Protein AF-A0A314L3Z6-F1 (afdb_monomer_lite)

Organism: Nicotiana attenuata (NCBI:txid49451)

Foldseek 3Di:
DDDPPPPPPPPDPVVVLVVLVVLLVVLVVLLVVLVVVPPVVVLVVLVVVLVVLVVVLVVLVVVLVVLVVVLVVLVVVLVVLVVVLVVLVVVLVVLVVVLVVLVVVLVVLVVVLVVLVVVLVVLVVVLVVLVVVLVVLVVLLVVLVVLLVVLVVLLVVLLVVLVVVLVVLVVVVVVVVVVVVVVVVVVVVVVVVVVVVPDPDDDDDDDDDDDDDDDDDDDDDDDDDDDDPDPDDDDPPDDPDPDDDDDDDDDDDDDDDDDDDDDDDDDPPPPPDPDDDDPPPDDDPDDPPPPPPPVVVVVVVVVVPDDLLVLADDAPDDPPDDDPDPPPQDPVLVVVLSVLSSVLSCCLPPNDLDLNVNRVSNNVSSVSCNVSVHPCNVVSVSSSSSSNSSVSSVVSVVVSVPSPSVVSVVVSVVSVVVSVVSVVVSVVSVVVSVVSVVVSVVSVVVSVVSVVVSVVSVVVSVVSVVVSVVSVVVSVVSVVVSVVSVVVSVVSVVVSVVVVVVVVVSVVSSVVSVVSSVVSVVVVVVVD

Sequence (528 aa):
MVDFNTLNWLGADYDSFYRDVKELISSKYALQIEEKKGNMSSFLELDRTYEEVVIRADDIEEAIINTQVKLKMADEEMEHVKREIEKAKELIQRLKQMVAEIKDRVEHLKCDEQKYRKEHEAAQAEVEKLGTQVEAAKAVKKEVEERKDAARKRIESITRRLQFITHIVETRTLLKFLKFTLSLFTHSRKRFEEKSENNMVSTRLSLARRSSLQLQPATTSSSPTLQECCYKKKRNSIKVSGLSMATEAPAVPSPPVPSKESNGNTLLQLSTSTFAPMVPLGSTNDRPLLIPCDEEEEQRETKLKLNPLSRLKQPRKAHTGVNEYSPQMDEISKKMVIDVKSMLVSKLIYGTSNVNDMVTFANGAFSTLNWLGADYSCFYKAVEDLISHKYDLQVAERKGAMLTFSELEKKYEEVVISADDLEETIICTQAKLKTAKEKKEHVKRQIEKGEEVIHRLKEVVAHIEHDDEHLKHDEQKYKAAHKTAQVEVEKLGAQMEAARVMQKEIDECKNAALEGILSATRRLQCMD

Structure (mmCIF, N/CA/C/O backbone):
data_AF-A0A314L3Z6-F1
#
_entry.id   AF-A0A314L3Z6-F1
#
loop_
_atom_site.group_PDB
_atom_site.id
_atom_site.type_symbol
_atom_site.label_atom_id
_atom_site.label_alt_id
_atom_site.label_comp_id
_atom_site.label_asym_id
_atom_site.label_entity_id
_atom_site.label_seq_id
_atom_site.pdbx_PDB_ins_code
_atom_site.Cartn_x
_atom_site.Cartn_y
_atom_site.Cartn_z
_atom_site.occupancy
_atom_site.B_iso_or_equiv
_atom_site.auth_seq_id
_atom_site.auth_comp_id
_atom_site.auth_asym_id
_atom_site.auth_atom_id
_atom_site.pdbx_PDB_model_num
ATOM 1 N N . MET A 1 1 ? 80.446 27.994 -101.516 1.00 38.88 1 MET A N 1
ATOM 2 C CA . MET A 1 1 ? 80.037 27.335 -102.770 1.00 38.88 1 MET A CA 1
ATOM 3 C C . MET A 1 1 ? 81.325 27.077 -103.534 1.00 38.88 1 MET A C 1
ATOM 5 O O . MET A 1 1 ? 81.844 27.993 -104.152 1.00 38.88 1 MET A O 1
ATOM 9 N N . VAL A 1 2 ? 81.939 25.915 -103.301 1.00 42.41 2 VAL A N 1
ATOM 10 C CA . VAL A 1 2 ? 83.168 25.490 -103.988 1.00 42.41 2 VAL A CA 1
ATOM 11 C C . VAL A 1 2 ? 82.732 24.769 -105.260 1.00 42.41 2 VAL A C 1
ATOM 13 O O . VAL A 1 2 ? 81.788 23.981 -105.218 1.00 42.41 2 VAL A O 1
ATOM 16 N N . ASP A 1 3 ? 83.353 25.120 -106.381 1.00 46.62 3 ASP A N 1
ATOM 17 C CA . ASP A 1 3 ? 82.982 24.653 -107.714 1.00 46.62 3 ASP A CA 1
ATOM 18 C C . ASP A 1 3 ? 83.353 23.167 -107.883 1.00 46.62 3 ASP A C 1
ATOM 20 O O . ASP A 1 3 ? 84.499 22.768 -107.670 1.00 46.62 3 ASP A O 1
ATOM 24 N N . PHE A 1 4 ? 82.362 22.332 -108.212 1.00 47.84 4 PHE A N 1
ATOM 25 C CA . PHE A 1 4 ? 82.427 20.861 -108.137 1.00 47.84 4 PHE A CA 1
ATOM 26 C C . PHE A 1 4 ? 83.331 20.217 -109.207 1.00 47.84 4 PHE A C 1
ATOM 28 O O . PHE A 1 4 ? 83.597 19.018 -109.152 1.00 47.84 4 PHE A O 1
ATOM 35 N N . ASN A 1 5 ? 83.832 21.002 -110.163 1.00 51.94 5 ASN A N 1
ATOM 36 C CA . ASN A 1 5 ? 84.600 20.504 -111.305 1.00 51.94 5 ASN A CA 1
ATOM 37 C C . ASN A 1 5 ? 86.117 20.369 -111.061 1.00 51.94 5 ASN A C 1
ATOM 39 O O . ASN A 1 5 ? 86.813 19.825 -111.915 1.00 51.94 5 ASN A O 1
ATOM 43 N N . THR A 1 6 ? 86.647 20.800 -109.911 1.00 51.00 6 THR A N 1
ATOM 44 C CA . THR A 1 6 ? 88.108 20.819 -109.661 1.00 51.00 6 THR A CA 1
ATOM 45 C C . THR A 1 6 ? 88.639 19.594 -108.895 1.00 51.00 6 THR A C 1
ATOM 47 O O . THR A 1 6 ? 89.844 19.454 -108.722 1.00 51.00 6 THR A O 1
ATOM 50 N N . LEU A 1 7 ? 87.775 18.673 -108.452 1.00 47.12 7 LEU A N 1
ATOM 51 C CA . LEU A 1 7 ? 88.158 17.541 -107.585 1.00 47.12 7 LEU A CA 1
ATOM 52 C C . LEU A 1 7 ? 88.441 16.216 -108.317 1.00 47.12 7 LEU A C 1
ATOM 54 O O . LEU A 1 7 ? 88.807 15.239 -107.677 1.00 47.12 7 LEU A O 1
ATOM 58 N N . ASN A 1 8 ? 88.354 16.175 -109.649 1.00 47.81 8 ASN A N 1
ATOM 59 C CA . ASN A 1 8 ? 88.568 14.943 -110.425 1.00 47.81 8 ASN A CA 1
ATOM 60 C C . ASN A 1 8 ? 90.054 14.583 -110.677 1.00 47.81 8 ASN A C 1
ATOM 62 O O . ASN A 1 8 ? 90.327 13.640 -111.414 1.00 47.81 8 ASN A O 1
ATOM 66 N N . TRP A 1 9 ? 91.020 15.336 -110.127 1.00 46.97 9 TRP A N 1
ATOM 67 C CA . TRP A 1 9 ? 92.451 15.217 -110.482 1.00 46.97 9 TRP A CA 1
ATOM 68 C C . TRP A 1 9 ? 93.396 14.774 -109.358 1.00 46.97 9 TRP A C 1
ATOM 70 O O . TRP A 1 9 ? 94.580 14.548 -109.596 1.00 46.97 9 TRP A O 1
ATOM 80 N N . LEU A 1 10 ? 92.886 14.590 -108.147 1.00 47.84 10 LEU A N 1
ATOM 81 C CA . LEU A 1 10 ? 93.586 13.895 -107.073 1.00 47.84 10 LEU A CA 1
ATOM 82 C C . LEU A 1 10 ? 92.821 12.595 -106.881 1.00 47.84 10 LEU A C 1
ATOM 84 O O . LEU A 1 10 ? 91.624 12.661 -106.638 1.00 47.84 10 LEU A O 1
ATOM 88 N N . GLY A 1 11 ? 93.475 11.444 -107.068 1.00 51.09 11 GLY A N 1
ATOM 89 C CA . GLY A 1 11 ? 92.889 10.096 -107.000 1.00 51.09 11 GLY A CA 1
ATOM 90 C C . GLY A 1 11 ? 92.384 9.704 -105.608 1.00 51.09 11 GLY A C 1
ATOM 91 O O . GLY A 1 11 ? 92.770 8.672 -105.070 1.00 51.09 11 GLY A O 1
ATOM 92 N N . ALA A 1 12 ? 91.557 10.557 -105.019 1.00 51.78 12 ALA A N 1
ATOM 93 C CA . ALA A 1 12 ? 90.765 10.311 -103.844 1.00 51.78 12 ALA A CA 1
ATOM 94 C C . ALA A 1 12 ? 89.508 9.554 -104.275 1.00 51.78 12 ALA A C 1
ATOM 96 O O . ALA A 1 12 ? 88.893 9.857 -105.299 1.00 51.78 12 ALA A O 1
ATOM 97 N N . ASP A 1 13 ? 89.158 8.544 -103.488 1.00 57.44 13 ASP A N 1
ATOM 98 C CA . ASP A 1 13 ? 88.015 7.662 -103.689 1.00 57.44 13 ASP A CA 1
ATOM 99 C C . ASP A 1 13 ? 86.702 8.465 -103.589 1.00 57.44 13 ASP A C 1
ATOM 101 O O . ASP A 1 13 ? 86.112 8.630 -102.520 1.00 57.44 13 ASP A O 1
ATOM 105 N N . TYR A 1 14 ? 86.290 9.055 -104.714 1.00 58.28 14 TYR A N 1
ATOM 106 C CA . TYR A 1 14 ? 85.146 9.965 -104.820 1.00 58.28 14 TYR A CA 1
ATOM 107 C C . TYR A 1 14 ? 83.833 9.283 -104.410 1.00 58.28 14 TYR A C 1
ATOM 109 O O . TYR A 1 14 ? 82.958 9.908 -103.807 1.00 58.28 14 TYR A O 1
ATOM 117 N N . ASP A 1 15 ? 83.727 7.976 -104.660 1.00 64.81 15 ASP A N 1
ATOM 118 C CA . ASP A 1 15 ? 82.596 7.153 -104.233 1.00 64.81 15 ASP A CA 1
ATOM 119 C C . ASP A 1 15 ? 82.548 6.987 -102.709 1.00 64.81 15 ASP A C 1
ATOM 121 O O . ASP A 1 15 ? 81.461 6.877 -102.133 1.00 64.81 15 ASP A O 1
ATOM 125 N N . SER A 1 16 ? 83.704 6.999 -102.039 1.00 65.38 16 SER A N 1
ATOM 126 C CA . SER A 1 16 ? 83.794 7.007 -100.575 1.00 65.38 16 SER A CA 1
ATOM 127 C C . SER A 1 16 ? 83.342 8.353 -99.999 1.00 65.38 16 SER A C 1
ATOM 129 O O . SER A 1 16 ? 82.448 8.401 -99.153 1.00 65.38 16 SER A O 1
ATOM 131 N N . PHE A 1 17 ? 83.846 9.466 -100.543 1.00 66.12 17 PHE A N 1
ATOM 132 C CA . PHE A 1 17 ? 83.456 10.813 -100.109 1.00 66.12 17 PHE A CA 1
ATOM 133 C C . PHE A 1 17 ? 81.953 11.083 -100.300 1.00 66.12 17 PHE A C 1
ATOM 135 O O . PHE A 1 17 ? 81.275 11.577 -99.396 1.00 66.12 17 PHE A O 1
ATOM 142 N N . TYR A 1 18 ? 81.392 10.719 -101.458 1.00 68.69 18 TYR A N 1
ATOM 143 C CA . TYR A 1 18 ? 79.964 10.900 -101.729 1.00 68.69 18 TYR A CA 1
ATOM 144 C C . TYR A 1 18 ? 79.084 10.041 -100.809 1.00 68.69 18 TYR A C 1
ATOM 146 O O . TYR A 1 18 ? 78.020 10.485 -100.365 1.00 68.69 18 TYR A O 1
ATOM 154 N N . ARG A 1 19 ? 79.531 8.822 -100.481 1.00 72.31 19 ARG A N 1
ATOM 155 C CA . ARG A 1 19 ? 78.854 7.938 -99.524 1.00 72.31 19 ARG A CA 1
ATOM 156 C C . ARG A 1 19 ? 78.812 8.559 -98.130 1.00 72.31 19 ARG A C 1
ATOM 158 O O . ARG A 1 19 ? 77.737 8.589 -97.534 1.00 72.31 19 ARG A O 1
ATOM 165 N N . ASP A 1 20 ? 79.921 9.133 -97.676 1.00 71.69 20 ASP A N 1
ATOM 166 C CA . ASP A 1 20 ? 80.035 9.760 -96.357 1.00 71.69 20 ASP A CA 1
ATOM 167 C C . ASP A 1 20 ? 79.186 11.034 -96.233 1.00 71.69 20 ASP A C 1
ATOM 169 O O . ASP A 1 20 ? 78.482 11.225 -95.239 1.00 71.69 20 ASP A O 1
ATOM 173 N N . VAL A 1 21 ? 79.154 11.879 -97.267 1.00 68.88 21 VAL A N 1
ATOM 174 C CA . VAL A 1 21 ? 78.287 13.072 -97.290 1.00 68.88 21 VAL A CA 1
ATOM 175 C C . VAL A 1 21 ? 76.804 12.686 -97.332 1.00 68.88 21 VAL A C 1
ATOM 177 O O . VAL A 1 21 ? 75.977 13.299 -96.648 1.00 68.88 21 VAL A O 1
ATOM 180 N N . LYS A 1 22 ? 76.441 11.655 -98.103 1.00 73.50 22 LYS A N 1
ATOM 181 C CA . LYS A 1 22 ? 75.062 11.153 -98.173 1.00 73.50 22 LYS A CA 1
ATOM 182 C C . LYS A 1 22 ? 74.611 10.545 -96.843 1.00 73.50 22 LYS A C 1
ATOM 184 O O . LYS A 1 22 ? 73.468 10.769 -96.438 1.00 73.50 22 LYS A O 1
ATOM 189 N N . GLU A 1 23 ? 75.493 9.818 -96.162 1.00 75.25 23 GLU A N 1
ATOM 190 C CA . GLU A 1 23 ? 75.252 9.286 -94.819 1.00 75.25 23 GLU A CA 1
ATOM 191 C C . GLU A 1 23 ? 75.056 10.427 -93.810 1.00 75.25 23 GLU A C 1
ATOM 193 O O . GLU A 1 23 ? 74.064 10.434 -93.085 1.00 75.25 23 GLU A O 1
ATOM 198 N N . LEU A 1 24 ? 75.907 11.458 -93.842 1.00 74.19 24 LEU A N 1
ATOM 199 C CA . LEU A 1 24 ? 75.796 12.634 -92.973 1.00 74.19 24 LEU A CA 1
ATOM 200 C C . LEU A 1 24 ? 74.460 13.377 -93.146 1.00 74.19 24 LEU A C 1
ATOM 202 O O . LEU A 1 24 ? 73.802 13.719 -92.161 1.00 74.19 24 LEU A O 1
ATOM 206 N N . ILE A 1 25 ? 74.036 13.623 -94.391 1.00 71.25 25 ILE A N 1
ATOM 207 C CA . ILE A 1 25 ? 72.764 14.302 -94.685 1.00 71.25 25 ILE A CA 1
ATOM 208 C C . ILE A 1 25 ? 71.579 13.436 -94.248 1.00 71.25 25 ILE A C 1
ATOM 210 O O . ILE A 1 25 ? 70.652 13.950 -93.621 1.00 71.25 25 ILE A O 1
ATOM 214 N N . SER A 1 26 ? 71.617 12.132 -94.532 1.00 75.38 26 SER A N 1
ATOM 215 C CA . SER A 1 26 ? 70.546 11.200 -94.154 1.00 75.38 26 SER A CA 1
ATOM 216 C C . SER A 1 26 ? 70.397 11.113 -92.634 1.00 75.38 26 SER A C 1
ATOM 218 O O . SER A 1 26 ? 69.284 11.226 -92.123 1.00 75.38 26 SER A O 1
ATOM 220 N N . SER A 1 27 ? 71.511 11.027 -91.904 1.00 74.00 27 SER A N 1
ATOM 221 C CA . SER A 1 27 ? 71.525 11.011 -90.438 1.00 74.00 27 SER A CA 1
ATOM 222 C C . SER A 1 27 ? 71.034 12.331 -89.837 1.00 74.00 27 SER A C 1
ATOM 224 O O . SER A 1 27 ? 70.282 12.321 -88.866 1.00 74.00 27 SER A O 1
ATOM 226 N N . LYS A 1 28 ? 71.367 13.482 -90.440 1.00 73.81 28 LYS A N 1
ATOM 227 C CA . LYS A 1 28 ? 70.887 14.799 -89.982 1.00 73.81 28 LYS A CA 1
ATOM 228 C C . LYS A 1 28 ? 69.383 15.000 -90.216 1.00 73.81 28 LYS A C 1
ATOM 230 O O . LYS A 1 28 ? 68.708 15.576 -89.366 1.00 73.81 28 LYS A O 1
ATOM 235 N N . TYR A 1 29 ? 68.853 14.508 -91.337 1.00 71.81 29 TYR A N 1
ATOM 236 C CA . TYR A 1 29 ? 67.410 14.513 -91.607 1.00 71.81 29 TYR A CA 1
ATOM 237 C C . TYR A 1 29 ? 66.645 13.545 -90.698 1.00 71.81 29 TYR A C 1
ATOM 239 O O . TYR A 1 29 ? 65.580 13.909 -90.202 1.00 71.81 29 TYR A O 1
ATOM 247 N N . ALA A 1 30 ? 67.188 12.353 -90.429 1.00 72.81 30 ALA A N 1
ATOM 248 C CA . ALA A 1 30 ? 66.606 11.411 -89.472 1.00 72.81 30 ALA A CA 1
ATOM 249 C C . ALA A 1 30 ? 66.505 12.030 -88.066 1.00 72.81 30 ALA A C 1
ATOM 251 O O . ALA A 1 30 ? 65.450 11.968 -87.441 1.00 72.81 30 ALA A O 1
ATOM 252 N N . LEU A 1 31 ? 67.556 12.726 -87.620 1.00 69.88 31 LEU A N 1
ATOM 253 C CA . LEU A 1 31 ? 67.589 13.411 -86.326 1.00 69.88 31 LEU A CA 1
ATOM 254 C C . LEU A 1 31 ? 66.525 14.523 -86.232 1.00 69.88 31 LEU A C 1
ATOM 256 O O . LEU A 1 31 ? 65.831 14.612 -85.227 1.00 69.88 31 LEU A O 1
ATOM 260 N N . GLN A 1 32 ? 66.313 15.305 -87.299 1.00 66.94 32 GLN A N 1
ATOM 261 C CA . GLN A 1 32 ? 65.245 16.318 -87.349 1.00 66.94 32 GLN A CA 1
ATOM 262 C C . GLN A 1 32 ? 63.823 15.738 -87.363 1.00 66.94 32 GLN A C 1
ATOM 264 O O . GLN A 1 32 ? 62.896 16.384 -86.872 1.00 66.94 32 GLN A O 1
ATOM 269 N N . ILE A 1 33 ? 63.616 14.565 -87.968 1.00 65.88 33 ILE A N 1
ATOM 270 C CA . ILE A 1 33 ? 62.307 13.894 -87.974 1.00 65.88 33 ILE A CA 1
ATOM 271 C C . ILE A 1 33 ? 61.998 13.344 -86.581 1.00 65.88 33 ILE A C 1
ATOM 273 O O . ILE A 1 33 ? 60.883 13.529 -86.096 1.00 65.88 33 ILE A O 1
ATOM 277 N N . GLU A 1 34 ? 62.981 12.733 -85.919 1.00 66.50 34 GLU A N 1
ATOM 278 C CA . GLU A 1 34 ? 62.813 12.215 -84.559 1.00 66.50 34 GLU A CA 1
ATOM 279 C C . GLU A 1 34 ? 62.679 13.339 -83.517 1.00 66.50 34 GLU A C 1
ATOM 281 O O . GLU A 1 34 ? 61.841 13.249 -82.626 1.00 66.50 34 GLU A O 1
ATOM 286 N N . GLU A 1 35 ? 63.368 14.471 -83.690 1.00 62.34 35 GLU A N 1
ATOM 287 C CA . GLU A 1 35 ? 63.191 15.670 -82.853 1.00 62.34 35 GLU A CA 1
ATOM 288 C C . GLU A 1 35 ? 61.789 16.300 -83.001 1.00 62.34 35 GLU A C 1
ATOM 290 O O . GLU A 1 35 ? 61.263 16.876 -82.054 1.00 62.34 35 GLU A O 1
ATOM 295 N N . LYS A 1 36 ? 61.140 16.142 -84.165 1.00 60.69 36 LYS A N 1
ATOM 296 C CA . LYS A 1 36 ? 59.744 16.564 -84.391 1.00 60.69 36 LYS A CA 1
ATOM 297 C C . LYS A 1 36 ? 58.700 15.535 -83.943 1.00 60.69 36 LYS A C 1
ATOM 299 O O . LYS A 1 36 ? 57.562 15.922 -83.684 1.00 60.69 36 LYS A O 1
ATOM 304 N N . LYS A 1 37 ? 59.048 14.245 -83.877 1.00 60.09 37 LYS A N 1
ATOM 305 C CA . LYS A 1 37 ? 58.192 13.187 -83.305 1.00 60.09 37 LYS A CA 1
ATOM 306 C C . LYS A 1 37 ? 58.225 13.195 -81.780 1.00 60.09 37 LYS A C 1
ATOM 308 O O . LYS A 1 37 ? 57.195 12.967 -81.152 1.00 60.09 37 LYS A O 1
ATOM 313 N N . GLY A 1 38 ? 59.380 13.511 -81.201 1.00 57.62 38 GLY A N 1
ATOM 314 C CA . GLY A 1 38 ? 59.573 13.752 -79.779 1.00 57.62 38 GLY A CA 1
ATOM 315 C C . GLY A 1 38 ? 58.991 15.093 -79.343 1.00 57.62 38 GLY A C 1
ATOM 316 O O . GLY A 1 38 ? 59.712 15.951 -78.843 1.00 57.62 38 GLY A O 1
ATOM 317 N N . ASN A 1 39 ? 57.681 15.297 -79.499 1.00 57.91 39 ASN A N 1
ATOM 318 C CA . ASN A 1 39 ? 56.994 16.356 -78.765 1.00 57.91 39 ASN A CA 1
ATOM 319 C C . ASN A 1 39 ? 56.992 15.978 -77.272 1.00 57.91 39 ASN A C 1
ATOM 321 O O . ASN A 1 39 ? 55.998 15.497 -76.746 1.00 57.91 39 ASN A O 1
ATOM 325 N N . MET A 1 40 ? 58.107 16.222 -76.575 1.00 56.88 40 MET A N 1
ATOM 326 C CA . MET A 1 40 ? 58.278 16.027 -75.124 1.00 56.88 40 MET A CA 1
ATOM 327 C C . MET A 1 40 ? 57.139 16.633 -74.283 1.00 56.88 40 MET A C 1
ATOM 329 O O . MET A 1 40 ? 56.891 16.181 -73.167 1.00 56.88 40 MET A O 1
ATOM 333 N N . SER A 1 41 ? 56.425 17.633 -74.817 1.00 60.22 41 SER A N 1
ATOM 334 C CA . SER A 1 41 ? 55.254 18.236 -74.173 1.00 60.22 41 SER A CA 1
ATOM 335 C C . SER A 1 41 ? 54.129 17.226 -73.914 1.00 60.22 41 SER A C 1
ATOM 337 O O . SER A 1 41 ? 53.514 17.289 -72.857 1.00 60.22 41 SER A O 1
ATOM 339 N N . SER A 1 42 ? 53.880 16.265 -74.817 1.00 69.44 42 SER A N 1
ATOM 340 C CA . SER A 1 42 ? 52.800 15.283 -74.627 1.00 69.44 42 SER A CA 1
ATOM 341 C C . SER A 1 42 ? 53.149 14.201 -73.603 1.00 69.44 42 SER A C 1
ATOM 343 O O . SER A 1 42 ? 52.252 13.674 -72.950 1.00 69.44 42 SER A O 1
ATOM 345 N N . PHE A 1 43 ? 54.436 13.889 -73.421 1.00 71.00 43 PHE A N 1
ATOM 346 C CA . PHE A 1 43 ? 54.884 12.931 -72.407 1.00 71.00 43 PHE A CA 1
ATOM 347 C C . PHE A 1 43 ? 54.789 13.512 -70.990 1.00 71.00 43 PHE A C 1
ATOM 349 O O . PHE A 1 43 ? 54.249 12.863 -70.102 1.00 71.00 43 PHE A O 1
ATOM 356 N N . LEU A 1 44 ? 55.249 14.752 -70.782 1.00 76.50 44 LEU A N 1
ATOM 357 C CA . LEU A 1 44 ? 55.189 15.411 -69.469 1.00 76.50 44 LEU A CA 1
ATOM 358 C C . LEU A 1 44 ? 53.750 15.700 -69.012 1.00 76.50 44 LEU A C 1
ATOM 360 O O . LEU A 1 44 ? 53.459 15.663 -67.818 1.00 76.50 44 LEU A O 1
ATOM 364 N N . GLU A 1 45 ? 52.839 15.981 -69.945 1.00 78.81 45 GLU A N 1
ATOM 365 C CA . GLU A 1 45 ? 51.408 16.110 -69.642 1.00 78.81 45 GLU A CA 1
ATOM 366 C C . GLU A 1 45 ? 50.775 14.759 -69.269 1.00 78.81 45 GLU A C 1
ATOM 368 O O . GLU A 1 45 ? 49.965 14.697 -68.342 1.00 78.81 45 GLU A O 1
ATOM 373 N N . LEU A 1 46 ? 51.173 13.669 -69.936 1.00 76.38 46 LEU A N 1
ATOM 374 C CA . LEU A 1 46 ? 50.728 12.316 -69.588 1.00 76.38 46 LEU A CA 1
ATOM 375 C C . LEU A 1 46 ? 51.241 11.883 -68.204 1.00 76.38 46 LEU A C 1
ATOM 377 O O . LEU A 1 46 ? 50.497 11.282 -67.437 1.00 76.38 46 LEU A O 1
ATOM 381 N N . ASP A 1 47 ? 52.484 12.229 -67.871 1.00 74.81 47 ASP A N 1
ATOM 382 C CA . ASP A 1 47 ? 53.095 11.944 -66.568 1.00 74.81 47 ASP A CA 1
ATOM 383 C C . ASP A 1 47 ? 52.378 12.678 -65.431 1.00 74.81 47 ASP A C 1
ATOM 385 O O . ASP A 1 47 ? 51.915 12.054 -64.478 1.00 74.81 47 ASP A O 1
ATOM 389 N N . ARG A 1 48 ? 52.136 13.983 -65.604 1.00 83.69 48 ARG A N 1
ATOM 390 C CA . ARG A 1 48 ? 51.359 14.778 -64.642 1.00 83.69 48 ARG A CA 1
ATOM 391 C C . ARG A 1 48 ? 49.939 14.241 -64.459 1.00 83.69 48 ARG A C 1
ATOM 393 O O . ARG A 1 48 ? 49.463 14.136 -63.334 1.00 83.69 48 ARG A O 1
ATOM 400 N N . THR A 1 49 ? 49.246 13.916 -65.551 1.00 80.00 49 THR A N 1
ATOM 401 C CA . THR A 1 49 ? 47.869 13.397 -65.465 1.00 80.00 49 THR A CA 1
ATOM 402 C C . THR A 1 49 ? 47.814 12.017 -64.817 1.00 80.00 49 THR A C 1
ATOM 404 O O . THR A 1 49 ? 46.888 11.758 -64.053 1.00 80.00 49 THR A O 1
ATOM 407 N N . TYR A 1 50 ? 48.807 11.155 -65.054 1.00 75.19 50 TYR A N 1
ATOM 408 C CA . TYR A 1 50 ? 48.941 9.880 -64.352 1.00 75.19 50 TYR A CA 1
ATOM 409 C C . TYR A 1 50 ? 49.124 10.081 -62.842 1.00 75.19 50 TYR A C 1
ATOM 411 O O . TYR A 1 50 ? 48.369 9.498 -62.066 1.00 75.19 50 TYR A O 1
ATOM 419 N N . GLU A 1 51 ? 50.055 10.944 -62.422 1.00 78.94 51 GLU A N 1
ATOM 420 C CA . GLU A 1 51 ? 50.274 11.253 -61.001 1.00 78.94 51 GLU A CA 1
ATOM 421 C C . GLU A 1 51 ? 49.008 11.813 -60.333 1.00 78.94 51 GLU A C 1
ATOM 423 O O . GLU A 1 51 ? 48.626 11.359 -59.255 1.00 78.94 51 GLU A O 1
ATOM 428 N N . GLU A 1 52 ? 48.300 12.738 -60.989 1.00 80.44 52 GLU A N 1
ATOM 429 C CA . GLU A 1 52 ? 47.036 13.281 -60.479 1.00 80.44 52 GLU A CA 1
ATOM 430 C C . GLU A 1 52 ? 45.950 12.207 -60.312 1.00 80.44 52 GLU A C 1
ATOM 432 O O . GLU A 1 52 ? 45.183 12.254 -59.349 1.00 80.44 52 GLU A O 1
ATOM 437 N N . VAL A 1 53 ? 45.843 11.250 -61.242 1.00 75.88 53 VAL A N 1
ATOM 438 C CA . VAL A 1 53 ? 44.860 10.157 -61.150 1.00 75.88 53 VAL A CA 1
ATOM 439 C C . VAL A 1 53 ? 45.227 9.188 -60.024 1.00 75.88 53 VAL A C 1
ATOM 441 O O . VAL A 1 53 ? 44.327 8.753 -59.308 1.00 75.88 53 VAL A O 1
ATOM 444 N N . VAL A 1 54 ? 46.514 8.882 -59.833 1.00 73.56 54 VAL A N 1
ATOM 445 C CA . VAL A 1 54 ? 46.986 8.031 -58.727 1.00 73.56 54 VAL A CA 1
ATOM 446 C C . VAL A 1 54 ? 46.676 8.676 -57.376 1.00 73.56 54 VAL A C 1
ATOM 448 O O . VAL A 1 54 ? 46.048 8.035 -56.542 1.00 73.56 54 VAL A O 1
ATOM 451 N N . ILE A 1 55 ? 46.994 9.964 -57.197 1.00 79.00 55 ILE A N 1
ATOM 452 C CA . ILE A 1 55 ? 46.669 10.701 -55.962 1.00 79.00 55 ILE A CA 1
ATOM 453 C C . ILE A 1 55 ? 45.157 10.675 -55.698 1.00 79.00 55 ILE A C 1
ATOM 455 O O . ILE A 1 55 ? 44.724 10.386 -54.586 1.00 79.00 55 ILE A O 1
ATOM 459 N N . ARG A 1 56 ? 44.329 10.900 -56.731 1.00 76.62 56 ARG A N 1
ATOM 460 C CA . ARG A 1 56 ? 42.866 10.803 -56.594 1.00 76.62 56 ARG A CA 1
ATOM 461 C C . ARG A 1 56 ? 42.396 9.399 -56.204 1.00 76.62 56 ARG A C 1
ATOM 463 O O . ARG A 1 56 ? 41.393 9.290 -55.506 1.00 76.62 56 ARG A O 1
ATOM 470 N N . ALA A 1 57 ? 43.045 8.339 -56.686 1.00 66.56 57 ALA A N 1
ATOM 471 C CA . ALA A 1 57 ? 42.689 6.967 -56.327 1.00 66.56 57 ALA A CA 1
ATOM 472 C C . ALA A 1 57 ? 42.988 6.685 -54.845 1.00 66.56 57 ALA A C 1
ATOM 474 O O . ALA A 1 57 ? 42.108 6.170 -54.153 1.00 66.56 57 ALA A O 1
ATOM 475 N N . ASP A 1 58 ? 44.157 7.114 -54.360 1.00 74.94 58 ASP A N 1
ATOM 476 C CA . ASP A 1 58 ? 44.564 6.993 -52.955 1.00 74.94 58 ASP A CA 1
ATOM 477 C C . ASP A 1 58 ? 43.619 7.783 -52.025 1.00 74.94 58 ASP A C 1
ATOM 479 O O . ASP A 1 58 ? 43.138 7.244 -51.026 1.00 74.94 58 ASP A O 1
ATOM 483 N N . ASP A 1 59 ? 43.255 9.020 -52.396 1.00 80.38 59 ASP A N 1
ATOM 484 C CA . ASP A 1 59 ? 42.287 9.843 -51.650 1.00 80.38 59 ASP A CA 1
ATOM 485 C C . ASP A 1 59 ? 40.915 9.145 -51.523 1.00 80.38 59 ASP A C 1
ATOM 487 O O . ASP A 1 59 ? 40.245 9.216 -50.485 1.00 80.38 59 ASP A O 1
ATOM 491 N N . ILE A 1 60 ? 40.464 8.458 -52.584 1.00 73.19 60 ILE A N 1
ATOM 492 C CA . ILE A 1 60 ? 39.203 7.702 -52.562 1.00 73.19 60 ILE A CA 1
ATOM 493 C C . ILE A 1 60 ? 39.336 6.452 -51.683 1.00 73.19 60 ILE A C 1
ATOM 495 O O . ILE A 1 60 ? 38.392 6.124 -50.961 1.00 73.19 60 ILE A O 1
ATOM 499 N N . GLU A 1 61 ? 40.470 5.749 -51.724 1.00 73.06 61 GLU A N 1
ATOM 500 C CA . GLU A 1 61 ? 40.718 4.590 -50.861 1.00 73.06 61 GLU A CA 1
ATOM 501 C C . GLU A 1 61 ? 40.697 4.988 -49.376 1.00 73.06 61 GLU A C 1
ATOM 503 O O . GLU A 1 61 ? 40.003 4.352 -48.575 1.00 73.06 61 GLU A O 1
ATOM 508 N N . GLU A 1 62 ? 41.342 6.100 -49.014 1.00 84.75 62 GLU A N 1
ATOM 509 C CA . GLU A 1 62 ? 41.286 6.648 -47.656 1.00 84.75 62 GLU A CA 1
ATOM 510 C C . GLU A 1 62 ? 39.843 6.996 -47.245 1.00 84.75 62 GLU A C 1
ATOM 512 O O . GLU A 1 62 ? 39.402 6.662 -46.136 1.00 84.75 62 GLU A O 1
ATOM 517 N N . ALA A 1 63 ? 39.056 7.595 -48.148 1.00 77.56 63 ALA A N 1
ATOM 518 C CA . ALA A 1 63 ? 37.647 7.896 -47.899 1.00 77.56 63 ALA A CA 1
ATOM 519 C C . ALA A 1 63 ? 36.797 6.630 -47.663 1.00 77.56 63 ALA A C 1
ATOM 521 O O . ALA A 1 63 ? 35.913 6.639 -46.794 1.00 77.56 63 ALA A O 1
ATOM 522 N N . ILE A 1 64 ? 37.069 5.531 -48.380 1.00 77.19 64 ILE A N 1
ATOM 523 C CA . ILE A 1 64 ? 36.417 4.228 -48.158 1.00 77.19 64 ILE A CA 1
ATOM 524 C C . ILE A 1 64 ? 36.751 3.708 -46.760 1.00 77.19 64 ILE A C 1
ATOM 526 O O . ILE A 1 64 ? 35.834 3.373 -46.007 1.00 77.19 64 ILE A O 1
ATOM 530 N N . ILE A 1 65 ? 38.036 3.685 -46.389 1.00 86.50 65 ILE A N 1
ATOM 531 C CA . ILE A 1 65 ? 38.489 3.200 -45.077 1.00 86.50 65 ILE A CA 1
ATOM 532 C C . ILE A 1 65 ? 37.833 4.013 -43.954 1.00 86.50 65 ILE A C 1
ATOM 534 O O . ILE A 1 65 ? 37.272 3.444 -43.017 1.00 86.50 65 ILE A O 1
ATOM 538 N N . ASN A 1 66 ? 37.830 5.343 -44.064 1.00 86.69 66 ASN A N 1
ATOM 539 C CA . ASN A 1 66 ? 37.203 6.220 -43.075 1.00 86.69 66 ASN A CA 1
ATOM 540 C C . ASN A 1 66 ? 35.688 5.963 -42.952 1.00 86.69 66 ASN A C 1
ATOM 542 O O . ASN A 1 66 ? 35.148 5.893 -41.847 1.00 86.69 66 ASN A O 1
ATOM 546 N N . THR A 1 67 ? 34.994 5.765 -44.077 1.00 83.88 67 THR A N 1
ATOM 547 C CA . THR A 1 67 ? 33.555 5.448 -44.083 1.00 83.88 67 THR A CA 1
ATOM 548 C C . THR A 1 67 ? 33.277 4.096 -43.419 1.00 83.88 67 THR A C 1
ATOM 550 O O . THR A 1 67 ? 32.366 3.995 -42.600 1.00 83.88 67 THR A O 1
ATOM 553 N N . GLN A 1 68 ? 34.101 3.078 -43.682 1.00 82.44 68 GLN A N 1
ATOM 554 C CA . GLN A 1 68 ? 33.996 1.764 -43.035 1.00 82.44 68 GLN A CA 1
ATOM 555 C C . GLN A 1 68 ? 34.223 1.829 -41.522 1.00 82.44 68 GLN A C 1
ATOM 557 O O . GLN A 1 68 ? 33.515 1.170 -40.761 1.00 82.44 68 GLN A O 1
ATOM 562 N N . VAL A 1 69 ? 35.178 2.645 -41.068 1.00 92.88 69 VAL A N 1
ATOM 563 C CA . VAL A 1 69 ? 35.405 2.873 -39.634 1.00 92.88 69 VAL A CA 1
ATOM 564 C C . VAL A 1 69 ? 34.179 3.523 -38.988 1.00 92.88 69 VAL A C 1
ATOM 566 O O . VAL A 1 69 ? 33.751 3.075 -37.926 1.00 92.88 69 VAL A O 1
ATOM 569 N N . LYS A 1 70 ? 33.571 4.529 -39.632 1.00 89.56 70 LYS A N 1
ATOM 570 C CA . LYS A 1 70 ? 32.338 5.168 -39.138 1.00 89.56 70 LYS A CA 1
ATOM 571 C C . LYS A 1 70 ? 31.157 4.203 -39.075 1.00 89.56 70 LYS A C 1
ATOM 573 O O . LYS A 1 70 ? 30.472 4.193 -38.059 1.00 89.56 70 LYS A O 1
ATOM 578 N N . LEU A 1 71 ? 30.965 3.369 -40.100 1.00 86.31 71 LEU A N 1
ATOM 579 C CA . LEU A 1 71 ? 29.939 2.318 -40.104 1.00 86.31 71 LEU A CA 1
ATOM 580 C C . LEU A 1 71 ? 30.113 1.365 -38.918 1.00 86.31 71 LEU A C 1
ATOM 582 O O . LEU A 1 71 ? 29.169 1.108 -38.179 1.00 86.31 71 LEU A O 1
ATOM 586 N N . LYS A 1 72 ? 31.346 0.912 -38.668 1.00 92.25 72 LYS A N 1
ATOM 587 C CA . LYS A 1 72 ? 31.636 0.032 -37.532 1.00 92.25 72 LYS A CA 1
ATOM 588 C C . LYS A 1 72 ? 31.337 0.696 -36.180 1.00 92.25 72 LYS A C 1
ATOM 590 O O . LYS A 1 72 ? 30.795 0.041 -35.294 1.00 92.25 72 LYS A O 1
ATOM 595 N N . MET A 1 73 ? 31.680 1.976 -36.013 1.00 90.69 73 MET A N 1
ATOM 596 C CA . MET A 1 73 ? 31.348 2.719 -34.789 1.00 90.69 73 MET A CA 1
ATOM 597 C C . MET A 1 73 ? 29.830 2.865 -34.611 1.00 90.69 73 MET A C 1
ATOM 599 O O . MET A 1 73 ? 29.333 2.639 -33.511 1.00 90.69 73 MET A O 1
ATOM 603 N N . ALA A 1 74 ? 29.094 3.172 -35.684 1.00 85.88 74 ALA A N 1
ATOM 604 C CA . ALA A 1 74 ? 27.635 3.275 -35.654 1.00 85.88 74 ALA A CA 1
ATOM 605 C C . ALA A 1 74 ? 26.965 1.941 -35.264 1.00 85.88 74 ALA A C 1
ATOM 607 O O . ALA A 1 74 ? 26.054 1.933 -34.435 1.00 85.88 74 ALA A O 1
ATOM 608 N N . ASP A 1 75 ? 27.461 0.808 -35.775 1.00 87.50 75 ASP A N 1
ATOM 609 C CA . ASP A 1 75 ? 26.996 -0.531 -35.384 1.00 87.50 75 ASP A CA 1
ATOM 610 C C . ASP A 1 75 ? 27.226 -0.807 -33.886 1.00 87.50 75 ASP A C 1
ATOM 612 O O . ASP A 1 75 ? 26.329 -1.284 -33.181 1.00 87.50 75 ASP A O 1
ATOM 616 N N . GLU A 1 76 ? 28.417 -0.487 -33.368 1.00 93.81 76 GLU A N 1
ATOM 617 C CA . GLU A 1 76 ? 28.753 -0.658 -31.948 1.00 93.81 76 GLU A CA 1
ATOM 618 C C . GLU A 1 76 ? 27.880 0.230 -31.039 1.00 93.81 76 GLU A C 1
ATOM 620 O O . GLU A 1 76 ? 27.392 -0.231 -29.996 1.00 93.81 76 GLU A O 1
ATOM 625 N N . GLU A 1 77 ? 27.634 1.480 -31.442 1.00 91.44 77 GLU A N 1
ATOM 626 C CA . GLU A 1 77 ? 26.739 2.414 -30.752 1.00 91.44 77 GLU A CA 1
ATOM 627 C C . GLU A 1 77 ? 25.283 1.929 -30.769 1.00 91.44 77 GLU A C 1
ATOM 629 O O . GLU A 1 77 ? 24.626 1.908 -29.722 1.00 91.44 77 GLU A O 1
ATOM 634 N N . MET A 1 78 ? 24.785 1.456 -31.915 1.00 89.69 78 MET A N 1
ATOM 635 C CA . MET A 1 78 ? 23.443 0.889 -32.046 1.00 89.69 78 MET A CA 1
ATOM 636 C C . MET A 1 78 ? 23.250 -0.317 -31.113 1.00 89.69 78 MET A C 1
ATOM 638 O O . MET A 1 78 ? 22.250 -0.393 -30.392 1.00 89.69 78 MET A O 1
ATOM 642 N N . GLU A 1 79 ? 24.205 -1.249 -31.069 1.00 93.19 79 GLU A N 1
ATOM 643 C CA . GLU A 1 79 ? 24.139 -2.421 -30.185 1.00 93.19 79 GLU A CA 1
ATOM 644 C C . GLU A 1 79 ? 24.256 -2.052 -28.698 1.00 93.19 79 GLU A C 1
ATOM 646 O O . GLU A 1 79 ? 23.673 -2.707 -27.823 1.00 93.19 79 GLU A O 1
ATOM 651 N N . HIS A 1 80 ? 24.977 -0.981 -28.366 1.00 93.81 80 HIS A N 1
ATOM 652 C CA . HIS A 1 80 ? 24.950 -0.416 -27.020 1.00 93.81 80 HIS A CA 1
ATOM 653 C C . HIS A 1 80 ? 23.556 0.131 -26.666 1.00 93.81 80 HIS A C 1
ATOM 655 O O . HIS A 1 80 ? 22.995 -0.253 -25.636 1.00 93.81 80 HIS A O 1
ATOM 661 N N . VAL A 1 81 ? 22.956 0.958 -27.529 1.00 88.44 81 VAL A N 1
ATOM 662 C CA . VAL A 1 81 ? 21.623 1.541 -27.295 1.00 88.44 81 VAL A CA 1
ATOM 663 C C . VAL A 1 81 ? 20.541 0.459 -27.196 1.00 88.44 81 VAL A C 1
ATOM 665 O O . VAL A 1 81 ? 19.701 0.518 -26.295 1.00 88.44 81 VAL A O 1
ATOM 668 N N . LYS A 1 82 ? 20.581 -0.582 -28.039 1.00 92.06 82 LYS A N 1
ATOM 669 C CA . LYS A 1 82 ? 19.658 -1.731 -27.953 1.00 92.06 82 LYS A CA 1
ATOM 670 C C . LYS A 1 82 ? 19.734 -2.436 -26.597 1.00 92.06 82 LYS A C 1
ATOM 672 O O . LYS A 1 82 ? 18.693 -2.733 -26.007 1.00 92.06 82 LYS A O 1
ATOM 677 N N . ARG A 1 83 ? 20.942 -2.667 -26.067 1.00 94.38 83 ARG A N 1
ATOM 678 C CA . ARG A 1 83 ? 21.128 -3.262 -24.729 1.00 94.38 83 ARG A CA 1
ATOM 679 C C . ARG A 1 83 ? 20.548 -2.383 -23.622 1.00 94.38 83 ARG A C 1
ATOM 681 O O . ARG A 1 83 ? 19.922 -2.910 -22.705 1.00 94.38 83 ARG A O 1
ATOM 688 N N . GLU A 1 84 ? 20.719 -1.065 -23.704 1.00 89.75 84 GLU A N 1
ATOM 689 C CA . GLU A 1 84 ? 20.139 -0.128 -22.732 1.00 89.75 84 GLU A CA 1
ATOM 690 C C . GLU A 1 84 ? 18.603 -0.094 -22.797 1.00 89.75 84 GLU A C 1
ATOM 692 O O . GLU A 1 84 ? 17.945 -0.104 -21.754 1.00 89.75 84 GLU A O 1
ATOM 697 N N . ILE A 1 85 ? 18.015 -0.150 -24.000 1.00 88.12 85 ILE A N 1
ATOM 698 C CA . ILE A 1 85 ? 16.562 -0.300 -24.175 1.00 88.12 85 ILE A CA 1
ATOM 699 C C . ILE A 1 85 ? 16.067 -1.579 -23.488 1.00 88.12 85 ILE A C 1
ATOM 701 O O . ILE A 1 85 ? 15.049 -1.542 -22.795 1.00 88.12 85 ILE A O 1
ATOM 705 N N . GLU A 1 86 ? 16.767 -2.703 -23.652 1.00 94.81 86 GLU A N 1
ATOM 706 C CA . GLU A 1 86 ? 16.337 -3.976 -23.067 1.00 94.81 86 GLU A CA 1
ATOM 707 C C . GLU A 1 86 ? 16.431 -3.971 -21.535 1.00 94.81 86 GLU A C 1
ATOM 709 O O . GLU A 1 86 ? 15.465 -4.326 -20.857 1.00 94.81 86 GLU A O 1
ATOM 714 N N . LYS A 1 87 ? 17.520 -3.431 -20.969 1.00 93.31 87 LYS A N 1
ATOM 715 C CA . LYS A 1 87 ? 17.634 -3.205 -19.515 1.00 93.31 87 LYS A CA 1
ATOM 716 C C . LYS A 1 87 ? 16.499 -2.326 -18.983 1.00 93.31 87 LYS A C 1
ATOM 718 O O . LYS A 1 87 ? 15.922 -2.621 -17.934 1.00 93.31 87 LYS A O 1
ATOM 723 N N . ALA A 1 88 ? 16.152 -1.252 -19.697 1.00 86.62 88 ALA A N 1
ATOM 724 C CA . ALA A 1 88 ? 15.055 -0.369 -19.310 1.00 86.62 88 ALA A CA 1
ATOM 725 C C . ALA A 1 88 ? 13.696 -1.093 -19.339 1.00 86.62 88 ALA A C 1
ATOM 727 O O . ALA A 1 88 ? 12.894 -0.923 -18.415 1.00 86.62 88 ALA A O 1
ATOM 728 N N . LYS A 1 89 ? 13.441 -1.945 -20.343 1.00 93.19 89 LYS A N 1
ATOM 729 C CA . LYS A 1 89 ? 12.223 -2.773 -20.402 1.00 93.19 89 LYS A CA 1
ATOM 730 C C . LYS A 1 89 ? 12.129 -3.736 -19.221 1.00 93.19 89 LYS A C 1
ATOM 732 O O . LYS A 1 89 ? 11.069 -3.807 -18.598 1.00 93.19 89 LYS A O 1
ATOM 737 N N . GLU A 1 90 ? 13.214 -4.432 -18.882 1.00 96.38 90 GLU A N 1
ATOM 738 C CA . GLU A 1 90 ? 13.245 -5.339 -17.728 1.00 96.38 90 GLU A CA 1
ATOM 739 C C . GLU A 1 90 ? 12.926 -4.600 -16.420 1.00 96.38 90 GLU A C 1
ATOM 741 O O . GLU A 1 90 ? 12.128 -5.074 -15.605 1.00 96.38 90 GLU A O 1
ATOM 746 N N . LEU A 1 91 ? 13.508 -3.411 -16.219 1.00 92.31 91 LEU A N 1
ATOM 747 C CA . LEU A 1 91 ? 13.221 -2.574 -15.051 1.00 92.31 91 LEU A CA 1
ATOM 748 C C . LEU A 1 91 ? 11.747 -2.157 -15.001 1.00 92.31 91 LEU A C 1
ATOM 750 O O . LEU A 1 91 ? 11.109 -2.297 -13.956 1.00 92.31 91 LEU A O 1
ATOM 754 N N . ILE A 1 92 ? 11.174 -1.709 -16.121 1.00 90.31 92 ILE A N 1
ATOM 755 C CA . ILE A 1 92 ? 9.747 -1.367 -16.209 1.00 90.31 92 ILE A CA 1
ATOM 756 C C . ILE A 1 92 ? 8.870 -2.583 -15.903 1.00 90.31 92 ILE A C 1
ATOM 758 O O . ILE A 1 92 ? 7.867 -2.445 -15.202 1.00 90.31 92 ILE A O 1
ATOM 762 N N . GLN A 1 93 ? 9.236 -3.778 -16.371 1.00 96.69 93 GLN A N 1
ATOM 763 C CA . GLN A 1 93 ? 8.497 -5.005 -16.073 1.00 96.69 93 GLN A CA 1
ATOM 764 C C . GLN A 1 93 ? 8.522 -5.332 -14.573 1.00 96.69 93 GLN A C 1
ATOM 766 O O . GLN A 1 93 ? 7.473 -5.628 -13.997 1.00 96.69 93 GLN A O 1
ATOM 771 N N . ARG A 1 94 ? 9.680 -5.206 -13.911 1.00 94.94 94 ARG A N 1
ATOM 772 C CA . ARG A 1 94 ? 9.791 -5.369 -12.448 1.00 94.94 94 ARG A CA 1
ATOM 773 C C . ARG A 1 94 ? 8.950 -4.338 -11.693 1.00 94.94 94 ARG A C 1
ATOM 775 O O . ARG A 1 94 ? 8.276 -4.688 -10.727 1.00 94.94 94 ARG A O 1
ATOM 782 N N . LEU A 1 95 ? 8.935 -3.081 -12.143 1.00 90.19 95 LEU A N 1
ATOM 783 C CA . LEU A 1 95 ? 8.083 -2.044 -11.551 1.00 90.19 95 LEU A CA 1
ATOM 784 C C . LEU A 1 95 ? 6.590 -2.346 -11.763 1.00 90.19 95 LEU A C 1
ATOM 786 O O . LEU A 1 95 ? 5.803 -2.180 -10.833 1.00 90.19 95 LEU A O 1
ATOM 790 N N . LYS A 1 96 ? 6.188 -2.841 -12.942 1.00 93.62 96 LYS A N 1
ATOM 791 C CA . LYS A 1 96 ? 4.805 -3.274 -13.224 1.00 93.62 96 LYS A CA 1
ATOM 792 C C . LYS A 1 96 ? 4.371 -4.409 -12.290 1.00 93.62 96 LYS A C 1
ATOM 794 O O . LYS A 1 96 ? 3.272 -4.343 -11.741 1.00 93.62 96 LYS A O 1
ATOM 799 N N . GLN A 1 97 ? 5.251 -5.378 -12.038 1.00 96.88 97 GLN A N 1
ATOM 800 C CA . GLN A 1 97 ? 5.022 -6.440 -11.053 1.00 96.88 97 GLN A CA 1
ATOM 801 C C . GLN A 1 97 ? 4.845 -5.873 -9.634 1.00 96.88 97 GLN A C 1
ATOM 803 O O . GLN A 1 97 ? 3.869 -6.188 -8.956 1.00 96.88 97 GLN A O 1
ATOM 808 N N . MET A 1 98 ? 5.714 -4.950 -9.212 1.00 92.56 98 MET A N 1
ATOM 809 C CA . MET A 1 98 ? 5.598 -4.286 -7.908 1.00 92.56 98 MET A CA 1
ATOM 810 C C . MET A 1 98 ? 4.278 -3.507 -7.761 1.00 92.56 98 MET A C 1
ATOM 812 O O . MET A 1 98 ? 3.673 -3.501 -6.689 1.00 92.56 98 MET A O 1
ATOM 816 N N . VAL A 1 99 ? 3.782 -2.867 -8.829 1.00 91.25 99 VAL A N 1
ATOM 817 C CA . VAL A 1 99 ? 2.461 -2.210 -8.821 1.00 91.25 99 VAL A CA 1
ATOM 818 C C . VAL A 1 99 ? 1.332 -3.219 -8.609 1.00 91.25 99 VAL A C 1
ATOM 820 O O . VAL A 1 99 ? 0.380 -2.891 -7.895 1.00 91.25 99 VAL A O 1
ATOM 823 N N . ALA A 1 100 ? 1.415 -4.414 -9.202 1.00 93.88 100 ALA A N 1
ATOM 824 C CA . ALA A 1 100 ? 0.430 -5.477 -8.999 1.00 93.88 100 ALA A CA 1
ATOM 825 C C . ALA A 1 100 ? 0.429 -5.963 -7.539 1.00 93.88 100 ALA A C 1
ATOM 827 O O . ALA A 1 100 ? -0.620 -5.967 -6.903 1.00 93.88 100 ALA A O 1
ATOM 828 N N . GLU A 1 101 ? 1.601 -6.222 -6.960 1.00 95.38 101 GLU A N 1
ATOM 829 C CA . GLU A 1 101 ? 1.733 -6.624 -5.550 1.00 95.38 101 GLU A CA 1
ATOM 830 C C . GLU A 1 101 ? 1.214 -5.552 -4.579 1.00 95.38 101 GLU A C 1
ATOM 832 O O . GLU A 1 101 ? 0.489 -5.848 -3.626 1.00 95.38 101 GLU A O 1
ATOM 837 N N . ILE A 1 102 ? 1.535 -4.273 -4.824 1.00 90.88 102 ILE A N 1
ATOM 838 C CA . ILE A 1 102 ? 1.008 -3.168 -4.011 1.00 90.88 102 ILE A CA 1
ATOM 839 C C . ILE A 1 102 ? -0.514 -3.065 -4.171 1.00 90.88 102 ILE A C 1
ATOM 841 O O . ILE A 1 102 ? -1.206 -2.763 -3.198 1.00 90.88 102 ILE A O 1
ATOM 845 N N . LYS A 1 103 ? -1.052 -3.301 -5.375 1.00 93.25 103 LYS A N 1
ATOM 846 C CA . LYS A 1 103 ? -2.499 -3.300 -5.618 1.00 93.25 103 LYS A CA 1
ATOM 847 C C . LYS A 1 103 ? -3.186 -4.388 -4.792 1.00 93.25 103 LYS A C 1
ATOM 849 O O . LYS A 1 103 ? -4.137 -4.058 -4.090 1.00 93.25 103 LYS A O 1
ATOM 854 N N . ASP A 1 104 ? -2.674 -5.613 -4.808 1.00 95.25 104 ASP A N 1
ATOM 855 C CA . ASP A 1 104 ? -3.237 -6.726 -4.035 1.00 95.25 104 ASP A CA 1
ATOM 856 C C . ASP A 1 104 ? -3.174 -6.450 -2.529 1.00 95.25 104 ASP A C 1
ATOM 858 O O . ASP A 1 104 ? -4.167 -6.603 -1.817 1.00 95.25 104 ASP A O 1
ATOM 862 N N . ARG A 1 105 ? -2.045 -5.920 -2.041 1.00 92.38 105 ARG A N 1
ATOM 863 C CA . ARG A 1 105 ? -1.903 -5.506 -0.637 1.00 92.38 105 ARG A CA 1
ATOM 864 C C . ARG A 1 105 ? -2.886 -4.400 -0.241 1.00 92.38 105 ARG A C 1
ATOM 866 O O . ARG A 1 105 ? -3.373 -4.398 0.887 1.00 92.38 105 ARG A O 1
ATOM 873 N N . VAL A 1 106 ? -3.172 -3.450 -1.134 1.00 89.69 106 VAL A N 1
ATOM 874 C CA . VAL A 1 106 ? -4.185 -2.410 -0.891 1.00 89.69 106 VAL A CA 1
ATOM 875 C C . VAL A 1 106 ? -5.580 -3.020 -0.782 1.00 89.69 106 VAL A C 1
ATOM 877 O O . VAL A 1 106 ? -6.328 -2.603 0.097 1.00 89.69 106 VAL A O 1
ATOM 880 N N . GLU A 1 107 ? -5.938 -3.987 -1.629 1.00 93.44 107 GLU A N 1
ATOM 881 C CA . GLU A 1 107 ? -7.240 -4.660 -1.525 1.00 93.44 107 GLU A CA 1
ATOM 882 C C . GLU A 1 107 ? -7.355 -5.479 -0.232 1.00 93.44 107 GLU A C 1
ATOM 884 O O . GLU A 1 107 ? -8.371 -5.383 0.452 1.00 93.44 107 GLU A O 1
ATOM 889 N N . HIS A 1 108 ? -6.294 -6.180 0.178 1.00 91.75 108 HIS A N 1
ATOM 890 C CA . HIS A 1 108 ? -6.286 -6.905 1.452 1.00 91.75 108 HIS A CA 1
ATOM 891 C C . HIS A 1 108 ? -6.497 -5.964 2.651 1.00 91.75 108 HIS A C 1
ATOM 893 O O . HIS A 1 108 ? -7.356 -6.213 3.493 1.00 91.75 108 HIS A O 1
ATOM 899 N N . LEU A 1 109 ? -5.791 -4.826 2.681 1.00 87.94 109 LEU A N 1
ATOM 900 C CA . LEU A 1 109 ? -5.946 -3.820 3.738 1.00 87.94 109 LEU A CA 1
ATOM 901 C C . LEU A 1 109 ? -7.350 -3.197 3.776 1.00 87.94 109 LEU A C 1
ATOM 903 O O . LEU A 1 109 ? -7.814 -2.839 4.854 1.00 87.94 109 LEU A O 1
ATOM 907 N N . LYS A 1 110 ? -8.036 -3.060 2.632 1.00 88.12 110 LYS A N 1
ATOM 908 C CA . LYS A 1 110 ? -9.439 -2.607 2.611 1.00 88.12 110 LYS A CA 1
ATOM 909 C C . LYS A 1 110 ? -10.373 -3.636 3.240 1.00 88.12 110 LYS A C 1
ATOM 911 O O . LYS A 1 110 ? -11.276 -3.249 3.977 1.00 88.12 110 LYS A O 1
ATOM 916 N N . CYS A 1 111 ? -10.174 -4.920 2.939 1.00 92.75 111 CYS A N 1
ATOM 917 C CA . CYS A 1 111 ? -10.942 -5.997 3.560 1.00 92.75 111 CYS A CA 1
ATOM 918 C C . CYS A 1 111 ? -10.740 -6.003 5.080 1.00 92.75 111 CYS A C 1
ATOM 920 O O . CYS A 1 111 ? -11.721 -6.070 5.821 1.00 92.75 111 CYS A O 1
ATOM 922 N N . ASP A 1 112 ? -9.492 -5.860 5.535 1.00 83.56 112 ASP A N 1
ATOM 923 C CA . ASP A 1 112 ? -9.156 -5.779 6.959 1.00 83.56 112 ASP A CA 1
ATOM 924 C C . ASP A 1 112 ? -9.801 -4.545 7.617 1.00 83.56 112 ASP A C 1
ATOM 926 O O . ASP A 1 112 ? -10.475 -4.678 8.636 1.00 83.56 112 ASP A O 1
ATOM 930 N N . GLU A 1 113 ? -9.697 -3.356 7.005 1.00 89.25 113 GLU A N 1
ATOM 931 C CA . GLU A 1 113 ? -10.360 -2.137 7.500 1.00 89.25 113 GLU A CA 1
ATOM 932 C C . GLU A 1 113 ? -11.878 -2.334 7.632 1.00 89.25 113 GLU A C 1
ATOM 934 O O . GLU A 1 113 ? -12.474 -1.964 8.643 1.00 89.25 113 GLU A O 1
ATOM 939 N N . GLN A 1 114 ? -12.520 -2.932 6.624 1.00 90.06 114 GLN A N 1
ATOM 940 C CA . GLN A 1 114 ? -13.960 -3.179 6.649 1.00 90.06 114 GLN A CA 1
ATOM 941 C C . GLN A 1 114 ? -14.352 -4.183 7.739 1.00 90.06 114 GLN A C 1
ATOM 943 O O . GLN A 1 114 ? -15.398 -4.018 8.368 1.00 90.06 114 GLN A O 1
ATOM 948 N N . LYS A 1 115 ? -13.537 -5.220 7.958 1.00 95.12 115 LYS A N 1
ATOM 949 C CA . LYS A 1 115 ? -13.744 -6.194 9.031 1.00 95.12 115 LYS A CA 1
ATOM 950 C C . LYS A 1 115 ? -13.688 -5.507 10.397 1.00 95.12 115 LYS A C 1
ATOM 952 O O . LYS A 1 115 ? -14.666 -5.582 11.136 1.00 95.12 115 LYS A O 1
ATOM 957 N N . TYR A 1 116 ? -12.606 -4.786 10.687 1.00 81.44 116 TYR A N 1
ATOM 958 C CA . TYR A 1 116 ? -12.438 -4.105 11.973 1.00 81.44 116 TYR A CA 1
ATOM 959 C C . TYR A 1 116 ? -13.496 -3.028 12.206 1.00 81.44 116 TYR A C 1
ATOM 961 O O . TYR A 1 116 ? -13.982 -2.884 13.320 1.00 81.44 116 TYR A O 1
ATOM 969 N N . ARG A 1 117 ? -13.933 -2.325 11.156 1.00 84.50 117 ARG A N 1
ATOM 970 C CA . ARG A 1 117 ? -15.040 -1.365 11.250 1.00 84.50 117 ARG A CA 1
ATOM 971 C C . ARG A 1 117 ? -16.340 -2.020 11.722 1.00 84.50 117 ARG A C 1
ATOM 973 O O . ARG A 1 117 ? -16.995 -1.479 12.602 1.00 84.50 117 ARG A O 1
ATOM 980 N N . LYS A 1 118 ? -16.699 -3.188 11.176 1.00 92.75 118 LYS A N 1
ATOM 981 C CA . LYS A 1 118 ? -17.896 -3.932 11.612 1.00 92.75 118 LYS A CA 1
ATOM 982 C C . LYS A 1 118 ? -17.769 -4.432 13.051 1.00 92.75 118 LYS A C 1
ATOM 984 O O . LYS A 1 118 ? -18.744 -4.396 13.793 1.00 92.75 118 LYS A O 1
ATOM 989 N N . GLU A 1 119 ? -16.585 -4.905 13.433 1.00 85.62 119 GLU A N 1
ATOM 990 C CA . GLU A 1 119 ? -16.302 -5.340 14.808 1.00 85.62 119 GLU A CA 1
ATOM 991 C C . GLU A 1 119 ? -16.403 -4.165 15.791 1.00 85.62 119 GLU A C 1
ATOM 993 O O . GLU A 1 119 ? -17.049 -4.296 16.826 1.00 85.62 119 GLU A O 1
ATOM 998 N N . HIS A 1 120 ? -15.862 -2.998 15.431 1.00 84.88 120 HIS A N 1
ATOM 999 C CA . HIS A 1 120 ? -15.977 -1.768 16.212 1.00 84.88 120 HIS A CA 1
ATOM 1000 C C . HIS A 1 120 ? -17.435 -1.301 16.343 1.00 84.88 120 HIS A C 1
ATOM 1002 O O . HIS A 1 120 ? -17.881 -1.001 17.443 1.00 84.88 120 HIS A O 1
ATOM 1008 N N . GLU A 1 121 ? -18.210 -1.284 15.252 1.00 87.12 121 GLU A N 1
ATOM 1009 C CA . GLU A 1 121 ? -19.643 -0.944 15.290 1.00 87.12 121 GLU A CA 1
ATOM 1010 C C . GLU A 1 121 ? -20.432 -1.883 16.221 1.00 87.12 121 GLU A C 1
ATOM 1012 O O . GLU A 1 121 ? -21.278 -1.429 16.994 1.00 87.12 121 GLU A O 1
ATOM 1017 N N . ALA A 1 122 ? -20.133 -3.187 16.193 1.00 90.31 122 ALA A N 1
ATOM 1018 C CA . ALA A 1 122 ? -20.751 -4.162 17.087 1.00 90.31 122 ALA A CA 1
ATOM 1019 C C . ALA A 1 122 ? -20.343 -3.950 18.556 1.00 90.31 122 ALA A C 1
ATOM 1021 O O . ALA A 1 122 ? -21.208 -3.968 19.435 1.00 90.31 122 ALA A O 1
ATOM 1022 N N . ALA A 1 123 ? -19.054 -3.711 18.821 1.00 79.31 123 ALA A N 1
ATOM 1023 C CA . ALA A 1 123 ? -18.546 -3.416 20.158 1.00 79.31 123 ALA A CA 1
ATOM 1024 C C . ALA A 1 123 ? -19.172 -2.131 20.716 1.00 79.31 123 ALA A C 1
ATOM 1026 O O . ALA A 1 123 ? -19.655 -2.122 21.844 1.00 79.31 123 ALA A O 1
ATOM 1027 N N . GLN A 1 124 ? -19.267 -1.076 19.906 1.00 80.69 124 GLN A N 1
ATOM 1028 C CA . GLN A 1 124 ? -19.876 0.193 20.294 1.00 80.69 124 GLN A CA 1
ATOM 1029 C C . GLN A 1 124 ? -21.372 0.046 20.612 1.00 80.69 124 GLN A C 1
ATOM 1031 O O . GLN A 1 124 ? -21.842 0.583 21.614 1.00 80.69 124 GLN A O 1
ATOM 1036 N N . ALA A 1 125 ? -22.112 -0.749 19.833 1.00 89.06 125 ALA A N 1
ATOM 1037 C CA . ALA A 1 125 ? -23.500 -1.081 20.157 1.00 89.06 125 ALA A CA 1
ATOM 1038 C C . ALA A 1 125 ? -23.622 -1.860 21.485 1.00 89.06 125 ALA A C 1
ATOM 1040 O O . ALA A 1 125 ? -24.575 -1.658 22.245 1.00 89.06 125 ALA A O 1
ATOM 1041 N N . GLU A 1 126 ? -22.661 -2.737 21.802 1.00 84.12 126 GLU A N 1
ATOM 1042 C CA . GLU A 1 126 ? -22.612 -3.416 23.101 1.00 84.12 126 GLU A CA 1
ATOM 1043 C C . GLU A 1 126 ? -22.251 -2.455 24.246 1.00 84.12 126 GLU A C 1
ATOM 1045 O O . GLU A 1 126 ? -22.890 -2.535 25.298 1.00 84.12 126 GLU A O 1
ATOM 1050 N N . VAL A 1 127 ? -21.327 -1.505 24.040 1.00 79.50 127 VAL A N 1
ATOM 1051 C CA . VAL A 1 127 ? -21.024 -0.424 25.000 1.00 79.50 127 VAL A CA 1
ATOM 1052 C C . VAL A 1 127 ? -22.281 0.384 25.310 1.00 79.50 127 VAL A C 1
ATOM 1054 O O . VAL A 1 127 ? -22.603 0.573 26.481 1.00 79.50 127 VAL A O 1
ATOM 1057 N N . GLU A 1 128 ? -23.031 0.824 24.296 1.00 85.31 128 GLU A N 1
ATOM 1058 C CA . GLU A 1 128 ? -24.273 1.583 24.498 1.00 85.31 128 GLU A CA 1
ATOM 1059 C C . GLU A 1 128 ? -25.300 0.772 25.297 1.00 85.31 128 GLU A C 1
ATOM 1061 O O . GLU A 1 128 ? -25.862 1.249 26.290 1.00 85.31 128 GLU A O 1
ATOM 1066 N N . LYS A 1 129 ? -25.503 -0.496 24.921 1.00 90.12 129 LYS A N 1
ATOM 1067 C CA . LYS A 1 129 ? -26.414 -1.404 25.623 1.00 90.12 129 LYS A CA 1
ATOM 1068 C C . LYS A 1 129 ? -25.999 -1.600 27.082 1.00 90.12 129 LYS A C 1
ATOM 1070 O O . LYS A 1 129 ? -26.832 -1.432 27.972 1.00 90.12 129 LYS A O 1
ATOM 1075 N N . LEU A 1 130 ? -24.743 -1.948 27.350 1.00 78.88 130 LEU A N 1
ATOM 1076 C CA . LEU A 1 130 ? -24.247 -2.157 28.712 1.00 78.88 130 LEU A CA 1
ATOM 1077 C C . LEU A 1 130 ? -24.260 -0.855 29.517 1.00 78.88 130 LEU A C 1
ATOM 1079 O O . LEU A 1 130 ? -24.647 -0.880 30.681 1.00 78.88 130 LEU A O 1
ATOM 1083 N N . GLY A 1 131 ? -23.953 0.285 28.897 1.00 77.69 131 GLY A N 1
ATOM 1084 C CA . GLY A 1 131 ? -24.038 1.604 29.518 1.00 77.69 131 GLY A CA 1
ATOM 1085 C C . GLY A 1 131 ? -25.440 1.896 30.054 1.00 77.69 131 GLY A C 1
ATOM 1086 O O . GLY A 1 131 ? -25.593 2.274 31.217 1.00 77.69 131 GLY A O 1
ATOM 1087 N N . THR A 1 132 ? -26.488 1.620 29.266 1.00 86.88 132 THR A N 1
ATOM 1088 C CA . THR A 1 132 ? -27.876 1.766 29.748 1.00 86.88 132 THR A CA 1
ATOM 1089 C C . THR A 1 132 ? -28.198 0.834 30.921 1.00 86.88 132 THR A C 1
ATOM 1091 O O . THR A 1 132 ? -28.873 1.245 31.868 1.00 86.88 132 THR A O 1
ATOM 1094 N N . GLN A 1 133 ? -27.689 -0.404 30.905 1.00 79.06 133 GLN A N 1
ATOM 1095 C CA . GLN A 1 133 ? -27.893 -1.368 31.991 1.00 79.06 133 GLN A CA 1
ATOM 1096 C C . GLN A 1 133 ? -27.154 -0.956 33.270 1.00 79.06 133 GLN A C 1
ATOM 1098 O O . GLN A 1 133 ? -27.722 -1.049 34.359 1.00 79.06 133 GLN A O 1
ATOM 1103 N N . VAL A 1 134 ? -25.919 -0.464 33.149 1.00 77.44 134 VAL A N 1
ATOM 1104 C CA . VAL A 1 134 ? -25.115 0.043 34.267 1.00 77.44 134 VAL A CA 1
ATOM 1105 C C . VAL A 1 134 ? -25.803 1.244 34.913 1.00 77.44 134 VAL A C 1
ATOM 1107 O O . VAL A 1 134 ? -25.942 1.272 36.134 1.00 77.44 134 VAL A O 1
ATOM 1110 N N . GLU A 1 135 ? -26.304 2.205 34.133 1.00 81.69 135 GLU A N 1
ATOM 1111 C CA . GLU A 1 135 ? -27.025 3.362 34.683 1.00 81.69 135 GLU A CA 1
ATOM 1112 C C . GLU A 1 135 ? -28.339 2.963 35.373 1.00 81.69 135 GLU A C 1
ATOM 1114 O O . GLU A 1 135 ? -28.626 3.427 36.482 1.00 81.69 135 GLU A O 1
ATOM 1119 N N . ALA A 1 136 ? -29.100 2.027 34.794 1.00 83.94 136 ALA A N 1
ATOM 1120 C CA . ALA A 1 136 ? -30.284 1.469 35.447 1.00 83.94 136 ALA A CA 1
ATOM 1121 C C . ALA A 1 136 ? -29.927 0.775 36.775 1.00 83.94 136 ALA A C 1
ATOM 1123 O O . ALA A 1 136 ? -30.586 0.987 37.796 1.00 83.94 136 ALA A O 1
ATOM 1124 N N . ALA A 1 137 ? -28.847 -0.006 36.799 1.00 75.62 137 ALA A N 1
ATOM 1125 C CA . ALA A 1 137 ? -28.400 -0.699 37.999 1.00 75.62 137 ALA A CA 1
ATOM 1126 C C . ALA A 1 137 ? -27.857 0.267 39.073 1.00 75.62 137 ALA A C 1
ATOM 1128 O O . ALA A 1 137 ? -28.132 0.068 40.260 1.00 75.62 137 ALA A O 1
ATOM 1129 N N . LYS A 1 138 ? -27.178 1.362 38.690 1.00 80.75 138 LYS A N 1
ATOM 1130 C CA . LYS A 1 138 ? -26.799 2.456 39.609 1.00 80.75 138 LYS A CA 1
ATOM 1131 C C . LYS A 1 138 ? -28.030 3.094 40.252 1.00 80.75 138 LYS A C 1
ATOM 1133 O O . LYS A 1 138 ? -28.030 3.319 41.465 1.00 80.75 138 LYS A O 1
ATOM 1138 N N . ALA A 1 139 ? -29.082 3.349 39.471 1.00 85.12 139 ALA A N 1
ATOM 1139 C CA . ALA A 1 139 ? -30.333 3.908 39.980 1.00 85.12 139 ALA A CA 1
ATOM 1140 C C . ALA A 1 139 ? -31.005 2.971 40.999 1.00 85.12 139 ALA A C 1
ATOM 1142 O O . ALA A 1 139 ? -31.361 3.410 42.094 1.00 85.12 139 ALA A O 1
ATOM 1143 N N . VAL A 1 140 ? -31.089 1.670 40.695 1.00 79.75 140 VAL A N 1
ATOM 1144 C CA . VAL A 1 140 ? -31.637 0.662 41.620 1.00 79.75 140 VAL A CA 1
ATOM 1145 C C . VAL A 1 140 ? -30.791 0.552 42.891 1.00 79.75 140 VAL A C 1
ATOM 1147 O O . VAL A 1 140 ? -31.336 0.537 43.995 1.00 79.75 140 VAL A O 1
ATOM 1150 N N . LYS A 1 141 ? -29.458 0.519 42.773 1.00 78.94 141 LYS A N 1
ATOM 1151 C CA . LYS A 1 141 ? -28.544 0.476 43.927 1.00 78.94 141 LYS A CA 1
ATOM 1152 C C . LYS A 1 141 ? -28.754 1.677 44.852 1.00 78.94 141 LYS A C 1
ATOM 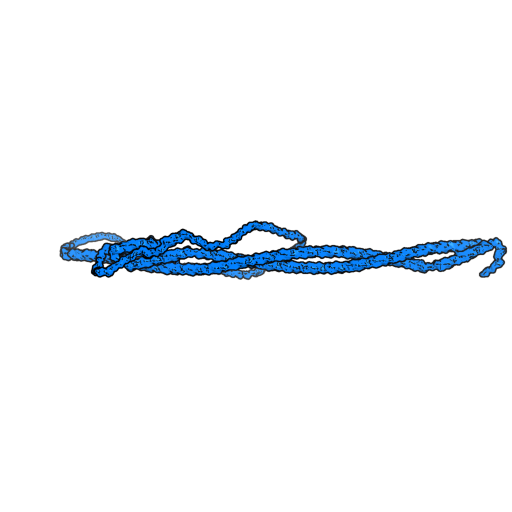1154 O O . LYS A 1 141 ? -28.816 1.505 46.070 1.00 78.94 141 LYS A O 1
ATOM 1159 N N . LYS A 1 142 ? -28.901 2.876 44.280 1.00 86.56 142 LYS A N 1
ATOM 1160 C CA . LYS A 1 142 ? -29.200 4.102 45.030 1.00 86.56 142 LYS A CA 1
ATOM 1161 C C . LYS A 1 142 ? -30.535 3.993 45.774 1.00 86.56 142 LYS A C 1
ATOM 1163 O O . LYS A 1 142 ? -30.575 4.253 46.973 1.00 86.56 142 LYS A O 1
ATOM 1168 N N . GLU A 1 143 ? -31.596 3.548 45.101 1.00 82.75 143 GLU A N 1
ATOM 1169 C CA . GLU A 1 143 ? -32.914 3.357 45.721 1.00 82.75 143 GLU A CA 1
ATOM 1170 C C . GLU A 1 143 ? -32.874 2.331 46.868 1.00 82.75 143 GLU A C 1
ATOM 1172 O O . GLU A 1 143 ? -33.476 2.533 47.926 1.00 82.75 143 GLU A O 1
ATOM 1177 N N . VAL A 1 144 ? -32.143 1.226 46.689 1.00 77.19 144 VAL A N 1
ATOM 1178 C CA . VAL A 1 144 ? -31.965 0.202 47.727 1.00 77.19 144 VAL A CA 1
ATOM 1179 C C . VAL A 1 144 ? -31.262 0.778 48.958 1.00 77.19 144 VAL A C 1
ATOM 1181 O O . VAL A 1 144 ? -31.712 0.511 50.074 1.00 77.19 144 VAL A O 1
ATOM 1184 N N . GLU A 1 145 ? -30.208 1.583 48.795 1.00 82.19 145 GLU A N 1
ATOM 1185 C CA . GLU A 1 145 ? -29.545 2.215 49.945 1.00 82.19 145 GLU A CA 1
ATOM 1186 C C . GLU A 1 145 ? -30.417 3.263 50.642 1.00 82.19 145 GLU A C 1
ATOM 1188 O O . GLU A 1 145 ? -30.488 3.273 51.872 1.00 82.19 145 GLU A O 1
ATOM 1193 N N . GLU A 1 146 ? -31.175 4.068 49.895 1.00 87.50 146 GLU A N 1
ATOM 1194 C CA . GLU A 1 146 ? -32.145 5.000 50.485 1.00 87.50 146 GLU A CA 1
ATOM 1195 C C . GLU A 1 146 ? -33.211 4.259 51.312 1.00 87.50 146 GLU A C 1
ATOM 1197 O O . GLU A 1 146 ? -33.546 4.668 52.432 1.00 87.50 146 GLU A O 1
ATOM 1202 N N . ARG A 1 147 ? -33.707 3.118 50.811 1.00 79.94 147 ARG A N 1
ATOM 1203 C CA . ARG A 1 147 ? -34.645 2.252 51.545 1.00 79.94 147 ARG A CA 1
ATOM 1204 C C . ARG A 1 147 ? -34.014 1.646 52.797 1.00 79.94 147 ARG A C 1
ATOM 1206 O O . ARG A 1 147 ? -34.673 1.614 53.839 1.00 79.94 147 ARG A O 1
ATOM 1213 N N . LYS A 1 148 ? -32.756 1.199 52.732 1.00 80.81 148 LYS A N 1
ATOM 1214 C CA . LYS A 1 148 ? -32.026 0.690 53.905 1.00 80.81 148 LYS A CA 1
ATOM 1215 C C . LYS A 1 148 ? -31.863 1.770 54.968 1.00 80.81 148 LYS A C 1
ATOM 1217 O O . LYS A 1 148 ? -32.141 1.508 56.136 1.00 80.81 148 LYS A O 1
ATOM 1222 N N . ASP A 1 149 ? -31.479 2.985 54.589 1.00 84.94 149 ASP A N 1
ATOM 1223 C CA . ASP A 1 149 ? -31.352 4.110 55.520 1.00 84.94 149 ASP A CA 1
ATOM 1224 C C . ASP A 1 149 ? -32.685 4.488 56.164 1.00 84.94 149 ASP A C 1
ATOM 1226 O O . ASP A 1 149 ? -32.754 4.711 57.378 1.00 84.94 149 ASP A O 1
ATOM 1230 N N . ALA A 1 150 ? -33.766 4.513 55.381 1.00 85.19 150 ALA A N 1
ATOM 1231 C CA . ALA A 1 150 ? -35.107 4.738 55.905 1.00 85.19 150 ALA A CA 1
ATOM 1232 C C . ALA A 1 150 ? -35.519 3.642 56.904 1.00 85.19 150 ALA A C 1
ATOM 1234 O O . ALA A 1 150 ? -36.024 3.953 57.987 1.00 85.19 150 ALA A O 1
ATOM 1235 N N . ALA A 1 151 ? -35.265 2.369 56.582 1.00 80.38 151 ALA A N 1
ATOM 1236 C CA . ALA A 1 151 ? -35.540 1.244 57.472 1.00 80.38 151 ALA A CA 1
ATOM 1237 C C . ALA A 1 151 ? -34.701 1.315 58.760 1.00 80.38 151 ALA A C 1
ATOM 1239 O O . ALA A 1 151 ? -35.256 1.179 59.851 1.00 80.38 151 ALA A O 1
ATOM 1240 N N . ARG A 1 152 ? -33.397 1.619 58.663 1.00 83.19 152 ARG A N 1
ATOM 1241 C CA . ARG A 1 152 ? -32.497 1.820 59.814 1.00 83.19 152 ARG A CA 1
ATOM 1242 C C . ARG A 1 152 ? -33.026 2.898 60.763 1.00 83.19 152 ARG A C 1
ATOM 1244 O O . ARG A 1 152 ? -33.160 2.636 61.957 1.00 83.19 152 ARG A O 1
ATOM 1251 N N . LYS A 1 153 ? -33.417 4.065 60.237 1.00 89.56 153 LYS A N 1
ATOM 1252 C CA . LYS A 1 153 ? -33.998 5.165 61.033 1.00 89.56 153 LYS A CA 1
ATOM 1253 C C . LYS A 1 153 ? -35.301 4.761 61.732 1.00 89.56 153 LYS A C 1
ATOM 1255 O O . LYS A 1 153 ? -35.508 5.097 62.899 1.00 89.56 153 LYS A O 1
ATOM 1260 N N . ARG A 1 154 ? -36.184 4.025 61.045 1.00 85.69 154 ARG A N 1
ATOM 1261 C CA . ARG A 1 154 ? -37.440 3.519 61.633 1.00 85.69 154 ARG A CA 1
ATOM 1262 C C . ARG A 1 154 ? -37.177 2.510 62.751 1.00 85.69 154 ARG A C 1
ATOM 1264 O O . ARG A 1 154 ? -37.751 2.642 63.830 1.00 85.69 154 ARG A O 1
ATOM 1271 N N . ILE A 1 155 ? -36.275 1.554 62.520 1.00 82.69 155 ILE A N 1
ATOM 1272 C CA . ILE A 1 155 ? -35.840 0.572 63.524 1.00 82.69 155 ILE A CA 1
ATOM 1273 C C . ILE A 1 155 ? -35.284 1.285 64.755 1.00 82.69 155 ILE A C 1
ATOM 1275 O O . ILE A 1 155 ? -35.666 0.950 65.875 1.00 82.69 155 ILE A O 1
ATOM 1279 N N . GLU A 1 156 ? -34.416 2.279 64.571 1.00 87.19 156 GLU A N 1
ATOM 1280 C CA . GLU A 1 156 ? -33.835 3.044 65.674 1.00 87.19 156 GLU A CA 1
ATOM 1281 C C . GLU A 1 156 ? -34.915 3.772 66.490 1.00 87.19 156 GLU A C 1
ATOM 1283 O O . GLU A 1 156 ? -34.936 3.681 67.718 1.00 87.19 156 GLU A O 1
ATOM 1288 N N . SER A 1 157 ? -35.865 4.431 65.819 1.00 89.56 157 SER A N 1
ATOM 1289 C CA . SER A 1 157 ? -36.995 5.104 66.471 1.00 89.56 157 SER A CA 1
ATOM 1290 C C . SER A 1 157 ? -37.841 4.143 67.317 1.00 89.56 157 SER A C 1
ATOM 1292 O O . SER A 1 157 ? -38.128 4.425 68.484 1.00 89.56 157 SER A O 1
ATOM 1294 N N . ILE A 1 158 ? -38.205 2.979 66.767 1.00 83.06 158 ILE A N 1
ATOM 1295 C CA . ILE A 1 158 ? -38.987 1.963 67.489 1.00 83.06 158 ILE A CA 1
ATOM 1296 C C . ILE A 1 158 ? -38.183 1.383 68.652 1.00 83.06 158 ILE A C 1
ATOM 1298 O O . ILE A 1 158 ? -38.719 1.228 69.747 1.00 83.06 158 ILE A O 1
ATOM 1302 N N . THR A 1 159 ? -36.891 1.129 68.450 1.00 81.50 159 THR A N 1
ATOM 1303 C CA . THR A 1 159 ? -35.981 0.638 69.493 1.00 81.50 159 THR A CA 1
ATOM 1304 C C . THR A 1 159 ? -35.949 1.600 70.681 1.00 81.50 159 THR A C 1
ATOM 1306 O O . THR A 1 159 ? -36.152 1.171 71.817 1.00 81.50 159 THR A O 1
ATOM 1309 N N . ARG A 1 160 ? -35.809 2.912 70.432 1.00 84.19 160 ARG A N 1
ATOM 1310 C CA . ARG A 1 160 ? -35.868 3.946 71.481 1.00 84.19 160 ARG A CA 1
ATOM 1311 C C . ARG A 1 160 ? -37.218 3.956 72.205 1.00 84.19 160 ARG A C 1
ATOM 1313 O O . ARG A 1 160 ? -37.256 4.051 73.430 1.00 84.19 160 ARG A O 1
ATOM 1320 N N . ARG A 1 161 ? -38.334 3.819 71.474 1.00 82.94 161 ARG A N 1
ATOM 1321 C CA . ARG A 1 161 ? -39.682 3.729 72.072 1.00 82.94 161 ARG A CA 1
ATOM 1322 C C . ARG A 1 161 ? -39.825 2.498 72.971 1.00 82.94 161 ARG A C 1
ATOM 1324 O O . ARG A 1 161 ? -40.373 2.615 74.063 1.00 82.94 161 ARG A O 1
ATOM 1331 N N . LEU A 1 162 ? -39.323 1.341 72.540 1.00 79.62 162 LEU A N 1
ATOM 1332 C CA . LEU A 1 162 ? -39.351 0.106 73.327 1.00 79.62 162 LEU A CA 1
ATOM 1333 C C . LEU A 1 162 ? -38.487 0.217 74.589 1.00 79.62 162 LEU A C 1
ATOM 1335 O O . LEU A 1 162 ? -38.958 -0.129 75.668 1.00 79.62 162 LEU A O 1
ATOM 1339 N N . GLN A 1 163 ? -37.277 0.772 74.484 1.00 78.88 163 GLN A N 1
ATOM 1340 C CA . GLN A 1 163 ? -36.411 1.037 75.640 1.00 78.88 163 GLN A CA 1
ATOM 1341 C C . GLN A 1 163 ? -37.070 1.986 76.647 1.00 78.88 163 GLN A C 1
ATOM 1343 O O . GLN A 1 163 ? -37.026 1.740 77.850 1.00 78.88 163 GLN A O 1
ATOM 1348 N N . PHE A 1 164 ? -37.732 3.043 76.171 1.00 80.81 164 PHE A N 1
ATOM 1349 C CA . PHE A 1 164 ? -38.461 3.973 77.032 1.00 80.81 164 PHE A CA 1
ATOM 1350 C C . PHE A 1 164 ? -39.620 3.295 77.775 1.00 80.81 164 PHE A C 1
ATOM 1352 O O . PHE A 1 164 ? -39.811 3.533 78.968 1.00 80.81 164 PHE A O 1
ATOM 1359 N N . ILE A 1 165 ? -40.365 2.409 77.101 1.00 75.69 165 ILE A N 1
ATOM 1360 C CA . ILE A 1 165 ? -41.415 1.601 77.738 1.00 75.69 165 ILE A CA 1
ATOM 1361 C C . ILE A 1 165 ? -40.811 0.718 78.836 1.00 75.69 165 ILE A C 1
ATOM 1363 O O . ILE A 1 165 ? -41.343 0.698 79.946 1.00 75.69 165 ILE A O 1
ATOM 1367 N N . THR A 1 166 ? -39.692 0.042 78.565 1.00 72.81 166 THR A N 1
ATOM 1368 C CA . THR A 1 166 ? -38.982 -0.769 79.566 1.00 72.81 166 THR A CA 1
ATOM 1369 C C . THR A 1 166 ? -38.541 0.075 80.765 1.00 72.81 166 THR A C 1
ATOM 1371 O O . THR A 1 166 ? -38.838 -0.279 81.903 1.00 72.81 166 THR A O 1
ATOM 1374 N N . HIS A 1 167 ? -37.948 1.248 80.534 1.00 75.25 167 HIS A N 1
ATOM 1375 C CA . HIS A 1 167 ? -37.492 2.135 81.605 1.00 75.25 167 HIS A CA 1
ATOM 1376 C C . HIS A 1 167 ? -38.649 2.704 82.451 1.00 75.25 167 HIS A C 1
ATOM 1378 O O . HIS A 1 167 ? -38.551 2.783 83.676 1.00 75.25 167 HIS A O 1
ATOM 1384 N N . ILE A 1 168 ? -39.789 3.069 81.846 1.00 74.56 168 ILE A N 1
ATOM 1385 C CA . ILE A 1 168 ? -41.002 3.461 82.597 1.00 74.56 168 ILE A CA 1
ATOM 1386 C C . ILE A 1 168 ? -41.462 2.326 83.513 1.00 74.56 168 ILE A C 1
ATOM 1388 O O . ILE A 1 168 ? -41.913 2.550 84.639 1.00 74.56 168 ILE A O 1
ATOM 1392 N N . VAL A 1 169 ? -41.388 1.100 83.015 1.00 68.31 169 VAL A N 1
ATOM 1393 C CA . VAL A 1 169 ? -41.808 -0.084 83.752 1.00 68.31 169 VAL A CA 1
ATOM 1394 C C . VAL A 1 169 ? -40.857 -0.369 84.924 1.00 68.31 169 VAL A C 1
ATOM 1396 O O . VAL A 1 169 ? -41.322 -0.589 86.047 1.00 68.31 169 VAL A O 1
ATOM 1399 N N . GLU A 1 170 ? -39.545 -0.269 84.715 1.00 70.81 170 GLU A N 1
ATOM 1400 C CA . GLU A 1 170 ? -38.526 -0.402 85.766 1.00 70.81 170 GLU A CA 1
ATOM 1401 C C . GLU A 1 170 ? -38.654 0.699 86.828 1.00 70.81 170 GLU A C 1
ATOM 1403 O O . GLU A 1 170 ? -38.737 0.411 88.022 1.00 70.81 170 GLU A O 1
ATOM 1408 N N . THR A 1 171 ? -38.777 1.962 86.414 1.00 73.19 171 THR A N 1
ATOM 1409 C CA . THR A 1 171 ? -38.925 3.106 87.332 1.00 73.19 171 THR A CA 1
ATOM 1410 C C . THR A 1 171 ? -40.223 3.064 88.131 1.00 73.19 171 THR A C 1
ATOM 1412 O O . THR A 1 171 ? -40.212 3.382 89.318 1.00 73.19 171 THR A O 1
ATOM 1415 N N . ARG A 1 172 ? -41.344 2.613 87.550 1.00 69.12 172 ARG A N 1
ATOM 1416 C CA . ARG A 1 172 ? -42.580 2.356 88.315 1.00 69.12 172 ARG A CA 1
ATOM 1417 C C . ARG A 1 172 ? -42.394 1.251 89.348 1.00 69.12 172 ARG A C 1
ATOM 1419 O O . ARG A 1 172 ? -42.956 1.352 90.437 1.00 69.12 172 ARG A O 1
ATOM 1426 N N . THR A 1 173 ? -41.613 0.225 89.028 1.00 66.25 173 THR A N 1
ATOM 1427 C CA . THR A 1 173 ? -41.295 -0.866 89.958 1.00 66.25 173 THR A CA 1
ATOM 1428 C C . THR A 1 173 ? -40.425 -0.359 91.109 1.00 66.25 173 THR A C 1
ATOM 1430 O O . THR A 1 173 ? -40.759 -0.589 92.271 1.00 66.25 173 THR A O 1
ATOM 1433 N N . LEU A 1 174 ? -39.391 0.435 90.810 1.00 70.56 174 LEU A N 1
ATOM 1434 C CA . LEU A 1 174 ? -38.559 1.103 91.816 1.00 70.56 174 LEU A CA 1
ATOM 1435 C C . LEU A 1 174 ? -39.363 2.085 92.675 1.00 70.56 174 LEU A C 1
ATOM 1437 O O . LEU A 1 174 ? -39.206 2.101 93.890 1.00 70.56 174 LEU A O 1
ATOM 1441 N N . LEU A 1 175 ? -40.272 2.864 92.084 1.00 73.94 175 LEU A N 1
ATOM 1442 C CA . LEU A 1 175 ? -41.124 3.802 92.818 1.00 73.94 175 LEU A CA 1
ATOM 1443 C C . LEU A 1 175 ? -42.102 3.078 93.751 1.00 73.94 175 LEU A C 1
ATOM 1445 O O . LEU A 1 175 ? -42.354 3.547 94.859 1.00 73.94 175 LEU A O 1
ATOM 1449 N N . LYS A 1 176 ? -42.653 1.933 93.330 1.00 71.44 176 LYS A N 1
ATOM 1450 C CA . LYS A 1 176 ? -43.461 1.073 94.205 1.00 71.44 176 LYS A CA 1
ATOM 1451 C C . LYS A 1 176 ? -42.626 0.500 95.346 1.00 71.44 176 LYS A C 1
ATOM 1453 O O . LYS A 1 176 ? -43.081 0.538 96.484 1.00 71.44 176 LYS A O 1
ATOM 1458 N N . PHE A 1 177 ? -41.411 0.033 95.059 1.00 69.75 177 PHE A N 1
ATOM 1459 C CA . PHE A 1 177 ? -40.480 -0.441 96.081 1.00 69.75 177 PHE A CA 1
ATOM 1460 C C . PHE A 1 177 ? -40.146 0.669 97.086 1.00 69.75 177 PHE A C 1
ATOM 1462 O O . PHE A 1 177 ? -40.233 0.449 98.289 1.00 69.75 177 PHE A O 1
ATOM 1469 N N . LEU A 1 178 ? -39.884 1.887 96.605 1.00 72.50 178 LEU A N 1
ATOM 1470 C CA . LEU A 1 178 ? -39.636 3.064 97.436 1.00 72.50 178 LEU A CA 1
ATOM 1471 C C . LEU A 1 178 ? -40.861 3.428 98.292 1.00 72.50 178 LEU A C 1
ATOM 1473 O O . LEU A 1 178 ? -40.732 3.691 99.481 1.00 72.50 178 LEU A O 1
ATOM 1477 N N . LYS A 1 179 ? -42.074 3.410 97.723 1.00 74.38 179 LYS A N 1
ATOM 1478 C CA . LYS A 1 179 ? -43.317 3.636 98.484 1.00 74.38 179 LYS A CA 1
ATOM 1479 C C . LYS A 1 179 ? -43.543 2.563 99.546 1.00 74.38 179 LYS A C 1
ATOM 1481 O O . LYS A 1 179 ? -43.983 2.889 100.644 1.00 74.38 179 LYS A O 1
ATOM 1486 N N . PHE A 1 180 ? -43.238 1.307 99.238 1.00 75.75 180 PHE A N 1
ATOM 1487 C CA . PHE A 1 180 ? -43.336 0.203 100.186 1.00 75.75 180 PHE A CA 1
ATOM 1488 C C . PHE A 1 180 ? -42.333 0.355 101.337 1.00 75.75 180 PHE A C 1
ATOM 1490 O O . PHE A 1 180 ? -42.723 0.246 102.498 1.00 75.75 180 PHE A O 1
ATOM 1497 N N . THR A 1 181 ? -41.073 0.698 101.052 1.00 72.56 181 THR A N 1
ATOM 1498 C CA . THR A 1 181 ? -40.067 0.947 102.096 1.00 72.56 181 THR A CA 1
ATOM 1499 C C . THR A 1 181 ? -40.398 2.184 102.931 1.00 72.56 181 THR A C 1
ATOM 1501 O O . THR A 1 181 ? -40.281 2.128 104.152 1.00 72.56 181 THR A O 1
ATOM 1504 N N . LEU A 1 182 ? -40.913 3.262 102.327 1.00 75.50 182 LEU A N 1
ATOM 1505 C CA . LEU A 1 182 ? -41.455 4.425 103.048 1.00 75.50 182 LEU A CA 1
ATOM 1506 C C . LEU A 1 182 ? -42.670 4.061 103.915 1.00 75.50 182 LEU A C 1
ATOM 1508 O O . LEU A 1 182 ? -42.785 4.544 105.041 1.00 75.50 182 LEU A O 1
ATOM 1512 N N . SER A 1 183 ? -43.564 3.193 103.438 1.00 74.62 183 SER A N 1
ATOM 1513 C CA . SER A 1 183 ? -44.702 2.694 104.220 1.00 74.62 183 SER A CA 1
ATOM 1514 C C . SER A 1 183 ? -44.244 1.855 105.417 1.00 74.62 183 SER A C 1
ATOM 1516 O O . SER A 1 183 ? -44.752 2.026 106.521 1.00 74.62 183 SER A O 1
ATOM 1518 N N . LEU A 1 184 ? -43.261 0.969 105.235 1.00 75.50 184 LEU A N 1
ATOM 1519 C CA . LEU A 1 184 ? -42.665 0.197 106.329 1.00 75.50 184 LEU A CA 1
ATOM 1520 C C . LEU A 1 184 ? -41.933 1.097 107.327 1.00 75.50 184 LEU A C 1
ATOM 1522 O O . LEU A 1 184 ? -42.053 0.899 108.535 1.00 75.50 184 LEU A O 1
ATOM 1526 N N . PHE A 1 185 ? -41.216 2.109 106.840 1.00 76.06 185 PHE A N 1
ATOM 1527 C CA . PHE A 1 185 ? -40.519 3.078 107.678 1.00 76.06 185 PHE A CA 1
ATOM 1528 C C . PHE A 1 185 ? -41.500 3.926 108.499 1.00 76.06 185 PHE A C 1
ATOM 1530 O O . PHE A 1 185 ? -41.328 4.068 109.706 1.00 76.06 185 PHE A O 1
ATOM 1537 N N . THR A 1 186 ? -42.578 4.428 107.890 1.00 73.00 186 THR A N 1
ATOM 1538 C CA . THR A 1 186 ? -43.627 5.194 108.593 1.00 73.00 186 THR A CA 1
ATOM 1539 C C . THR A 1 186 ? -44.411 4.340 109.588 1.00 73.00 186 THR A C 1
ATOM 1541 O O . THR A 1 186 ? -44.694 4.803 110.691 1.00 73.00 186 THR A O 1
ATOM 1544 N N . HIS A 1 187 ? -44.702 3.079 109.261 1.00 70.31 187 HIS A N 1
ATOM 1545 C CA . HIS A 1 187 ? -45.330 2.138 110.191 1.00 70.31 187 HIS A CA 1
ATOM 1546 C C . HIS A 1 187 ? -44.401 1.780 111.367 1.00 70.31 187 HIS A C 1
ATOM 1548 O O . HIS A 1 187 ? -44.847 1.695 112.510 1.00 70.31 187 HIS A O 1
ATOM 1554 N N . SER A 1 188 ? -43.095 1.645 111.111 1.00 69.56 188 SER A N 1
ATOM 1555 C CA . SER A 1 188 ? -42.083 1.427 112.156 1.00 69.56 188 SER A CA 1
ATOM 1556 C C . SER A 1 188 ? -41.897 2.661 113.043 1.00 69.56 188 SER A C 1
ATOM 1558 O O . SER A 1 188 ? -41.779 2.519 114.257 1.00 69.56 188 SER A O 1
ATOM 1560 N N . ARG A 1 189 ? -41.940 3.870 112.464 1.00 70.62 189 ARG A N 1
ATOM 1561 C CA . ARG A 1 189 ? -41.908 5.144 113.197 1.00 70.62 189 ARG A CA 1
ATOM 1562 C C . ARG A 1 189 ? -43.141 5.328 114.085 1.00 70.62 189 ARG A C 1
ATOM 1564 O O . ARG A 1 189 ? -42.971 5.652 115.253 1.00 70.62 189 ARG A O 1
ATOM 1571 N N . LYS A 1 190 ? -44.348 5.028 113.588 1.00 62.66 190 LYS A N 1
ATOM 1572 C CA . LYS A 1 190 ? -45.582 5.039 114.399 1.00 62.66 190 LYS A CA 1
ATOM 1573 C C . LYS A 1 190 ? -45.504 4.090 115.598 1.00 62.66 190 LYS A C 1
ATOM 1575 O O . LYS A 1 190 ? -45.860 4.492 116.694 1.00 62.66 190 LYS A O 1
ATOM 1580 N N . ARG A 1 191 ? -44.956 2.877 115.428 1.00 58.53 191 ARG A N 1
ATOM 1581 C CA . ARG A 1 191 ? -44.710 1.958 116.560 1.00 58.53 191 ARG A CA 1
ATOM 1582 C C . ARG A 1 191 ? -43.656 2.461 117.546 1.00 58.53 191 ARG A C 1
ATOM 1584 O O . ARG A 1 191 ? -43.670 2.038 118.697 1.00 58.53 191 ARG A O 1
ATOM 1591 N N . PHE A 1 192 ? -42.714 3.291 117.101 1.00 57.56 192 PHE A N 1
ATOM 1592 C CA . PHE A 1 192 ? -41.703 3.891 117.971 1.00 57.56 192 PHE A CA 1
ATOM 1593 C C . PHE A 1 192 ? -42.287 5.058 118.779 1.00 57.56 192 PHE A C 1
ATOM 1595 O O . PHE A 1 192 ? -42.005 5.157 119.968 1.00 57.56 192 PHE A O 1
ATOM 1602 N N . GLU A 1 193 ? -43.154 5.873 118.171 1.00 53.91 193 GLU A N 1
ATOM 1603 C CA . GLU A 1 193 ? -43.887 6.957 118.843 1.00 53.91 193 GLU A CA 1
ATOM 1604 C C . GLU A 1 193 ? -44.954 6.397 119.822 1.00 53.91 193 GLU A C 1
ATOM 1606 O O . GLU A 1 193 ? -44.994 6.826 120.973 1.00 53.91 193 GLU A O 1
ATOM 1611 N N . GLU A 1 194 ? -45.684 5.322 119.474 1.00 51.91 194 GLU A N 1
ATOM 1612 C CA . GLU A 1 194 ? -46.577 4.589 120.409 1.00 51.91 194 GLU A CA 1
ATOM 1613 C C . GLU A 1 194 ? -45.825 3.892 121.561 1.00 51.91 194 GLU A C 1
ATOM 1615 O O . GLU A 1 194 ? -46.389 3.657 122.631 1.00 51.91 194 GLU A O 1
ATOM 1620 N N . LYS A 1 195 ? -44.537 3.560 121.379 1.00 47.53 195 LYS A N 1
ATOM 1621 C CA . LYS A 1 195 ? -43.678 3.048 122.462 1.00 47.53 195 LYS A CA 1
ATOM 1622 C C . LYS A 1 195 ? -43.015 4.149 123.288 1.00 47.53 195 LYS A C 1
ATOM 1624 O O . LYS A 1 195 ? -42.636 3.860 124.422 1.00 47.53 195 LYS A O 1
ATOM 1629 N N . SER A 1 196 ? -42.871 5.373 122.773 1.00 44.84 196 SER A N 1
ATOM 1630 C CA . SER A 1 196 ? -42.298 6.487 123.539 1.00 44.84 196 SER A CA 1
ATOM 1631 C C . SER A 1 196 ? -43.318 7.216 124.415 1.00 44.84 196 SER A C 1
ATOM 1633 O O . SER A 1 196 ? -42.913 7.843 125.386 1.00 44.84 196 SER A O 1
ATOM 1635 N N . GLU A 1 197 ? -44.623 7.089 124.149 1.00 41.75 197 GLU A N 1
ATOM 1636 C CA . GLU A 1 197 ? -45.672 7.637 125.030 1.00 41.75 197 GLU A CA 1
ATOM 1637 C C . GLU A 1 197 ? -45.982 6.755 126.261 1.00 41.75 197 GLU A C 1
ATOM 1639 O O . GLU A 1 197 ? -46.561 7.243 127.225 1.00 41.75 197 GLU A O 1
ATOM 1644 N N . ASN A 1 198 ? -45.515 5.498 126.301 1.00 42.31 198 ASN A N 1
ATOM 1645 C CA . ASN A 1 198 ? -45.737 4.566 127.424 1.00 42.31 198 ASN A CA 1
ATOM 1646 C C . ASN A 1 198 ? -44.505 4.291 128.307 1.00 42.31 198 ASN A C 1
ATOM 1648 O O . ASN A 1 198 ? -44.551 3.412 129.163 1.00 42.31 198 ASN A O 1
ATOM 1652 N N . ASN A 1 199 ? -43.401 5.021 128.139 1.00 37.97 199 ASN A N 1
ATOM 1653 C CA . ASN A 1 199 ? -42.235 4.909 129.024 1.00 37.97 199 ASN A CA 1
ATOM 1654 C C . ASN A 1 199 ? -41.526 6.262 129.152 1.00 37.97 199 ASN A C 1
ATOM 1656 O O . ASN A 1 199 ? -40.425 6.477 128.649 1.00 37.97 199 ASN A O 1
ATOM 1660 N N . MET A 1 200 ? -42.183 7.183 129.853 1.00 32.94 200 MET A N 1
ATOM 1661 C CA . MET A 1 200 ? -41.594 8.431 130.324 1.00 32.94 200 MET A CA 1
ATOM 1662 C C . MET A 1 200 ? -41.638 8.451 131.854 1.00 32.94 200 MET A C 1
ATOM 1664 O O . MET A 1 200 ? -42.536 9.068 132.396 1.00 32.94 200 MET A O 1
ATOM 1668 N N . VAL A 1 201 ? -40.699 7.771 132.530 1.00 35.09 201 VAL A N 1
ATOM 1669 C CA . VAL A 1 201 ? -40.112 8.118 133.852 1.00 35.09 201 VAL A CA 1
ATOM 1670 C C . VAL A 1 201 ? -38.887 7.205 134.094 1.00 35.09 201 VAL A C 1
ATOM 1672 O O . VAL A 1 201 ? -38.984 6.000 133.899 1.00 35.09 201 VAL A O 1
ATOM 1675 N N . SER A 1 202 ? -37.783 7.786 134.599 1.00 31.77 202 SER A N 1
ATOM 1676 C CA . SER A 1 202 ? -36.527 7.159 135.093 1.00 31.77 202 SER A CA 1
ATOM 1677 C C . SER A 1 202 ? -35.510 6.708 134.020 1.00 31.77 202 SER A C 1
ATOM 1679 O O . SER A 1 202 ? -35.832 5.899 133.169 1.00 31.77 202 SER A O 1
ATOM 1681 N N . THR A 1 203 ? -34.237 7.132 133.968 1.00 35.12 203 THR A N 1
ATOM 1682 C CA . THR A 1 203 ? -33.381 7.854 134.925 1.00 35.12 203 THR A CA 1
ATOM 1683 C C . THR A 1 203 ? -32.193 8.522 134.205 1.00 35.12 203 THR A C 1
ATOM 1685 O O . THR A 1 203 ? -31.732 8.088 133.156 1.00 35.12 203 THR A O 1
ATOM 1688 N N . ARG A 1 204 ? -31.709 9.584 134.852 1.00 29.11 204 ARG A N 1
ATOM 1689 C CA . ARG A 1 204 ? -30.480 10.384 134.716 1.00 29.11 204 ARG A CA 1
ATOM 1690 C C . ARG A 1 204 ? -29.120 9.637 134.671 1.00 29.11 204 ARG A C 1
ATOM 1692 O O . ARG A 1 204 ? -28.975 8.609 135.316 1.00 29.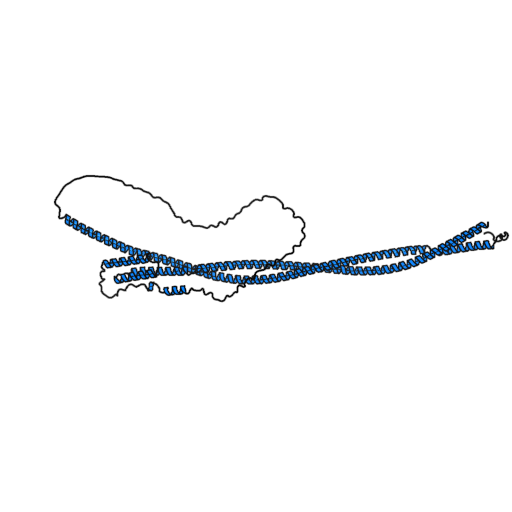11 204 ARG A O 1
ATOM 1699 N N . LEU A 1 205 ? -28.120 10.377 134.139 1.00 29.41 205 LEU A N 1
ATOM 1700 C CA . LEU A 1 205 ? -26.644 10.347 134.359 1.00 29.41 205 LEU A CA 1
ATOM 1701 C C . LEU A 1 205 ? -25.868 9.133 133.778 1.00 29.41 205 LEU A C 1
ATOM 1703 O O . LEU A 1 205 ? -26.347 8.019 133.853 1.00 29.41 205 LEU A O 1
ATOM 1707 N N . SER A 1 206 ? -24.642 9.202 133.230 1.00 31.56 206 SER A N 1
ATOM 1708 C CA . SER A 1 206 ? -23.602 10.243 133.085 1.00 31.56 206 SER A CA 1
ATOM 1709 C C . SER A 1 206 ? -22.345 9.662 132.386 1.00 31.56 206 SER A C 1
ATOM 1711 O O . SER A 1 206 ? -22.091 8.483 132.589 1.00 31.56 206 SER A O 1
ATOM 1713 N N . LEU A 1 207 ? -21.511 10.525 131.759 1.00 31.77 207 LEU A N 1
ATOM 1714 C CA . LEU A 1 207 ? -20.034 10.413 131.552 1.00 31.77 207 LEU A CA 1
ATOM 1715 C C . LEU A 1 207 ? -19.481 9.212 130.719 1.00 31.77 207 LEU A C 1
ATOM 1717 O O . LEU A 1 207 ? -19.998 8.117 130.787 1.00 31.77 207 LEU A O 1
ATOM 1721 N N . ALA A 1 208 ? -18.364 9.246 129.975 1.00 28.69 208 ALA A N 1
ATOM 1722 C CA . ALA A 1 208 ? -17.405 10.261 129.536 1.00 28.69 208 ALA A CA 1
ATOM 1723 C C . ALA A 1 208 ? -16.386 9.643 128.530 1.00 28.69 208 ALA A C 1
ATOM 1725 O O . ALA A 1 208 ? -15.996 8.494 128.685 1.00 28.69 208 ALA A O 1
ATOM 1726 N N . ARG A 1 209 ? -15.849 10.505 127.644 1.00 31.89 209 ARG A N 1
ATOM 1727 C CA . ARG A 1 209 ? -14.441 10.628 127.166 1.00 31.89 209 ARG A CA 1
ATOM 1728 C C . ARG A 1 209 ? -13.772 9.657 126.153 1.00 31.89 209 ARG A C 1
ATOM 1730 O O . ARG A 1 209 ? -13.471 8.519 126.477 1.00 31.89 209 ARG A 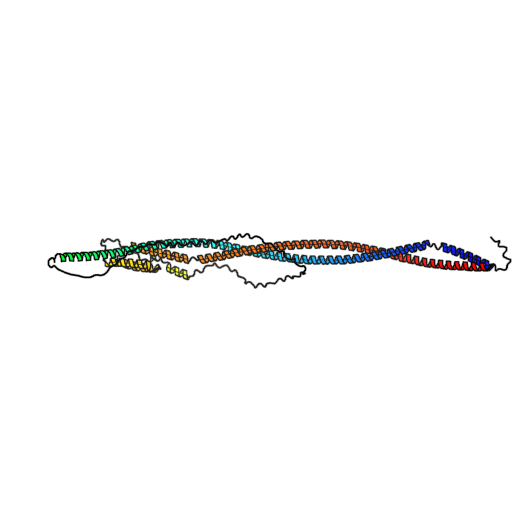O 1
ATOM 1737 N N . ARG A 1 210 ? -13.229 10.342 125.113 1.00 33.59 210 ARG A N 1
ATOM 1738 C CA . ARG A 1 210 ? -11.940 10.185 124.365 1.00 33.59 210 ARG A CA 1
ATOM 1739 C C . ARG A 1 210 ? -11.876 9.064 123.312 1.00 33.59 210 ARG A C 1
ATOM 1741 O O . ARG A 1 210 ? -12.374 7.987 123.565 1.00 33.59 210 ARG A O 1
ATOM 1748 N N . SER A 1 211 ? -11.251 9.190 122.132 1.00 31.09 211 SER A N 1
ATOM 1749 C CA . SER A 1 211 ? -10.365 10.172 121.455 1.00 31.09 211 SER A CA 1
ATOM 1750 C C . SER A 1 211 ? -10.258 9.707 119.971 1.00 31.09 211 SER A C 1
ATOM 1752 O O . SER A 1 211 ? -10.272 8.506 119.753 1.00 31.09 211 SER A O 1
ATOM 1754 N N . SER A 1 212 ? -10.340 10.546 118.926 1.00 34.22 212 SER A N 1
ATOM 1755 C CA . SER A 1 212 ? -9.302 11.403 118.290 1.00 34.22 212 SER A CA 1
ATOM 1756 C C . SER A 1 212 ? -8.574 10.766 117.081 1.00 34.22 212 SER A C 1
ATOM 1758 O O . SER A 1 212 ? -8.147 9.622 117.171 1.00 34.22 212 SER A O 1
ATOM 1760 N N . LEU A 1 213 ? -8.321 11.615 116.061 1.00 34.59 213 LEU A N 1
ATOM 1761 C CA . LEU A 1 213 ? -7.524 11.481 114.810 1.00 34.59 213 LEU A CA 1
ATOM 1762 C C . LEU A 1 213 ? -8.292 10.920 113.592 1.00 34.59 213 LEU A C 1
ATOM 1764 O O . LEU A 1 213 ? -8.939 9.892 113.707 1.00 34.59 213 LEU A O 1
ATOM 1768 N N . GLN A 1 214 ? -8.266 11.495 112.382 1.00 34.09 214 GLN A N 1
ATOM 1769 C CA . GLN A 1 214 ? -7.606 12.673 111.776 1.00 34.09 214 GLN A CA 1
ATOM 1770 C C . GLN A 1 214 ? -8.304 12.890 110.400 1.00 34.09 214 GLN A C 1
ATOM 1772 O O . GLN A 1 214 ? -8.614 11.908 109.735 1.00 34.09 214 GLN A O 1
ATOM 1777 N N . LEU A 1 215 ? -8.803 14.088 110.046 1.00 35.38 215 LEU A N 1
ATOM 1778 C CA . LEU A 1 215 ? -8.229 15.039 109.055 1.00 35.38 215 LEU A CA 1
ATOM 1779 C C . LEU A 1 215 ? -7.477 14.366 107.872 1.00 35.38 215 LEU A C 1
ATOM 1781 O O . LEU A 1 215 ? -6.553 13.609 108.117 1.00 35.38 215 LEU A O 1
ATOM 1785 N N . GLN A 1 216 ? -7.755 14.621 106.583 1.00 38.75 216 GLN A N 1
ATOM 1786 C CA . GLN A 1 216 ? -7.929 15.923 105.918 1.00 38.75 216 GLN A CA 1
ATOM 1787 C C . GLN A 1 216 ? -8.690 15.870 104.558 1.00 38.75 216 GLN A C 1
ATOM 1789 O O . GLN A 1 216 ? -8.888 14.790 104.005 1.00 38.75 216 GLN A O 1
ATOM 1794 N N . PRO A 1 217 ? -9.073 17.052 104.016 1.00 65.19 217 PRO A N 1
ATOM 1795 C CA . PRO A 1 217 ? -9.752 17.292 102.734 1.00 65.19 217 PRO A CA 1
ATOM 1796 C C . PRO A 1 217 ? -8.823 17.868 101.634 1.00 65.19 217 PRO A C 1
ATOM 1798 O O . PRO A 1 217 ? -7.741 18.349 101.946 1.00 65.19 217 PRO A O 1
ATOM 1801 N N . ALA A 1 218 ? -9.289 17.915 100.377 1.00 32.00 218 ALA A N 1
ATOM 1802 C CA . ALA A 1 218 ? -8.927 18.908 99.336 1.00 32.00 218 ALA A CA 1
ATOM 1803 C C . ALA A 1 218 ? -9.778 18.617 98.074 1.00 32.00 218 ALA A C 1
ATOM 1805 O O . ALA A 1 218 ? -9.790 17.487 97.603 1.00 32.00 218 ALA A O 1
ATOM 1806 N N . THR A 1 219 ? -10.694 19.468 97.593 1.00 40.38 219 THR A N 1
ATOM 1807 C CA . THR A 1 219 ? -10.514 20.666 96.737 1.00 40.38 219 THR A CA 1
ATOM 1808 C C . THR A 1 219 ? -9.360 20.614 95.739 1.00 40.38 219 THR A C 1
ATOM 1810 O O . THR A 1 219 ? -8.208 20.730 96.138 1.00 40.38 219 THR A O 1
ATOM 1813 N N . THR A 1 220 ? -9.689 20.560 94.444 1.00 29.19 220 THR A N 1
ATOM 1814 C CA . THR A 1 220 ? -9.198 21.416 93.331 1.00 29.19 220 THR A CA 1
ATOM 1815 C C . THR A 1 220 ? -9.767 20.835 92.022 1.00 29.19 220 THR A C 1
ATOM 1817 O O . THR A 1 220 ? -9.777 19.630 91.823 1.00 29.19 220 THR A O 1
ATOM 1820 N N . SER A 1 221 ? -10.525 21.602 91.234 1.00 34.72 221 SER A N 1
ATOM 1821 C CA . SER A 1 221 ? -10.020 22.538 90.218 1.00 34.72 221 SER A CA 1
ATOM 1822 C C . SER A 1 221 ? -9.191 21.841 89.139 1.00 34.72 221 SER A C 1
ATOM 1824 O O . SER A 1 221 ? -8.034 21.515 89.379 1.00 34.72 221 SER A O 1
ATOM 1826 N N . SER A 1 222 ? -9.747 21.709 87.932 1.00 31.61 222 SER A N 1
ATOM 1827 C CA . SER A 1 222 ? -9.219 22.353 86.713 1.00 31.61 222 SER A CA 1
ATOM 1828 C C . SER A 1 222 ? -9.841 21.753 85.445 1.00 31.61 222 SER A C 1
ATOM 1830 O O . SER A 1 222 ? -9.831 20.545 85.227 1.00 31.61 222 SER A O 1
ATOM 1832 N N . SER A 1 223 ? -10.369 22.633 84.591 1.00 40.88 223 SER A N 1
ATOM 1833 C CA . SER A 1 223 ? -10.394 22.433 83.137 1.00 40.88 223 SER A CA 1
ATOM 1834 C C . SER A 1 223 ? -8.950 22.377 82.617 1.00 40.88 223 SER A C 1
ATOM 1836 O O . SER A 1 223 ? -8.083 23.037 83.196 1.00 40.88 223 SER A O 1
ATOM 1838 N N . PRO A 1 224 ? -8.684 21.682 81.499 1.00 47.25 224 PRO A N 1
ATOM 1839 C CA . PRO A 1 224 ? -8.575 22.449 80.256 1.00 47.25 224 PRO A CA 1
ATOM 1840 C C . PRO A 1 224 ? -9.096 21.741 78.989 1.00 47.25 224 PRO A C 1
ATOM 1842 O O . PRO A 1 224 ? -8.991 20.536 78.804 1.00 47.25 224 PRO A O 1
ATOM 1845 N N . THR A 1 225 ? -9.688 22.575 78.137 1.00 38.28 225 THR A N 1
ATOM 1846 C CA . THR A 1 225 ? -9.439 22.811 76.704 1.00 38.28 225 THR A CA 1
ATOM 1847 C C . THR A 1 225 ? -8.558 21.836 75.899 1.00 38.28 225 THR A C 1
ATOM 1849 O O . THR A 1 225 ? -7.466 21.476 76.324 1.00 38.28 225 THR A O 1
ATOM 1852 N N . LEU A 1 226 ? -8.983 21.643 74.634 1.00 37.03 226 LEU A N 1
ATOM 1853 C CA . LEU A 1 226 ? -8.384 20.904 73.502 1.00 37.03 226 LEU A CA 1
ATOM 1854 C C . LEU A 1 226 ? -8.701 19.398 73.551 1.00 37.03 226 LEU A C 1
ATOM 1856 O O . LEU A 1 226 ? -8.320 18.701 74.472 1.00 37.03 226 LEU A O 1
ATOM 1860 N N . GLN A 1 227 ? -9.423 18.824 72.588 1.00 34.97 227 GLN A N 1
ATOM 1861 C CA . GLN A 1 227 ? -8.897 18.648 71.241 1.00 34.97 227 GLN A CA 1
ATOM 1862 C C . GLN A 1 227 ? -10.027 18.383 70.236 1.00 34.97 227 GLN A C 1
ATOM 1864 O O . GLN A 1 227 ? -10.778 17.413 70.308 1.00 34.97 227 GLN A O 1
ATOM 1869 N N . GLU A 1 228 ? -10.113 19.297 69.285 1.00 32.81 228 GLU A N 1
ATOM 1870 C CA . GLU A 1 228 ? -10.956 19.283 68.105 1.00 32.81 228 GLU A CA 1
ATOM 1871 C C . GLU A 1 228 ? -10.456 18.187 67.143 1.00 32.81 228 GLU A C 1
ATOM 1873 O O . GLU A 1 228 ? -9.402 18.316 66.516 1.00 32.81 228 GLU A O 1
ATOM 1878 N N . CYS A 1 229 ? -11.185 17.074 67.026 1.00 31.75 229 CYS A N 1
ATOM 1879 C CA . CYS A 1 229 ? -10.939 16.078 65.980 1.00 31.75 229 CYS A CA 1
ATOM 1880 C C . CYS A 1 229 ? -11.517 16.575 64.648 1.00 31.75 229 CYS A C 1
ATOM 1882 O O . CYS A 1 229 ? -12.579 16.153 64.193 1.00 31.75 229 CYS A O 1
ATOM 1884 N N . CYS A 1 230 ? -10.779 17.482 64.011 1.00 32.25 230 CYS A N 1
ATOM 1885 C CA . CYS A 1 230 ? -10.929 17.814 62.603 1.00 32.25 230 CYS A CA 1
ATOM 1886 C C . CYS A 1 230 ? -10.585 16.587 61.744 1.00 32.25 230 CYS A C 1
ATOM 1888 O O . CYS A 1 230 ? -9.413 16.253 61.552 1.00 32.25 230 CYS A O 1
ATOM 1890 N N . TYR A 1 231 ? -11.596 15.948 61.154 1.00 35.03 231 TYR A N 1
ATOM 1891 C CA . TYR A 1 231 ? -11.387 15.078 60.000 1.00 35.03 231 TYR A CA 1
ATOM 1892 C C . TYR A 1 231 ? -10.878 15.929 58.832 1.00 35.03 231 TYR A C 1
ATOM 1894 O O . TYR A 1 231 ? -11.621 16.670 58.186 1.00 35.03 231 TYR A O 1
ATOM 1902 N N . LYS A 1 232 ? -9.572 15.829 58.563 1.00 37.59 232 LYS A N 1
ATOM 1903 C CA . LYS A 1 232 ? -8.942 16.376 57.363 1.00 37.59 232 LYS A CA 1
ATOM 1904 C C . LYS A 1 232 ? -9.558 15.722 56.126 1.00 37.59 232 LYS A C 1
ATOM 1906 O O . LYS A 1 232 ? -9.334 14.554 55.823 1.00 37.59 232 LYS A O 1
ATOM 1911 N N . LYS A 1 233 ? -10.301 16.538 55.386 1.00 40.91 233 LYS A N 1
ATOM 1912 C CA . LYS A 1 233 ? -10.716 16.331 54.000 1.00 40.91 233 LYS A CA 1
ATOM 1913 C C . LYS A 1 233 ? -9.469 16.111 53.131 1.00 40.91 233 LYS A C 1
ATOM 1915 O O . LYS A 1 233 ? -8.694 17.037 52.900 1.00 40.91 233 LYS A O 1
ATOM 1920 N N . LYS A 1 234 ? -9.272 14.883 52.653 1.00 36.72 234 LYS A N 1
ATOM 1921 C CA . LYS A 1 234 ? -8.250 14.515 51.665 1.00 36.72 234 LYS A CA 1
ATOM 1922 C C . LYS A 1 234 ? -8.707 15.042 50.296 1.00 36.72 234 LYS A C 1
ATOM 1924 O O . LYS A 1 234 ? -9.473 14.390 49.596 1.00 36.72 234 LYS A O 1
ATOM 1929 N N . ARG A 1 235 ? -8.314 16.272 49.941 1.00 38.25 235 ARG A N 1
ATOM 1930 C CA . ARG A 1 235 ? -8.343 16.746 48.548 1.00 38.25 235 ARG A CA 1
ATOM 1931 C C . ARG A 1 235 ? -7.120 16.161 47.850 1.00 38.25 235 ARG A C 1
ATOM 1933 O O . ARG A 1 235 ? -5.999 16.569 48.136 1.00 38.25 235 ARG A O 1
ATOM 1940 N N . ASN A 1 236 ? -7.350 15.235 46.928 1.00 37.47 236 ASN A N 1
ATOM 1941 C CA . ASN A 1 236 ? -6.384 14.915 45.889 1.00 37.47 236 ASN A CA 1
ATOM 1942 C C . ASN A 1 236 ? -6.382 16.086 44.899 1.00 37.47 236 ASN A C 1
ATOM 1944 O O . ASN A 1 236 ? -7.220 16.156 44.007 1.00 37.47 236 ASN A O 1
ATOM 1948 N N . SER A 1 237 ? -5.480 17.045 45.092 1.00 38.72 237 SER A N 1
ATOM 1949 C CA . SER A 1 237 ? -5.045 17.922 44.011 1.00 38.72 237 SER A CA 1
ATOM 1950 C C . SER A 1 237 ? -3.924 17.196 43.276 1.00 38.72 237 SER A C 1
ATOM 1952 O O . SER A 1 237 ? -2.795 17.128 43.769 1.00 38.72 237 SER A O 1
ATOM 1954 N N . ILE A 1 238 ? -4.247 16.619 42.122 1.00 42.75 238 ILE A N 1
ATOM 1955 C CA . ILE A 1 238 ? -3.247 16.236 41.130 1.00 42.75 238 ILE A CA 1
ATOM 1956 C C . ILE A 1 238 ? -2.523 17.525 40.733 1.00 42.75 238 ILE A C 1
ATOM 1958 O O . ILE A 1 238 ? -3.123 18.459 40.203 1.00 42.75 238 ILE A O 1
ATOM 1962 N N . LYS A 1 239 ? -1.234 17.591 41.072 1.00 36.78 239 LYS A N 1
ATOM 1963 C CA . LYS A 1 239 ? -0.302 18.579 40.540 1.00 36.78 239 LYS A CA 1
ATOM 1964 C C . LYS A 1 239 ? -0.141 18.294 39.048 1.00 36.78 239 LYS A C 1
ATOM 1966 O O . LYS A 1 239 ? 0.497 17.314 38.682 1.00 36.78 239 LYS A O 1
ATOM 1971 N N . VAL A 1 240 ? -0.688 19.162 38.204 1.00 41.50 240 VAL A N 1
ATOM 1972 C CA . VAL A 1 240 ? -0.156 19.376 36.857 1.00 41.50 240 VAL A CA 1
ATOM 1973 C C . VAL A 1 240 ? 1.068 20.266 37.045 1.00 41.50 240 VAL A C 1
ATOM 1975 O O . VAL A 1 240 ? 0.954 21.475 37.236 1.00 41.50 240 VAL A O 1
ATOM 1978 N N . SER A 1 241 ? 2.244 19.645 37.100 1.00 36.41 241 SER A N 1
ATOM 1979 C CA . SER A 1 241 ? 3.517 20.358 37.048 1.00 36.41 241 SER A CA 1
ATOM 1980 C C . SER A 1 241 ? 3.720 20.870 35.624 1.00 36.41 241 SER A C 1
ATOM 1982 O O . SER A 1 241 ? 4.193 20.141 34.758 1.00 36.41 241 SER A O 1
ATOM 1984 N N . GLY A 1 242 ? 3.358 22.131 35.387 1.00 39.03 242 GLY A N 1
ATOM 1985 C CA . GLY A 1 242 ? 3.936 22.919 34.307 1.00 39.03 242 GLY A CA 1
ATOM 1986 C C . GLY A 1 242 ? 5.383 23.243 34.666 1.00 39.03 242 GLY A C 1
ATOM 1987 O O . GLY A 1 242 ? 5.638 24.098 35.509 1.00 39.03 242 GLY A O 1
ATOM 1988 N N . LEU A 1 243 ? 6.325 22.526 34.057 1.00 36.25 243 LEU A N 1
ATOM 1989 C CA . LEU A 1 243 ? 7.735 22.901 34.024 1.00 36.25 243 LEU A CA 1
ATOM 1990 C C . LEU A 1 243 ? 7.961 23.754 32.775 1.00 36.25 243 LEU A C 1
ATOM 1992 O O . LEU A 1 243 ? 8.214 23.238 31.691 1.00 36.25 243 LEU A O 1
ATOM 1996 N N . SER A 1 244 ? 7.857 25.071 32.939 1.00 40.53 244 SER A N 1
ATOM 1997 C CA . SER A 1 244 ? 8.535 26.032 32.074 1.00 40.53 244 SER A CA 1
ATOM 1998 C C . SER A 1 244 ? 9.906 26.313 32.685 1.00 40.53 244 SER A C 1
ATOM 2000 O O . SER A 1 244 ? 10.004 26.999 33.701 1.00 40.53 244 SER A O 1
ATOM 2002 N N . MET A 1 245 ? 10.954 25.781 32.069 1.00 37.28 245 MET A N 1
ATOM 2003 C CA . MET A 1 245 ? 12.320 26.256 32.257 1.00 37.28 245 MET A CA 1
ATOM 2004 C C . MET A 1 245 ? 12.822 26.703 30.892 1.00 37.28 245 MET A C 1
ATOM 2006 O O . MET A 1 245 ? 13.039 25.890 29.996 1.00 37.28 245 MET A O 1
ATOM 2010 N N . ALA A 1 246 ? 12.947 28.019 30.748 1.00 46.22 246 ALA A N 1
ATOM 2011 C CA . ALA A 1 246 ? 13.863 28.613 29.799 1.00 46.22 246 ALA A CA 1
ATOM 2012 C C . ALA A 1 246 ? 15.281 28.263 30.264 1.00 46.22 246 ALA A C 1
ATOM 2014 O O . ALA A 1 246 ? 15.636 28.539 31.410 1.00 46.22 246 ALA A O 1
ATOM 2015 N N . THR A 1 247 ? 16.066 27.660 29.378 1.00 35.66 247 THR A N 1
ATOM 2016 C CA . THR A 1 247 ? 17.501 27.479 29.578 1.00 35.66 247 THR A CA 1
ATOM 2017 C C . THR A 1 247 ? 18.203 28.061 28.367 1.00 35.66 247 THR A C 1
ATOM 2019 O O . THR A 1 247 ? 17.962 27.652 27.231 1.00 35.66 247 THR A O 1
ATOM 2022 N N . GLU A 1 248 ? 19.024 29.065 28.653 1.00 37.53 248 GLU A N 1
ATOM 2023 C CA . GLU A 1 248 ? 19.982 29.676 27.748 1.00 37.53 248 GLU A CA 1
ATOM 2024 C C . GLU A 1 248 ? 20.864 28.636 27.055 1.00 37.53 248 GLU A C 1
ATOM 2026 O O . GLU A 1 248 ? 21.244 27.609 27.620 1.00 37.53 248 GLU A O 1
ATOM 2031 N N . ALA A 1 249 ? 21.217 28.958 25.815 1.00 44.84 249 ALA A N 1
ATOM 2032 C CA . ALA A 1 249 ? 22.206 28.250 25.030 1.00 44.84 249 ALA A CA 1
ATOM 2033 C C . ALA A 1 249 ? 23.624 28.455 25.588 1.00 44.84 249 ALA A C 1
ATOM 2035 O O . ALA A 1 249 ? 24.016 29.590 25.866 1.00 44.84 249 ALA A O 1
ATOM 2036 N N . PRO A 1 250 ? 24.453 27.403 25.584 1.00 45.91 250 PRO A N 1
ATOM 2037 C CA . PRO A 1 250 ? 25.877 27.528 25.358 1.00 45.91 250 PRO A CA 1
ATOM 2038 C C . PRO A 1 250 ? 26.245 26.985 23.972 1.00 45.91 250 PRO A C 1
ATOM 2040 O O . PRO A 1 250 ? 25.728 25.976 23.494 1.00 45.91 250 PRO A O 1
ATOM 2043 N N . ALA A 1 251 ? 27.148 27.706 23.322 1.00 46.22 251 ALA A N 1
ATOM 2044 C CA . ALA A 1 251 ? 27.695 27.406 22.012 1.00 46.22 251 ALA A CA 1
ATOM 2045 C C . ALA A 1 251 ? 28.683 26.215 22.016 1.00 46.22 251 ALA A C 1
ATOM 2047 O O . ALA A 1 251 ? 29.264 25.894 23.053 1.00 46.22 251 ALA A O 1
ATOM 2048 N N . VAL A 1 252 ? 28.976 25.740 20.786 1.00 45.53 252 VAL A N 1
ATOM 2049 C CA . VAL A 1 252 ? 30.168 24.977 20.312 1.00 45.53 252 VAL A CA 1
ATOM 2050 C C . VAL A 1 252 ? 30.033 23.429 20.328 1.00 45.53 252 VAL A C 1
ATOM 2052 O O . VAL A 1 252 ? 29.433 22.921 21.270 1.00 45.53 252 VAL A O 1
ATOM 2055 N N . PRO A 1 253 ? 30.627 22.621 19.397 1.00 44.66 253 PRO A N 1
ATOM 2056 C CA . PRO A 1 253 ? 31.210 22.841 18.051 1.00 44.66 253 PRO A CA 1
ATOM 2057 C C . PRO A 1 253 ? 30.580 21.969 16.920 1.00 44.66 253 PRO A C 1
ATOM 2059 O O . PRO A 1 253 ? 29.774 21.073 17.152 1.00 44.66 253 PRO A O 1
ATOM 2062 N N . SER A 1 254 ? 31.010 22.229 15.679 1.00 52.53 254 SER A N 1
ATOM 2063 C CA . SER A 1 254 ? 30.663 21.562 14.409 1.00 52.53 254 SER A CA 1
ATOM 2064 C C . SER A 1 254 ? 30.805 20.024 14.374 1.00 52.53 254 SER A C 1
ATOM 2066 O O . SER A 1 254 ? 31.742 19.490 14.969 1.00 52.53 254 SER A O 1
ATOM 2068 N N . PRO A 1 255 ? 29.980 19.304 13.583 1.00 50.72 255 PRO A N 1
ATOM 2069 C CA . PRO A 1 255 ? 30.191 17.885 13.295 1.00 50.72 255 PRO A CA 1
ATOM 2070 C C . PRO A 1 255 ? 31.220 17.669 12.164 1.00 50.72 255 PRO A C 1
ATOM 2072 O O . PRO A 1 255 ? 31.321 18.503 11.257 1.00 50.72 255 PRO A O 1
ATOM 2075 N N . PRO A 1 256 ? 31.978 16.555 12.178 1.00 52.34 256 PRO A N 1
ATOM 2076 C CA . PRO A 1 256 ? 32.936 16.248 11.131 1.00 52.34 256 PRO A CA 1
ATOM 2077 C C . PRO A 1 256 ? 32.244 15.722 9.866 1.00 52.34 256 PRO A C 1
ATOM 2079 O O . PRO A 1 256 ? 31.187 15.092 9.898 1.00 52.34 256 PRO A O 1
ATOM 2082 N N . VAL A 1 257 ? 32.909 16.002 8.750 1.00 50.78 257 VAL A N 1
ATOM 2083 C CA . VAL A 1 257 ? 32.647 15.548 7.380 1.00 50.78 257 VAL A CA 1
ATOM 2084 C C . VAL A 1 257 ? 32.481 14.018 7.308 1.00 50.78 257 VAL A C 1
ATOM 2086 O O . VAL A 1 257 ? 33.305 13.313 7.891 1.00 50.78 257 VAL A O 1
ATOM 2089 N N . PRO A 1 258 ? 31.514 13.472 6.542 1.00 41.97 258 PRO A N 1
ATOM 2090 C CA . PRO A 1 258 ? 31.532 12.067 6.171 1.00 41.97 258 PRO A CA 1
ATOM 2091 C C . PRO A 1 258 ? 32.413 11.844 4.938 1.00 41.97 258 PRO A C 1
ATOM 2093 O O . PRO A 1 258 ? 32.262 12.489 3.897 1.00 41.97 258 PRO A O 1
ATOM 2096 N N . SER A 1 259 ? 33.339 10.904 5.082 1.00 39.09 259 SER A N 1
ATOM 2097 C CA . SER A 1 259 ? 34.188 10.363 4.033 1.00 39.09 259 SER A CA 1
ATOM 2098 C C . SER A 1 259 ? 33.391 9.624 2.955 1.00 39.09 259 SER A C 1
ATOM 2100 O O . SER A 1 259 ? 32.381 8.967 3.203 1.00 39.09 259 SER A O 1
ATOM 2102 N N . LYS A 1 260 ? 33.918 9.765 1.740 1.00 42.47 260 LYS A N 1
ATOM 21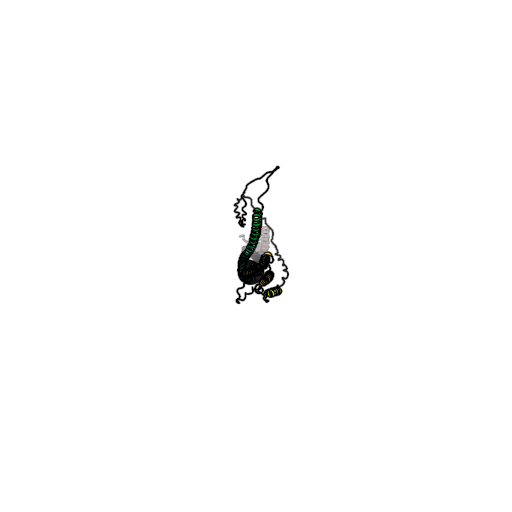03 C CA . LYS A 1 260 ? 33.588 9.066 0.500 1.00 42.47 260 LYS A CA 1
ATOM 2104 C C . LYS A 1 260 ? 33.688 7.539 0.634 1.00 42.47 260 LYS A C 1
ATOM 2106 O O . LYS A 1 260 ? 34.525 7.037 1.374 1.00 42.47 260 LYS A O 1
ATOM 2111 N N . GLU A 1 261 ? 32.920 6.883 -0.237 1.00 36.56 261 GLU A N 1
ATOM 2112 C CA . GLU A 1 261 ? 33.084 5.515 -0.756 1.00 36.56 261 GLU A CA 1
ATOM 2113 C C . GLU A 1 261 ? 32.661 4.338 0.137 1.00 36.56 261 GLU A C 1
ATOM 2115 O O . GLU A 1 261 ? 33.396 3.840 0.982 1.00 36.56 261 GLU A O 1
ATOM 2120 N N . SER A 1 262 ? 31.491 3.780 -0.189 1.00 39.16 262 SER A N 1
ATOM 2121 C CA . SER A 1 262 ? 31.301 2.329 -0.194 1.00 39.16 262 SER A CA 1
ATOM 2122 C C . SER A 1 262 ? 30.241 1.962 -1.234 1.00 39.16 262 SER A C 1
ATOM 2124 O O . SER A 1 262 ? 29.118 2.468 -1.203 1.00 39.16 262 SER A O 1
ATOM 2126 N N . ASN A 1 263 ? 30.647 1.140 -2.202 1.00 34.25 263 ASN A N 1
ATOM 2127 C CA . ASN A 1 263 ? 29.824 0.659 -3.302 1.00 34.25 263 ASN A CA 1
ATOM 2128 C C . ASN A 1 263 ? 28.686 -0.226 -2.784 1.00 34.25 263 ASN A C 1
ATOM 2130 O O . ASN A 1 263 ? 28.871 -1.077 -1.916 1.00 34.25 263 ASN A O 1
ATOM 2134 N N . GLY A 1 264 ? 27.496 0.026 -3.325 1.00 40.78 264 GLY A N 1
ATOM 2135 C CA . GLY A 1 264 ? 26.258 -0.613 -2.918 1.00 40.78 264 GLY A CA 1
ATOM 2136 C C . GLY A 1 264 ? 26.057 -1.989 -3.535 1.00 40.78 264 GLY A C 1
ATOM 2137 O O . GLY A 1 264 ? 26.008 -2.132 -4.753 1.00 40.78 264 GLY A O 1
ATOM 2138 N N . ASN A 1 265 ? 25.802 -2.973 -2.675 1.00 43.47 265 ASN A N 1
ATOM 2139 C CA . ASN A 1 265 ? 25.080 -4.193 -3.017 1.00 43.47 265 ASN A CA 1
ATOM 2140 C C . ASN A 1 265 ? 24.427 -4.756 -1.738 1.00 43.47 265 ASN A C 1
ATOM 2142 O O . ASN A 1 265 ? 24.832 -5.786 -1.206 1.00 43.47 265 ASN A O 1
ATOM 2146 N N . THR A 1 266 ? 23.402 -4.072 -1.217 1.00 33.19 266 THR A N 1
ATOM 2147 C CA . THR A 1 266 ? 22.572 -4.620 -0.131 1.00 33.19 266 THR A CA 1
ATOM 2148 C C . THR A 1 266 ? 21.381 -5.356 -0.730 1.00 33.19 266 THR A C 1
ATOM 2150 O O . THR A 1 266 ? 20.353 -4.773 -1.071 1.00 33.19 266 THR A O 1
ATOM 2153 N N . LEU A 1 267 ? 21.561 -6.667 -0.867 1.00 35.53 267 LEU A N 1
ATOM 2154 C CA . LEU A 1 267 ? 20.521 -7.662 -1.083 1.00 35.53 267 LEU A CA 1
ATOM 2155 C C . LEU A 1 267 ? 19.537 -7.602 0.101 1.00 35.53 267 LEU A C 1
ATOM 2157 O O . LEU A 1 267 ? 19.883 -7.977 1.221 1.00 35.53 267 LEU A O 1
ATOM 2161 N N . LEU A 1 268 ? 18.317 -7.114 -0.130 1.00 35.69 268 LEU A N 1
ATOM 2162 C CA . LEU A 1 268 ? 17.221 -7.208 0.835 1.00 35.69 268 LEU A CA 1
ATOM 2163 C C . LEU A 1 268 ? 16.824 -8.684 0.989 1.00 35.69 268 LEU A C 1
ATOM 2165 O O . LEU A 1 268 ? 15.979 -9.192 0.255 1.00 35.69 268 LEU A O 1
ATOM 2169 N N . GLN A 1 269 ? 17.444 -9.378 1.947 1.00 36.69 269 GLN A N 1
ATOM 2170 C CA . GLN A 1 269 ? 16.909 -10.623 2.489 1.00 36.69 269 GLN A CA 1
ATOM 2171 C C . GLN A 1 269 ? 15.620 -10.301 3.250 1.00 36.69 269 GLN A C 1
ATOM 2173 O O . GLN A 1 269 ? 15.631 -9.857 4.396 1.00 36.69 269 GLN A O 1
ATOM 2178 N N . LEU A 1 270 ? 14.490 -10.512 2.578 1.00 31.72 270 LEU A N 1
ATOM 2179 C CA . LEU A 1 270 ? 13.187 -10.650 3.211 1.00 31.72 270 LEU A CA 1
ATOM 2180 C C . LEU A 1 270 ? 13.156 -12.000 3.931 1.00 31.72 270 LEU A C 1
ATOM 2182 O O . LEU A 1 270 ? 12.894 -13.038 3.329 1.00 31.72 270 LEU A O 1
ATOM 2186 N N . SER A 1 271 ? 13.445 -11.969 5.231 1.00 31.84 271 SER A N 1
ATOM 2187 C CA . SER A 1 271 ? 13.185 -13.079 6.140 1.00 31.84 271 SER A CA 1
ATOM 2188 C C . SER A 1 271 ? 11.692 -13.405 6.125 1.00 31.84 271 SER A C 1
ATOM 2190 O O . SER A 1 271 ? 10.865 -12.653 6.644 1.00 31.84 271 SER A O 1
ATOM 2192 N N . THR A 1 272 ? 11.346 -14.543 5.532 1.00 32.31 272 THR A N 1
ATOM 2193 C CA . THR A 1 272 ? 10.061 -15.214 5.712 1.00 32.31 272 THR A CA 1
ATOM 2194 C C . THR A 1 272 ? 9.937 -15.635 7.172 1.00 32.31 272 THR A C 1
ATOM 2196 O O . THR A 1 272 ? 10.450 -16.675 7.582 1.00 32.31 272 THR A O 1
ATOM 2199 N N . SER A 1 273 ? 9.291 -14.787 7.973 1.00 31.22 273 SER A N 1
ATOM 2200 C CA . SER A 1 273 ? 8.838 -15.135 9.315 1.00 31.22 273 SER A CA 1
ATOM 2201 C C . SER A 1 273 ? 7.698 -16.139 9.188 1.00 31.22 273 SER A C 1
ATOM 2203 O O . SER A 1 273 ? 6.595 -15.798 8.755 1.00 31.22 273 SER A O 1
ATOM 2205 N N . THR A 1 274 ? 7.995 -17.389 9.523 1.00 31.00 274 THR A N 1
ATOM 2206 C CA . THR A 1 274 ? 7.035 -18.477 9.690 1.00 31.00 274 THR A CA 1
ATOM 2207 C C . THR A 1 274 ? 6.044 -18.096 10.789 1.00 31.00 274 THR A C 1
ATOM 2209 O O . THR A 1 274 ? 6.320 -18.256 11.976 1.00 31.00 274 THR A O 1
ATOM 2212 N N . PHE A 1 275 ? 4.886 -17.568 10.392 1.00 34.38 275 PHE A N 1
ATOM 2213 C CA . PHE A 1 275 ? 3.733 -17.455 11.276 1.00 34.38 275 PHE A CA 1
ATOM 2214 C C . PHE A 1 275 ? 3.229 -18.864 11.593 1.00 34.38 275 PHE A C 1
ATOM 2216 O O . PHE A 1 275 ? 2.851 -19.624 10.701 1.00 34.38 275 PHE A O 1
ATOM 2223 N N . ALA A 1 276 ? 3.256 -19.212 12.879 1.00 38.41 276 ALA A N 1
ATOM 2224 C CA . ALA A 1 276 ? 2.589 -20.391 13.408 1.00 38.41 276 ALA A CA 1
ATOM 2225 C C . ALA A 1 276 ? 1.087 -20.352 13.051 1.00 38.41 276 ALA A C 1
ATOM 2227 O O . ALA A 1 276 ? 0.502 -19.265 13.005 1.00 38.41 276 ALA A O 1
ATOM 2228 N N . PRO A 1 277 ? 0.448 -21.509 12.803 1.00 40.81 277 PRO A N 1
ATOM 2229 C CA . PRO A 1 277 ? -0.954 -21.557 12.426 1.00 40.81 277 PRO A CA 1
ATOM 2230 C C . PRO A 1 277 ? -1.801 -21.119 13.619 1.00 40.81 277 PRO A C 1
ATOM 2232 O O . PRO A 1 277 ? -1.908 -21.814 14.629 1.00 40.81 277 PRO A O 1
ATOM 2235 N N . MET A 1 278 ? -2.379 -19.928 13.500 1.00 38.78 278 MET A N 1
ATOM 2236 C CA . MET A 1 278 ? -3.355 -19.414 14.444 1.00 38.78 278 MET A CA 1
ATOM 2237 C C . MET A 1 278 ? -4.617 -20.269 14.308 1.00 38.78 278 MET A C 1
ATOM 2239 O O . MET A 1 278 ? -5.236 -20.336 13.245 1.00 38.78 278 MET A O 1
ATOM 2243 N N . VAL A 1 279 ? -4.926 -20.993 15.382 1.00 40.06 279 VAL A N 1
ATOM 2244 C CA . VAL A 1 279 ? -6.093 -21.868 15.505 1.00 40.06 279 VAL A CA 1
ATOM 2245 C C . VAL A 1 279 ? -7.355 -21.062 15.168 1.00 40.06 279 VAL A C 1
ATOM 2247 O O . VAL A 1 279 ? -7.514 -19.961 15.702 1.00 40.06 279 VAL A O 1
ATOM 2250 N N . PRO A 1 280 ? -8.263 -21.569 14.312 1.00 39.03 280 PRO A N 1
ATOM 2251 C CA . PRO A 1 280 ? -9.518 -20.890 14.030 1.00 39.03 280 PRO A CA 1
ATOM 2252 C C . PRO A 1 280 ? -10.346 -20.859 15.314 1.00 39.03 280 PRO A C 1
ATOM 2254 O O . PRO A 1 280 ? -10.836 -21.895 15.767 1.00 39.03 280 PRO A O 1
ATOM 2257 N N . LEU A 1 281 ? -10.498 -19.679 15.916 1.00 39.84 281 LEU A N 1
ATOM 2258 C CA . LEU A 1 281 ? -11.528 -19.466 16.924 1.00 39.84 281 LEU A CA 1
ATOM 2259 C C . LEU A 1 281 ? -12.873 -19.553 16.201 1.00 39.84 281 LEU A C 1
ATOM 2261 O O . LEU A 1 281 ? -13.333 -18.604 15.566 1.00 39.84 281 LEU A O 1
ATOM 2265 N N . GLY A 1 282 ? -13.448 -20.755 16.232 1.00 29.77 282 GLY A N 1
ATOM 2266 C CA . GLY A 1 282 ? -14.784 -21.044 15.749 1.00 29.77 282 GLY A CA 1
ATOM 2267 C C . GLY A 1 282 ? -15.787 -20.153 16.466 1.00 29.77 282 GLY A C 1
ATOM 2268 O O . GLY A 1 282 ? -16.068 -20.334 17.647 1.00 29.77 282 GLY A O 1
ATOM 2269 N N . SER A 1 283 ? -16.309 -19.186 15.720 1.00 40.97 283 SER A N 1
ATOM 2270 C CA . SER A 1 283 ? -17.506 -18.438 16.065 1.00 40.97 283 SER A CA 1
ATOM 2271 C C . SER A 1 283 ? -18.701 -19.384 15.982 1.00 40.97 283 SER A C 1
ATOM 2273 O O . SER A 1 283 ? -19.167 -19.730 14.897 1.00 40.97 283 SER A O 1
ATOM 2275 N N . THR A 1 284 ? -19.177 -19.826 17.140 1.00 29.92 284 THR A N 1
ATOM 2276 C CA . THR A 1 284 ? -20.512 -20.400 17.311 1.00 29.92 284 THR A CA 1
ATOM 2277 C C . THR A 1 284 ? -21.238 -19.572 18.358 1.00 29.92 284 THR A C 1
ATOM 2279 O O . THR A 1 284 ? -21.320 -19.950 19.526 1.00 29.92 284 THR A O 1
ATOM 2282 N N . ASN A 1 285 ? -21.740 -18.415 17.932 1.00 49.25 285 ASN A N 1
ATOM 2283 C CA . ASN A 1 285 ? -22.876 -17.781 18.585 1.00 49.25 285 ASN A CA 1
ATOM 2284 C C . ASN A 1 285 ? -24.139 -18.399 17.992 1.00 49.25 285 ASN A C 1
ATOM 2286 O O . ASN A 1 285 ? -24.354 -18.277 16.795 1.00 49.25 285 ASN A O 1
ATOM 2290 N N . ASP A 1 286 ? -24.910 -19.094 18.828 1.00 36.16 286 ASP A N 1
ATOM 2291 C CA . ASP A 1 286 ? -26.383 -19.094 18.797 1.00 36.16 286 ASP A CA 1
ATOM 2292 C C . ASP A 1 286 ? -26.938 -19.911 19.974 1.00 36.16 286 ASP A C 1
ATOM 2294 O O . ASP A 1 286 ? -27.807 -20.774 19.846 1.00 36.16 286 ASP A O 1
ATOM 2298 N N . ARG A 1 287 ? -26.427 -19.642 21.181 1.00 35.47 287 ARG A N 1
ATOM 2299 C CA . ARG A 1 287 ? -27.097 -20.072 22.407 1.00 35.47 287 ARG A CA 1
ATOM 2300 C C . ARG A 1 287 ? -27.440 -18.823 23.210 1.00 35.47 287 ARG A C 1
ATOM 2302 O O . ARG A 1 287 ? -26.521 -18.083 23.560 1.00 35.47 287 ARG A O 1
ATOM 2309 N N . PRO A 1 288 ? -28.725 -18.560 23.504 1.00 40.28 288 PRO A N 1
ATOM 2310 C CA . PRO A 1 288 ? -29.090 -17.525 24.456 1.00 40.28 288 PRO A CA 1
ATOM 2311 C C . PRO A 1 288 ? -28.327 -17.811 25.747 1.00 40.28 288 PRO A C 1
ATOM 2313 O O . PRO A 1 288 ? -28.475 -18.895 26.316 1.00 40.28 288 PRO A O 1
ATOM 2316 N N . LEU A 1 289 ? -27.480 -16.873 26.175 1.00 42.03 289 LEU A N 1
ATOM 2317 C CA . LEU A 1 289 ? -26.841 -16.897 27.487 1.00 42.03 289 LEU A CA 1
ATOM 2318 C C . LEU A 1 289 ? -27.930 -16.662 28.541 1.00 42.03 289 LEU A C 1
ATOM 2320 O O . LEU A 1 289 ? -28.070 -15.581 29.106 1.00 42.03 289 LEU A O 1
ATOM 2324 N N . LEU A 1 290 ? -28.741 -17.695 28.763 1.00 37.00 290 LEU A N 1
ATOM 2325 C CA . LEU A 1 290 ? -29.380 -17.950 30.037 1.00 37.00 290 LEU A CA 1
ATOM 2326 C C . LEU A 1 290 ? -28.228 -18.130 31.017 1.00 37.00 290 LEU A C 1
ATOM 2328 O O . LEU A 1 290 ? -27.579 -19.175 31.046 1.00 37.00 290 LEU A O 1
ATOM 2332 N N . ILE A 1 291 ? -27.937 -17.056 31.749 1.00 38.38 291 ILE A N 1
ATOM 2333 C CA . ILE A 1 291 ? -27.208 -17.114 33.012 1.00 38.38 291 ILE A CA 1
ATOM 2334 C C . ILE A 1 291 ? -27.778 -18.333 33.750 1.00 38.38 291 ILE A C 1
ATOM 2336 O O . ILE A 1 291 ? -29.003 -18.384 33.903 1.00 38.38 291 ILE A O 1
ATOM 2340 N N . PRO A 1 292 ? -26.969 -19.338 34.130 1.00 35.69 292 PRO A N 1
ATOM 2341 C CA . PRO A 1 292 ? -27.428 -20.375 35.034 1.00 35.69 292 PRO A CA 1
ATOM 2342 C C . PRO A 1 292 ? -27.885 -19.660 36.303 1.00 35.69 292 PRO A C 1
ATOM 2344 O O . PRO A 1 292 ? -27.073 -19.221 37.111 1.00 35.69 292 PRO A O 1
ATOM 2347 N N . CYS A 1 293 ? -29.189 -19.434 36.433 1.00 39.78 293 CYS A N 1
ATOM 2348 C CA . CYS A 1 293 ? -29.769 -19.185 37.732 1.00 39.78 293 CYS A CA 1
ATOM 2349 C C . CYS A 1 293 ? -29.523 -20.484 38.482 1.00 39.78 293 CYS A C 1
ATOM 2351 O O . CYS A 1 293 ? -30.133 -21.498 38.148 1.00 39.78 293 CYS A O 1
ATOM 2353 N N . ASP A 1 294 ? -28.552 -20.473 39.395 1.00 42.34 294 ASP A N 1
ATOM 2354 C CA . ASP A 1 294 ? -28.278 -21.603 40.268 1.00 42.34 294 ASP A CA 1
ATOM 2355 C C . ASP A 1 294 ? -29.612 -22.051 40.874 1.00 42.34 294 ASP A C 1
ATOM 2357 O O . ASP A 1 294 ? -30.224 -21.345 41.678 1.00 42.34 294 ASP A O 1
ATOM 2361 N N . GLU A 1 295 ? -30.087 -23.228 40.465 1.00 50.78 295 GLU A N 1
ATOM 2362 C CA . GLU A 1 295 ? -31.359 -23.811 40.911 1.00 50.78 295 GLU A CA 1
ATOM 2363 C C . GLU A 1 295 ? -31.396 -23.955 42.450 1.00 50.78 295 GLU A C 1
ATOM 2365 O O . GLU A 1 295 ? -32.461 -24.003 43.071 1.00 50.78 295 GLU A O 1
ATOM 2370 N N . GLU A 1 296 ? -30.224 -23.951 43.098 1.00 51.97 296 GLU A N 1
ATOM 2371 C CA . GLU A 1 296 ? -30.082 -23.883 44.551 1.00 51.97 296 GLU A CA 1
ATOM 2372 C C . GLU A 1 296 ? -30.574 -22.567 45.173 1.00 51.97 296 GLU A C 1
ATOM 2374 O O . GLU A 1 296 ? -31.084 -22.582 46.299 1.00 51.97 296 GLU A O 1
ATOM 2379 N N . GLU A 1 297 ? -30.427 -21.428 44.498 1.00 51.41 297 GLU A N 1
ATOM 2380 C CA . GLU A 1 297 ? -30.849 -20.131 45.032 1.00 51.41 297 GLU A CA 1
ATOM 2381 C C . GLU A 1 297 ? -32.375 -19.978 44.945 1.00 51.41 297 GLU A C 1
ATOM 2383 O O . GLU A 1 297 ? -33.020 -19.588 45.924 1.00 51.41 297 GLU A O 1
ATOM 2388 N N . GLU A 1 298 ? -32.979 -20.453 43.854 1.00 49.06 298 GLU A N 1
ATOM 2389 C CA . GLU A 1 298 ? -34.436 -20.507 43.680 1.00 49.06 298 GLU A CA 1
ATOM 2390 C C . GLU A 1 298 ? -35.104 -21.462 44.702 1.00 49.06 298 GLU A C 1
ATOM 2392 O O . GLU A 1 298 ? -36.179 -21.181 45.255 1.00 49.06 298 GLU A O 1
ATOM 2397 N N . GLN A 1 299 ? -34.428 -22.559 45.078 1.00 49.41 299 GLN A N 1
ATOM 2398 C CA . GLN A 1 299 ? -34.875 -23.445 46.164 1.00 49.41 299 GLN A CA 1
ATOM 2399 C C . GLN A 1 299 ? -34.741 -22.831 47.572 1.00 49.41 299 GLN A C 1
ATOM 2401 O O . GLN A 1 299 ? -35.550 -23.136 48.459 1.00 49.41 299 GLN A O 1
ATOM 2406 N N . ARG A 1 300 ? -33.768 -21.941 47.813 1.00 54.34 300 ARG A N 1
ATOM 2407 C CA . ARG A 1 300 ? -33.669 -21.189 49.083 1.00 54.34 300 ARG A CA 1
ATOM 2408 C C . ARG A 1 300 ? -34.723 -20.082 49.167 1.00 54.34 300 ARG A C 1
ATOM 2410 O O . ARG A 1 300 ? -35.270 -19.847 50.247 1.00 54.34 300 ARG A O 1
ATOM 2417 N N . GLU A 1 301 ? -35.070 -19.449 48.049 1.00 49.59 301 GLU A N 1
ATOM 2418 C CA . GLU A 1 301 ? -36.120 -18.427 48.000 1.00 49.59 301 GLU A CA 1
ATOM 2419 C C . GLU A 1 301 ? -37.528 -18.997 48.218 1.00 49.59 301 GLU A C 1
ATOM 2421 O O . GLU A 1 301 ? -38.346 -18.390 48.916 1.00 49.59 301 GLU A O 1
ATOM 2426 N N . THR A 1 302 ? -37.824 -20.190 47.697 1.00 50.91 302 THR A N 1
ATOM 2427 C CA . THR A 1 302 ? -39.159 -20.805 47.827 1.00 50.91 302 THR A CA 1
ATOM 2428 C C . THR A 1 302 ? -39.511 -21.220 49.260 1.00 50.91 302 THR A C 1
ATOM 2430 O O . THR A 1 302 ? -40.678 -21.114 49.644 1.00 50.91 302 THR A O 1
ATOM 2433 N N . LYS A 1 303 ? -38.532 -21.572 50.109 1.00 52.00 303 LYS A N 1
ATOM 2434 C CA . LYS A 1 303 ? -38.756 -21.812 51.555 1.00 52.00 303 LYS A CA 1
ATOM 2435 C C . LYS A 1 303 ? -38.936 -20.525 52.379 1.00 52.00 303 LYS A C 1
ATOM 2437 O O . LYS A 1 303 ? -39.460 -20.586 53.490 1.00 52.00 303 LYS A O 1
ATOM 2442 N N . LEU A 1 304 ? -38.553 -19.363 51.842 1.00 52.66 304 LEU A N 1
ATOM 2443 C CA . LEU A 1 304 ? -38.667 -18.040 52.479 1.00 52.66 304 LEU A CA 1
ATOM 2444 C C . LEU A 1 304 ? -39.903 -17.232 52.032 1.00 52.66 304 LEU A C 1
ATOM 2446 O O . LEU A 1 304 ? -40.106 -16.122 52.525 1.00 52.66 304 LEU A O 1
ATOM 2450 N N . LYS A 1 305 ? -40.749 -17.767 51.137 1.00 55.03 305 LYS A N 1
ATOM 2451 C CA . LYS A 1 305 ? -41.918 -17.055 50.572 1.00 55.03 305 LYS A CA 1
ATOM 2452 C C . LYS A 1 305 ? -43.053 -16.756 51.559 1.00 55.03 305 LYS A C 1
ATOM 2454 O O . LYS A 1 305 ? -43.970 -16.014 51.213 1.00 55.03 305 LYS A O 1
ATOM 2459 N N . LEU A 1 306 ? -43.018 -17.284 52.781 1.00 62.62 306 LEU A N 1
ATOM 2460 C CA . LEU A 1 306 ? -43.976 -16.884 53.811 1.00 62.62 306 LEU A CA 1
ATOM 2461 C C . LEU A 1 306 ? -43.476 -15.620 54.509 1.00 62.62 306 LEU A C 1
ATOM 2463 O O . LEU A 1 306 ? -42.457 -15.651 55.197 1.00 62.62 306 LEU A O 1
ATOM 2467 N N . ASN A 1 307 ? -44.221 -14.522 54.343 1.00 78.25 307 ASN A N 1
ATOM 2468 C CA . ASN A 1 307 ? -44.009 -13.283 55.085 1.00 78.25 307 ASN A CA 1
ATOM 2469 C C . ASN A 1 307 ? -43.900 -13.622 56.587 1.00 78.25 307 ASN A C 1
ATOM 2471 O O . ASN A 1 307 ? -44.879 -14.106 57.156 1.00 78.25 307 ASN A O 1
ATOM 2475 N N . PRO A 1 308 ? -42.756 -13.390 57.256 1.00 79.19 308 PRO A N 1
ATOM 2476 C CA . PRO A 1 308 ? -42.564 -13.787 58.652 1.00 79.19 308 PRO A CA 1
ATOM 2477 C C . PRO A 1 308 ? -43.623 -13.200 59.592 1.00 79.19 308 PRO A C 1
ATOM 2479 O O . PRO A 1 308 ? -43.957 -13.805 60.609 1.00 79.19 308 PRO A O 1
ATOM 2482 N N . LEU A 1 309 ? -44.209 -12.062 59.212 1.00 83.81 309 LEU A N 1
ATOM 2483 C CA . LEU A 1 309 ? -45.294 -11.407 59.936 1.00 83.81 309 LEU A CA 1
ATOM 2484 C C . LEU A 1 309 ? -46.593 -12.218 59.939 1.00 83.81 309 LEU A C 1
ATOM 2486 O O . LEU A 1 309 ? -47.335 -12.157 60.914 1.00 83.81 309 LEU A O 1
ATOM 2490 N N . SER A 1 310 ? -46.866 -13.030 58.910 1.00 85.38 310 SER A N 1
ATOM 2491 C CA . SER A 1 310 ? -48.075 -13.869 58.872 1.00 85.38 310 SER A CA 1
ATOM 2492 C C . SER A 1 310 ? -48.052 -14.986 59.919 1.00 85.38 310 SER A C 1
ATOM 2494 O O . SER A 1 310 ? -49.090 -15.559 60.239 1.00 85.38 310 SER A O 1
ATOM 2496 N N . ARG A 1 311 ? -46.870 -15.294 60.469 1.00 88.25 311 ARG A N 1
ATOM 2497 C CA . ARG A 1 311 ? -46.676 -16.270 61.548 1.00 88.25 311 ARG A CA 1
ATOM 2498 C C . ARG A 1 311 ? -46.803 -15.642 62.937 1.00 88.25 311 ARG A C 1
ATOM 2500 O O . ARG A 1 311 ? -46.743 -16.378 63.923 1.00 88.25 311 ARG A O 1
ATOM 2507 N N . LEU A 1 312 ? -46.931 -14.317 63.044 1.00 90.00 312 LEU A N 1
ATOM 2508 C CA . LEU A 1 312 ? -47.027 -13.620 64.323 1.00 90.00 312 LEU A CA 1
ATOM 2509 C C . LEU A 1 312 ? -48.424 -13.831 64.935 1.00 90.00 312 LEU A C 1
ATOM 2511 O O . LEU A 1 312 ? -49.450 -13.585 64.303 1.00 90.00 312 LEU A O 1
ATOM 2515 N N . LYS A 1 313 ? -48.478 -14.324 66.174 1.00 86.94 313 LYS A N 1
ATOM 2516 C CA . LYS A 1 313 ? -49.729 -14.611 66.883 1.00 86.94 313 LYS A CA 1
ATOM 2517 C C . LYS A 1 313 ? -50.391 -13.309 67.314 1.00 86.94 313 LYS A C 1
ATOM 2519 O O . LYS A 1 313 ? -49.875 -12.614 68.189 1.00 86.94 313 LYS A O 1
ATOM 2524 N N . GLN A 1 314 ? -51.556 -13.021 66.746 1.00 85.00 314 GLN A N 1
ATOM 2525 C CA . GLN A 1 314 ? -52.325 -11.832 67.095 1.00 85.00 314 GLN A CA 1
ATOM 2526 C C . GLN A 1 314 ? -52.826 -11.873 68.550 1.00 85.00 314 GLN A C 1
ATOM 2528 O O . GLN A 1 314 ? -53.089 -12.958 69.085 1.00 85.00 314 GLN A O 1
ATOM 2533 N N . PRO A 1 315 ? -53.004 -10.704 69.194 1.00 83.25 315 PRO A N 1
ATOM 2534 C CA . PRO A 1 315 ? -53.686 -10.619 70.479 1.00 83.25 315 PRO A CA 1
ATOM 2535 C C . PRO A 1 315 ? -55.092 -11.212 70.373 1.00 83.25 315 PRO A C 1
ATOM 2537 O O . PRO A 1 315 ? -55.796 -10.957 69.392 1.00 83.25 315 PRO A O 1
ATOM 2540 N N . ARG A 1 316 ? -55.538 -11.984 71.375 1.00 78.69 316 ARG A N 1
ATOM 2541 C CA . ARG A 1 316 ? -56.950 -12.383 71.425 1.00 78.69 316 ARG A CA 1
ATOM 2542 C C . ARG A 1 316 ? -57.790 -11.117 71.544 1.00 78.69 316 ARG A C 1
ATOM 2544 O O . ARG A 1 316 ? -57.645 -10.367 72.505 1.00 78.69 316 ARG A O 1
ATOM 2551 N N . LYS A 1 317 ? -58.682 -10.887 70.578 1.00 61.00 317 LYS A N 1
ATOM 2552 C CA . LYS A 1 317 ? -59.731 -9.876 70.723 1.00 61.00 317 LYS A CA 1
ATOM 2553 C C . LYS A 1 317 ? -60.572 -10.289 71.924 1.00 61.00 317 LYS A C 1
ATOM 2555 O O . LYS A 1 317 ? -61.196 -11.348 71.891 1.00 61.00 317 LYS A O 1
ATOM 2560 N N . ALA A 1 318 ? -60.543 -9.490 72.986 1.00 55.22 318 ALA A N 1
ATOM 2561 C CA . ALA A 1 318 ? -61.484 -9.653 74.079 1.00 55.22 318 ALA A CA 1
ATOM 2562 C C . ALA A 1 318 ? -62.885 -9.603 73.463 1.00 55.22 318 ALA A C 1
ATOM 2564 O O . ALA A 1 318 ? -63.238 -8.621 72.806 1.00 55.22 318 ALA A O 1
ATOM 2565 N N . HIS A 1 319 ? -63.646 -10.689 73.588 1.00 48.31 319 HIS A N 1
ATOM 2566 C CA . HIS A 1 319 ? -65.032 -10.689 73.158 1.00 48.31 319 HIS A CA 1
ATOM 2567 C C . HIS A 1 319 ? -65.741 -9.574 73.923 1.00 48.31 319 HIS A C 1
ATOM 2569 O O . HIS A 1 319 ? -65.803 -9.594 75.150 1.00 48.31 319 HIS A O 1
ATOM 2575 N N . THR A 1 320 ? -66.235 -8.584 73.184 1.00 44.88 320 THR A N 1
ATOM 2576 C CA . THR A 1 320 ? -67.143 -7.546 73.667 1.00 44.88 320 THR A CA 1
ATOM 2577 C C . THR A 1 320 ? -68.481 -8.213 73.985 1.00 44.88 320 THR A C 1
ATOM 2579 O O . THR A 1 320 ? -69.444 -8.120 73.237 1.00 44.88 320 THR A O 1
ATOM 2582 N N . GLY A 1 321 ? -68.498 -8.995 75.055 1.00 40.47 321 GLY A N 1
ATOM 2583 C CA . GLY A 1 321 ? -69.659 -9.683 75.587 1.00 40.47 321 GLY A CA 1
ATOM 2584 C C . GLY A 1 321 ? -69.755 -9.324 77.054 1.00 40.47 321 GLY A C 1
ATOM 2585 O O . GLY A 1 321 ? -69.185 -10.014 77.887 1.00 40.47 321 GLY A O 1
ATOM 2586 N N . VAL A 1 322 ? -70.388 -8.178 77.310 1.00 44.56 322 VAL A N 1
ATOM 2587 C CA . VAL A 1 322 ? -71.087 -7.785 78.542 1.00 44.56 322 VAL A CA 1
ATOM 2588 C C . VAL A 1 322 ? -70.771 -8.670 79.758 1.00 44.56 322 VAL A C 1
ATOM 2590 O O . VAL A 1 322 ? -71.497 -9.616 80.043 1.00 44.56 322 VAL A O 1
ATOM 2593 N N . ASN A 1 323 ? -69.706 -8.350 80.496 1.00 36.94 323 ASN A N 1
ATOM 2594 C CA . ASN A 1 323 ? -69.744 -8.429 81.954 1.00 36.94 323 ASN A CA 1
ATOM 2595 C C . ASN A 1 323 ? -68.635 -7.565 82.563 1.00 36.94 323 ASN A C 1
ATOM 2597 O O . ASN A 1 323 ? -67.451 -7.723 82.273 1.00 36.94 323 ASN A O 1
ATOM 2601 N N . GLU A 1 324 ? -69.049 -6.623 83.395 1.00 44.69 324 GLU A N 1
ATOM 2602 C CA . GLU A 1 324 ? -68.281 -5.491 83.910 1.00 44.69 324 GLU A CA 1
ATOM 2603 C C . GLU A 1 324 ? -67.425 -5.876 85.131 1.00 44.69 324 GLU A C 1
ATOM 2605 O O . GLU A 1 324 ? -67.365 -5.171 86.132 1.00 44.69 324 GLU A O 1
ATOM 2610 N N . TYR A 1 325 ? -66.733 -7.015 85.049 1.00 46.09 325 TYR A N 1
ATOM 2611 C CA . TYR A 1 325 ? -65.738 -7.431 86.035 1.00 46.09 325 TYR A CA 1
ATOM 2612 C C . TYR A 1 325 ? -64.409 -7.672 85.329 1.00 46.09 325 TYR A C 1
ATOM 2614 O O . TYR A 1 325 ? -64.062 -8.792 84.963 1.00 46.09 325 TYR A O 1
ATOM 2622 N N . SER A 1 326 ? -63.641 -6.593 85.152 1.00 47.03 326 SER A N 1
ATOM 2623 C CA . SER A 1 326 ? -62.197 -6.699 84.941 1.00 47.03 326 SER A CA 1
ATOM 2624 C C . SER A 1 326 ? -61.626 -7.492 86.123 1.00 47.03 326 SER A C 1
ATOM 2626 O O . SER A 1 326 ? -61.663 -6.968 87.241 1.00 47.03 326 SER A O 1
ATOM 2628 N N . PRO A 1 327 ? -61.080 -8.710 85.938 1.00 54.22 327 PRO A N 1
ATOM 2629 C CA . PRO A 1 327 ? -60.410 -9.388 87.029 1.00 54.22 327 PRO A CA 1
ATOM 2630 C C . PRO A 1 327 ? -59.241 -8.499 87.438 1.00 54.22 327 PRO A C 1
ATOM 2632 O O . PRO A 1 327 ? -58.383 -8.149 86.623 1.00 54.22 327 PRO A O 1
ATOM 2635 N N . GLN A 1 328 ? -59.248 -8.048 88.688 1.00 62.12 328 GLN A N 1
ATOM 2636 C CA . GLN A 1 328 ? -58.161 -7.269 89.248 1.00 62.12 328 GLN A CA 1
ATOM 2637 C C . GLN A 1 328 ? -56.932 -8.175 89.267 1.00 62.12 328 GLN A C 1
ATOM 2639 O O . GLN A 1 328 ? -56.755 -8.977 90.176 1.00 62.12 328 GLN A O 1
ATOM 2644 N N . MET A 1 329 ? -56.120 -8.076 88.213 1.00 72.81 329 MET A N 1
ATOM 2645 C CA . MET A 1 329 ? -54.911 -8.872 88.047 1.00 72.81 329 MET A CA 1
ATOM 2646 C C . MET A 1 329 ? -54.069 -8.751 89.321 1.00 72.81 329 MET A C 1
ATOM 2648 O O . MET A 1 329 ? -53.797 -7.628 89.784 1.00 72.81 329 MET A O 1
ATOM 2652 N N . ASP A 1 330 ? -53.699 -9.886 89.901 1.00 78.00 330 ASP A N 1
ATOM 2653 C CA . ASP A 1 330 ? -52.912 -9.929 91.123 1.00 78.00 330 ASP A CA 1
ATOM 2654 C C . ASP A 1 330 ? -51.515 -9.332 90.875 1.00 78.00 330 ASP A C 1
ATOM 2656 O O . ASP A 1 330 ? -51.033 -9.221 89.741 1.00 78.00 330 ASP A O 1
ATOM 2660 N N . GLU A 1 331 ? -50.868 -8.846 91.936 1.00 80.38 331 GLU A N 1
ATOM 2661 C CA . GLU A 1 331 ? -49.578 -8.158 91.797 1.00 80.38 331 GLU A CA 1
ATOM 2662 C C . GLU A 1 331 ? -48.492 -9.054 91.182 1.00 80.38 331 GLU A C 1
ATOM 2664 O O . GLU A 1 331 ? -47.616 -8.548 90.476 1.00 80.38 331 GLU A O 1
ATOM 2669 N N . ILE A 1 332 ? -48.585 -10.373 91.382 1.00 82.69 332 ILE A N 1
ATOM 2670 C CA . ILE A 1 332 ? -47.646 -11.353 90.830 1.00 82.69 332 ILE A CA 1
ATOM 2671 C C . ILE A 1 332 ? -47.792 -11.424 89.306 1.00 82.69 332 ILE A C 1
ATOM 2673 O O . ILE A 1 332 ? -46.795 -11.263 88.597 1.00 82.69 332 ILE A O 1
ATOM 2677 N N . SER A 1 333 ? -49.014 -11.556 88.781 1.00 84.75 333 SER A N 1
ATOM 2678 C CA . SER A 1 333 ? -49.247 -11.555 87.331 1.00 84.75 333 SER A CA 1
ATOM 2679 C C . SER A 1 333 ? -48.845 -10.229 86.685 1.00 84.75 333 SER A C 1
ATOM 2681 O O . SER A 1 333 ? -48.223 -10.229 85.624 1.00 84.75 333 SER A O 1
ATOM 2683 N N . LYS A 1 334 ? -49.097 -9.086 87.342 1.00 84.00 334 LYS A N 1
ATOM 2684 C CA . LYS A 1 334 ? -48.640 -7.770 86.848 1.00 84.00 334 LYS A CA 1
ATOM 2685 C C . LYS A 1 334 ? -47.120 -7.703 86.709 1.00 84.00 334 LYS A C 1
ATOM 2687 O O . LYS A 1 334 ? -46.626 -7.138 85.732 1.00 84.00 334 LYS A O 1
ATOM 2692 N N . LYS A 1 335 ? -46.383 -8.277 87.664 1.00 86.31 335 LYS A N 1
ATOM 2693 C CA . LYS A 1 335 ? -44.921 -8.365 87.608 1.00 86.31 335 LYS A CA 1
ATOM 2694 C C . LYS A 1 335 ? -44.459 -9.303 86.489 1.00 86.31 335 LYS A C 1
ATOM 2696 O O . LYS A 1 335 ? -43.609 -8.914 85.699 1.00 86.31 335 LYS A O 1
ATOM 2701 N N . MET A 1 336 ? -45.080 -10.472 86.337 1.00 86.69 336 MET A N 1
ATOM 2702 C CA . MET A 1 336 ? -44.764 -11.390 85.235 1.00 86.69 336 MET A CA 1
ATOM 2703 C C . MET A 1 336 ? -45.009 -10.763 83.856 1.00 86.69 336 MET A C 1
ATOM 2705 O O . MET A 1 336 ? -44.192 -10.929 82.955 1.00 86.69 336 MET A O 1
ATOM 2709 N N . VAL A 1 337 ? -46.090 -9.995 83.679 1.00 87.31 337 VAL A N 1
ATOM 2710 C CA . VAL A 1 337 ? -46.355 -9.255 82.430 1.00 87.31 337 VAL A CA 1
ATOM 2711 C C . VAL A 1 337 ? -45.223 -8.286 82.105 1.00 87.31 337 VAL A C 1
ATOM 2713 O O . VAL A 1 337 ? -44.817 -8.165 80.948 1.00 87.31 337 VAL A O 1
ATOM 2716 N N . ILE A 1 338 ? -44.728 -7.584 83.120 1.00 86.06 338 ILE A N 1
ATOM 2717 C CA . ILE A 1 338 ? -43.605 -6.656 83.010 1.00 86.06 338 ILE A CA 1
ATOM 2718 C C . ILE A 1 338 ? -42.327 -7.404 82.611 1.00 86.06 338 ILE A C 1
ATOM 2720 O O . ILE A 1 338 ? -41.693 -7.026 81.623 1.00 86.06 338 ILE A O 1
ATOM 2724 N N . ASP A 1 339 ? -41.998 -8.484 83.319 1.00 87.00 339 ASP A N 1
ATOM 2725 C CA . ASP A 1 339 ? -40.782 -9.269 83.097 1.00 87.00 339 ASP A CA 1
ATOM 2726 C C . ASP A 1 339 ? -40.778 -9.897 81.695 1.00 87.00 339 ASP A C 1
ATOM 2728 O O . ASP A 1 339 ? -39.783 -9.817 80.976 1.00 87.00 339 ASP A O 1
ATOM 2732 N N . VAL A 1 340 ? -41.919 -10.432 81.242 1.00 90.69 340 VAL A N 1
ATOM 2733 C CA . VAL A 1 340 ? -42.072 -10.997 79.891 1.00 90.69 340 VAL A CA 1
ATOM 2734 C C . VAL A 1 340 ? -41.915 -9.923 78.810 1.00 90.69 340 VAL A C 1
ATOM 2736 O O . VAL A 1 340 ? -41.235 -10.168 77.810 1.00 90.69 340 VAL A O 1
ATOM 2739 N N . LYS A 1 341 ? -42.493 -8.723 78.994 1.00 90.12 341 LYS A N 1
ATOM 2740 C CA . LYS A 1 341 ? -42.318 -7.600 78.051 1.00 90.12 341 LYS A CA 1
ATOM 2741 C C . LYS A 1 341 ? -40.853 -7.156 77.988 1.00 90.12 341 LYS A C 1
ATOM 2743 O O . LYS A 1 341 ? -40.319 -7.021 76.889 1.00 90.12 341 LYS A O 1
ATOM 2748 N N . SER A 1 342 ? -40.196 -6.985 79.136 1.00 85.25 342 SER A N 1
ATOM 2749 C CA . SER A 1 342 ? -38.786 -6.571 79.209 1.00 85.25 342 SER A CA 1
ATOM 2750 C C . SER A 1 342 ? -37.843 -7.616 78.600 1.00 85.25 342 SER A C 1
ATOM 2752 O O . SER A 1 342 ? -36.968 -7.287 77.793 1.00 85.25 342 SER A O 1
ATOM 2754 N N . MET A 1 343 ? -38.072 -8.897 78.897 1.00 90.62 343 MET A N 1
ATOM 2755 C CA . MET A 1 343 ? -37.320 -10.011 78.321 1.00 90.62 343 MET A CA 1
ATOM 2756 C C . MET A 1 343 ? -37.469 -10.063 76.799 1.00 90.62 343 MET A C 1
ATOM 2758 O O . MET A 1 343 ? -36.467 -10.214 76.095 1.00 90.62 343 MET A O 1
ATOM 2762 N N . LEU A 1 344 ? -38.694 -9.908 76.277 1.00 90.88 344 LEU A N 1
ATOM 2763 C CA . LEU A 1 344 ? -38.919 -9.886 74.834 1.00 90.88 344 LEU A CA 1
ATOM 2764 C C . LEU A 1 344 ? -38.186 -8.711 74.181 1.00 90.88 344 LEU A C 1
ATOM 2766 O O . LEU A 1 344 ? -37.471 -8.917 73.205 1.00 90.88 344 LEU A O 1
ATOM 2770 N N . VAL A 1 345 ? -38.313 -7.501 74.731 1.00 88.81 345 VAL A N 1
ATOM 2771 C CA . VAL A 1 345 ? -37.607 -6.312 74.224 1.00 88.81 345 VAL A CA 1
ATOM 2772 C C . VAL A 1 345 ? -36.098 -6.547 74.201 1.00 88.81 345 VAL A C 1
ATOM 2774 O O . VAL A 1 345 ? -35.451 -6.298 73.186 1.00 88.81 345 VAL A O 1
ATOM 2777 N N . SER A 1 346 ? -35.544 -7.108 75.275 1.00 85.62 346 SER A N 1
ATOM 2778 C CA . SER A 1 346 ? -34.114 -7.406 75.376 1.00 85.62 346 SER A CA 1
ATOM 2779 C C . SER A 1 346 ? -33.665 -8.411 74.312 1.00 85.62 346 SER A C 1
ATOM 2781 O O . SER A 1 346 ? -32.644 -8.212 73.655 1.00 85.62 346 SER A O 1
ATOM 2783 N N . LYS A 1 347 ? -34.451 -9.469 74.078 1.00 89.69 347 LYS A N 1
ATOM 2784 C CA . LYS A 1 347 ? -34.157 -10.474 73.048 1.00 89.69 347 LYS A CA 1
ATOM 2785 C C . LYS A 1 347 ? -34.300 -9.935 71.625 1.00 89.69 347 LYS A C 1
ATOM 2787 O O . LYS A 1 347 ? -33.480 -10.283 70.781 1.00 89.69 347 LYS A O 1
ATOM 2792 N N . LEU A 1 348 ? -35.283 -9.078 71.361 1.00 87.75 348 LEU A N 1
ATOM 2793 C CA . LEU A 1 348 ? -35.499 -8.494 70.035 1.00 87.75 348 LEU A CA 1
ATOM 2794 C C . LEU A 1 348 ? -34.464 -7.420 69.678 1.00 87.75 348 LEU A C 1
ATOM 2796 O O . LEU A 1 348 ? -34.123 -7.282 68.507 1.00 87.75 348 LEU A O 1
ATOM 2800 N N . ILE A 1 349 ? -33.971 -6.663 70.662 1.00 84.69 349 ILE A N 1
ATOM 2801 C CA . ILE A 1 349 ? -32.980 -5.604 70.427 1.00 84.69 349 ILE A CA 1
ATOM 2802 C C . ILE A 1 349 ? -31.557 -6.173 70.406 1.00 84.69 349 ILE A C 1
ATOM 2804 O O . ILE A 1 349 ? -30.777 -5.819 69.525 1.00 84.69 349 ILE A O 1
ATOM 2808 N N . TYR A 1 350 ? -31.216 -7.050 71.357 1.00 81.81 350 TYR A N 1
ATOM 2809 C CA . TYR A 1 350 ? -29.832 -7.487 71.588 1.00 81.81 350 TYR A CA 1
ATOM 2810 C C . TYR A 1 350 ? -29.576 -8.965 71.275 1.00 81.81 350 TYR A C 1
ATOM 2812 O O . TYR A 1 350 ? -28.425 -9.382 71.208 1.00 81.81 350 TYR A O 1
ATOM 2820 N N . GLY A 1 351 ? -30.624 -9.782 71.140 1.00 72.38 351 GLY A N 1
ATOM 2821 C CA . GLY A 1 351 ? -30.488 -11.239 71.137 1.00 72.38 351 GLY A CA 1
ATOM 2822 C C . GLY A 1 351 ? -30.313 -11.880 69.764 1.00 72.38 351 GLY A C 1
ATOM 2823 O O . GLY A 1 351 ? -29.585 -12.860 69.655 1.00 72.38 351 GLY A O 1
ATOM 2824 N N . THR A 1 352 ? -31.000 -11.392 68.728 1.00 75.88 352 THR A N 1
ATOM 2825 C CA . THR A 1 352 ? -31.011 -12.056 67.412 1.00 75.88 352 THR A CA 1
ATOM 2826 C C . THR A 1 352 ? -31.140 -11.031 66.290 1.00 75.88 352 THR A C 1
ATOM 2828 O O . THR A 1 352 ? -32.008 -10.162 66.355 1.00 75.88 352 THR A O 1
ATOM 2831 N N . SER A 1 353 ? -30.343 -11.173 65.232 1.00 75.81 353 SER A N 1
ATOM 2832 C CA . SER A 1 353 ? -30.490 -10.409 63.985 1.00 75.81 353 SER A CA 1
ATOM 2833 C C . SER A 1 353 ? -31.410 -11.088 62.960 1.00 75.81 353 SER A C 1
ATOM 2835 O O . SER A 1 353 ? -31.798 -10.461 61.977 1.00 75.81 353 SER A O 1
ATOM 2837 N N . ASN A 1 354 ? -31.771 -12.355 63.182 1.00 87.12 354 ASN A N 1
ATOM 2838 C CA . ASN A 1 354 ? -32.591 -13.152 62.278 1.00 87.12 354 ASN A CA 1
ATOM 2839 C C . ASN A 1 354 ? -34.086 -12.926 62.538 1.00 87.12 354 ASN A C 1
ATOM 2841 O O . ASN A 1 354 ? -34.606 -13.227 63.611 1.00 87.12 354 ASN A O 1
ATOM 2845 N N . VAL A 1 355 ? -34.803 -12.461 61.516 1.00 89.56 355 VAL A N 1
ATOM 2846 C CA . VAL A 1 355 ? -36.242 -12.166 61.583 1.00 89.56 355 VAL A CA 1
ATOM 2847 C C . VAL A 1 355 ? -37.071 -13.386 62.004 1.00 89.56 355 VAL A C 1
ATOM 2849 O O . VAL A 1 355 ? -38.032 -13.241 62.759 1.00 89.56 355 VAL A O 1
ATOM 2852 N N . ASN A 1 356 ? -36.704 -14.599 61.576 1.00 88.19 356 ASN A N 1
ATOM 2853 C CA . ASN A 1 356 ? -37.435 -15.815 61.954 1.00 88.19 356 ASN A CA 1
ATOM 2854 C C . ASN A 1 356 ? -37.314 -16.130 63.451 1.00 88.19 356 ASN A C 1
ATOM 2856 O O . ASN A 1 356 ? -38.288 -16.562 64.078 1.00 88.19 356 ASN A O 1
ATOM 2860 N N . ASP A 1 357 ? -36.144 -15.877 64.032 1.00 89.75 357 ASP A N 1
ATOM 2861 C CA . ASP A 1 357 ? -35.913 -16.071 65.460 1.00 89.75 357 ASP A CA 1
ATOM 2862 C C . ASP A 1 357 ? -36.676 -15.004 66.252 1.00 89.75 357 ASP A C 1
ATOM 2864 O O . ASP A 1 357 ? -37.379 -15.335 67.208 1.00 89.75 357 ASP A O 1
ATOM 2868 N N . MET A 1 358 ? -36.663 -13.747 65.788 1.00 92.38 358 MET A N 1
ATOM 2869 C CA . MET A 1 358 ? -37.459 -12.655 66.368 1.00 92.38 358 MET A CA 1
ATOM 2870 C C . MET A 1 358 ? -38.958 -12.987 66.427 1.00 92.38 358 MET A C 1
ATOM 2872 O O . MET A 1 358 ? -39.583 -12.815 67.475 1.00 92.38 358 MET A O 1
ATOM 2876 N N . VAL A 1 359 ? -39.534 -13.510 65.337 1.00 91.88 359 VAL A N 1
ATOM 2877 C CA . VAL A 1 359 ? -40.943 -13.947 65.287 1.00 91.88 359 VAL A CA 1
ATOM 2878 C C . VAL A 1 359 ? -41.205 -15.085 66.274 1.00 91.88 359 VAL A C 1
ATOM 2880 O O . VAL A 1 359 ? -42.217 -15.081 66.977 1.00 91.88 359 VAL A O 1
ATOM 2883 N N . THR A 1 360 ? -40.290 -16.050 66.364 1.00 91.94 360 THR A N 1
ATOM 2884 C CA . THR A 1 360 ? -40.417 -17.198 67.273 1.00 91.94 360 THR A CA 1
ATOM 2885 C C . THR A 1 360 ? -40.399 -16.752 68.738 1.00 91.94 360 THR A C 1
ATOM 2887 O O . THR A 1 360 ? -41.2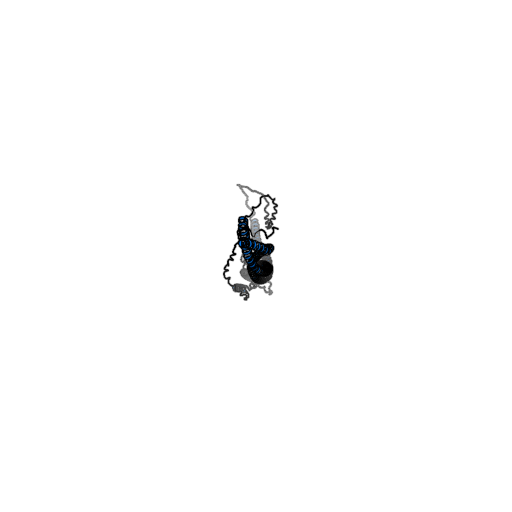79 -17.143 69.511 1.00 91.94 360 THR A O 1
ATOM 2890 N N . PHE A 1 361 ? -39.473 -15.862 69.109 1.00 91.62 361 PHE A N 1
ATOM 2891 C CA . PHE A 1 361 ? -39.410 -15.277 70.451 1.00 91.62 361 PHE A CA 1
ATOM 2892 C C . PHE A 1 361 ? -40.653 -14.442 70.782 1.00 91.62 361 PHE A C 1
ATOM 2894 O O . PHE A 1 361 ? -41.229 -14.603 71.861 1.00 91.62 361 PHE A O 1
ATOM 2901 N N . ALA A 1 362 ? -41.107 -13.597 69.851 1.00 93.75 362 ALA A N 1
ATOM 2902 C CA . ALA A 1 362 ? -42.312 -12.788 70.022 1.00 93.75 362 ALA A CA 1
ATOM 2903 C C . ALA A 1 362 ? -43.555 -13.655 70.247 1.00 93.75 362 ALA A C 1
ATOM 2905 O O . ALA A 1 362 ? -44.317 -13.415 71.181 1.00 93.75 362 ALA A O 1
ATOM 2906 N N . ASN A 1 363 ? -43.717 -14.727 69.472 1.00 94.50 363 ASN A N 1
ATOM 2907 C CA . ASN A 1 363 ? -44.824 -15.666 69.630 1.00 94.50 363 ASN A CA 1
ATOM 2908 C C . ASN A 1 363 ? -44.829 -16.384 70.983 1.00 94.50 363 ASN A C 1
ATOM 2910 O O . ASN A 1 363 ? -45.907 -16.600 71.550 1.00 94.50 363 ASN A O 1
ATOM 2914 N N . GLY A 1 364 ? -43.654 -16.751 71.502 1.00 93.31 364 GLY A N 1
ATOM 2915 C CA . GLY A 1 364 ? -43.515 -17.310 72.847 1.00 93.31 364 GLY A CA 1
ATOM 2916 C C . GLY A 1 364 ? -43.999 -16.323 73.910 1.00 93.31 364 GLY A C 1
ATOM 2917 O O . GLY A 1 364 ? -44.897 -16.639 74.688 1.00 93.31 364 GLY A O 1
ATOM 2918 N N . ALA A 1 365 ? -43.490 -15.090 73.868 1.00 92.38 365 ALA A N 1
ATOM 2919 C CA . ALA A 1 365 ? -43.863 -14.036 74.807 1.00 92.38 365 ALA A CA 1
ATOM 2920 C C . ALA A 1 365 ? -45.349 -13.641 74.716 1.00 92.38 365 ALA A C 1
ATOM 2922 O O . ALA A 1 365 ? -46.010 -13.504 75.745 1.00 92.38 365 ALA A O 1
ATOM 2923 N N . PHE A 1 366 ? -45.911 -13.511 73.510 1.00 93.81 366 PHE A N 1
ATOM 2924 C CA . PHE A 1 366 ? -47.336 -13.216 73.323 1.00 93.81 366 PHE A CA 1
ATOM 2925 C C . PHE A 1 366 ? -48.235 -14.341 73.829 1.00 93.81 366 PHE A C 1
ATOM 2927 O O . PHE A 1 366 ? -49.281 -14.059 74.403 1.00 93.81 366 PHE A O 1
ATOM 2934 N N . SER A 1 367 ? -47.828 -15.607 73.681 1.00 92.12 367 SER A N 1
ATOM 2935 C CA . SER A 1 367 ? -48.584 -16.739 74.233 1.00 92.12 367 SER A CA 1
ATOM 2936 C C . SER A 1 367 ? -48.666 -16.649 75.762 1.00 92.12 367 SER A C 1
ATOM 2938 O O . SER A 1 367 ? -49.749 -16.813 76.323 1.00 92.12 367 SER A O 1
ATOM 2940 N N . THR A 1 368 ? -47.557 -16.302 76.423 1.00 91.69 368 THR A N 1
ATOM 2941 C CA . THR A 1 368 ? -47.513 -16.077 77.876 1.00 91.69 368 THR A CA 1
ATOM 2942 C C . THR A 1 368 ? -48.345 -14.863 78.298 1.00 91.69 368 THR A C 1
ATOM 2944 O O . THR A 1 368 ? -49.128 -14.957 79.236 1.00 91.69 368 THR A O 1
ATOM 2947 N N . LEU A 1 369 ? -48.243 -13.731 77.592 1.00 88.94 369 LEU A N 1
ATOM 2948 C CA . LEU A 1 369 ? -49.030 -12.523 77.891 1.00 88.94 369 LEU A CA 1
ATOM 2949 C C . LEU A 1 369 ? -50.539 -12.746 77.725 1.00 88.94 369 LEU A C 1
ATOM 2951 O O . LEU A 1 369 ? -51.330 -12.230 78.513 1.00 88.94 369 LEU A O 1
ATOM 2955 N N . ASN A 1 370 ? -50.927 -13.540 76.729 1.00 88.75 370 ASN A N 1
ATOM 2956 C CA . ASN A 1 370 ? -52.310 -13.932 76.496 1.00 88.75 370 ASN A CA 1
ATOM 2957 C C . ASN A 1 370 ? -52.826 -14.889 77.583 1.00 88.75 370 ASN A C 1
ATOM 2959 O O . ASN A 1 370 ? -53.964 -14.749 78.017 1.00 88.75 370 ASN A O 1
ATOM 2963 N N . TRP A 1 371 ? -51.993 -15.828 78.053 1.00 89.00 371 TRP A N 1
ATOM 2964 C CA . TRP A 1 371 ? -52.323 -16.703 79.188 1.00 89.00 371 TRP A CA 1
ATOM 2965 C C . TRP A 1 371 ? -52.529 -15.912 80.485 1.00 89.00 371 TRP A C 1
ATOM 2967 O O . TRP A 1 371 ? -53.451 -16.202 81.239 1.00 89.00 371 TRP A O 1
ATOM 2977 N N . LEU A 1 372 ? -51.728 -14.865 80.698 1.00 87.12 372 LEU A N 1
ATOM 2978 C CA . LEU A 1 372 ? -51.873 -13.953 81.832 1.00 87.12 372 LEU A CA 1
ATOM 2979 C C . LEU A 1 372 ? -53.100 -13.028 81.707 1.00 87.12 372 LEU A C 1
ATOM 2981 O O . LEU A 1 372 ? -53.491 -12.421 82.693 1.00 87.12 372 LEU A O 1
ATOM 2985 N N . GLY A 1 373 ? -53.718 -12.891 80.528 1.00 85.56 373 GLY A N 1
ATOM 2986 C CA . GLY A 1 373 ? -54.843 -11.971 80.315 1.00 85.56 373 GLY A CA 1
ATOM 2987 C C . GLY A 1 373 ? -54.439 -10.491 80.287 1.00 85.56 373 GLY A C 1
ATOM 2988 O O . GLY A 1 373 ? -55.236 -9.618 80.623 1.00 85.56 373 GLY A O 1
ATOM 2989 N N . ALA A 1 374 ? -53.191 -10.186 79.921 1.00 84.31 374 ALA A N 1
ATOM 2990 C CA . ALA A 1 374 ? -52.714 -8.810 79.824 1.00 84.31 374 ALA A CA 1
ATOM 2991 C C . ALA A 1 374 ? -53.244 -8.112 78.563 1.00 84.31 374 ALA A C 1
ATOM 2993 O O . ALA A 1 374 ? -53.267 -8.715 77.493 1.00 84.31 374 ALA A O 1
ATOM 2994 N N . ASP A 1 375 ? -53.539 -6.810 78.637 1.00 86.88 375 ASP A N 1
ATOM 2995 C CA . ASP A 1 375 ? -53.612 -5.990 77.424 1.00 86.88 375 ASP A CA 1
ATOM 2996 C C . ASP A 1 375 ? -52.189 -5.625 76.972 1.00 86.88 375 ASP A C 1
ATOM 2998 O O . ASP A 1 375 ? -51.393 -4.974 77.668 1.00 86.88 375 ASP A O 1
ATOM 3002 N N . TYR A 1 376 ? -51.836 -6.117 75.793 1.00 87.75 376 TYR A N 1
ATOM 3003 C CA . TYR A 1 376 ? -50.558 -5.862 75.149 1.00 87.75 376 TYR A CA 1
ATOM 3004 C C . TYR A 1 376 ? -50.735 -5.385 73.709 1.00 87.75 376 TYR A C 1
ATOM 3006 O O . TYR A 1 376 ? -49.786 -5.452 72.940 1.00 87.75 376 TYR A O 1
ATOM 3014 N N . SER A 1 377 ? -51.900 -4.850 73.341 1.00 87.81 377 SER A N 1
ATOM 3015 C CA . SER A 1 377 ? -52.207 -4.446 71.961 1.00 87.81 377 SER A CA 1
ATOM 3016 C C . SER A 1 377 ? -51.220 -3.403 71.414 1.00 87.81 377 SER A C 1
ATOM 3018 O O . SER A 1 377 ? -50.686 -3.541 70.313 1.00 87.81 377 SER A O 1
ATOM 3020 N N . CYS A 1 378 ? -50.893 -2.391 72.222 1.00 84.56 378 CYS A N 1
ATOM 3021 C CA . CYS A 1 378 ? -49.906 -1.363 71.878 1.00 84.56 378 CYS A CA 1
ATOM 3022 C C . CYS A 1 378 ? -48.467 -1.907 71.807 1.00 84.56 378 CYS A C 1
ATOM 3024 O O . CYS A 1 378 ? -47.678 -1.478 70.967 1.00 84.56 378 CYS A O 1
ATOM 3026 N N . PHE A 1 379 ? -48.133 -2.877 72.661 1.00 86.81 379 PHE A N 1
ATOM 3027 C CA . PHE A 1 379 ? -46.828 -3.538 72.674 1.00 86.81 379 PHE A CA 1
ATOM 3028 C C . PHE A 1 379 ? -46.660 -4.491 71.483 1.00 86.81 379 PHE A C 1
ATOM 3030 O O . PHE A 1 379 ? -45.611 -4.494 70.846 1.00 86.81 379 PHE A O 1
ATOM 3037 N N . TYR A 1 380 ? -47.715 -5.235 71.141 1.00 91.81 380 TYR A N 1
ATOM 3038 C CA . TYR A 1 380 ? -47.789 -6.087 69.960 1.00 91.81 380 TYR A CA 1
ATOM 3039 C C . TYR A 1 380 ? -47.501 -5.279 68.698 1.00 91.81 380 TYR A C 1
ATOM 3041 O O . TYR A 1 380 ? -46.615 -5.658 67.944 1.00 91.81 380 TYR A O 1
ATOM 3049 N N . LYS A 1 381 ? -48.171 -4.131 68.516 1.00 89.69 381 LYS A N 1
ATOM 3050 C CA . LYS A 1 381 ? -47.942 -3.252 67.361 1.00 89.69 381 LYS A CA 1
ATOM 3051 C C . LYS A 1 381 ? -46.487 -2.798 67.242 1.00 89.69 381 LYS A C 1
ATOM 3053 O O . LYS A 1 381 ? -45.909 -2.895 66.172 1.00 89.69 381 LYS A O 1
ATOM 3058 N N . ALA A 1 382 ? -45.865 -2.383 68.346 1.00 87.06 382 ALA A N 1
ATOM 3059 C CA . ALA A 1 382 ? -44.464 -1.962 68.325 1.00 87.06 382 ALA A CA 1
ATOM 3060 C C . ALA A 1 382 ? -43.492 -3.107 67.968 1.00 87.06 382 ALA A C 1
ATOM 3062 O O . ALA A 1 382 ? -42.501 -2.882 67.276 1.00 87.06 382 ALA A O 1
ATOM 3063 N N . VAL A 1 383 ? -43.766 -4.328 68.435 1.00 90.25 383 VAL A N 1
ATOM 3064 C CA . VAL A 1 383 ? -42.975 -5.523 68.099 1.00 90.25 383 VAL A CA 1
ATOM 3065 C C . VAL A 1 383 ? -43.210 -5.961 66.649 1.00 90.25 383 VAL A C 1
ATOM 3067 O O . VAL A 1 383 ? -42.252 -6.298 65.959 1.00 90.25 383 VAL A O 1
ATOM 3070 N N . GLU A 1 384 ? -44.456 -5.924 66.179 1.00 92.62 384 GLU A N 1
ATOM 3071 C CA . GLU A 1 384 ? -44.841 -6.188 64.788 1.00 92.62 384 GLU A CA 1
ATOM 3072 C C . GLU A 1 384 ? -44.121 -5.225 63.833 1.00 92.62 384 GLU A C 1
ATOM 3074 O O . GLU A 1 384 ? -43.445 -5.679 62.910 1.00 92.62 384 GLU A O 1
ATOM 3079 N N . ASP A 1 385 ? -44.167 -3.919 64.112 1.00 89.81 385 ASP A N 1
ATOM 3080 C CA . ASP A 1 385 ? -43.482 -2.889 63.322 1.00 89.81 385 ASP A CA 1
ATOM 3081 C C . ASP A 1 385 ? -41.954 -3.101 63.313 1.00 89.81 385 ASP A C 1
ATOM 3083 O O . ASP A 1 385 ? -41.305 -2.980 62.271 1.00 89.81 385 ASP A O 1
ATOM 3087 N N . LEU A 1 386 ? -41.360 -3.461 64.462 1.00 89.62 386 LEU A N 1
ATOM 3088 C CA . LEU A 1 386 ? -39.924 -3.743 64.565 1.00 89.62 386 LEU A CA 1
ATOM 3089 C C . LEU A 1 386 ? -39.514 -4.930 63.684 1.00 89.62 386 LEU A C 1
ATOM 3091 O O . LEU A 1 386 ? -38.539 -4.838 62.936 1.00 89.62 386 LEU A O 1
ATOM 3095 N N . ILE A 1 387 ? -40.249 -6.041 63.781 1.00 91.56 387 ILE A N 1
ATOM 3096 C CA . ILE A 1 387 ? -39.999 -7.257 62.998 1.00 91.56 387 ILE A CA 1
ATOM 3097 C C . ILE A 1 387 ? -40.206 -6.971 61.507 1.00 91.56 387 ILE A C 1
ATOM 3099 O O . ILE A 1 387 ? -39.380 -7.388 60.694 1.00 91.56 387 ILE A O 1
ATOM 3103 N N . SER A 1 388 ? -41.247 -6.211 61.150 1.00 90.88 388 SER A N 1
ATOM 3104 C CA . SER A 1 388 ? -41.527 -5.810 59.768 1.00 90.88 388 SER A CA 1
ATOM 3105 C C . SER A 1 388 ? -40.363 -5.030 59.173 1.00 90.88 388 SER A C 1
ATOM 3107 O O . SER A 1 388 ? -39.855 -5.388 58.117 1.00 90.88 388 SER A O 1
ATOM 3109 N N . HIS A 1 389 ? -39.873 -4.001 59.865 1.00 86.75 389 HIS A N 1
ATOM 3110 C CA . HIS A 1 389 ? -38.777 -3.194 59.333 1.00 86.75 389 HIS A CA 1
ATOM 3111 C C . HIS A 1 389 ? -37.441 -3.934 59.297 1.00 86.75 389 HIS A C 1
ATOM 3113 O O . HIS A 1 389 ? -36.629 -3.677 58.410 1.00 86.75 389 HIS A O 1
ATOM 3119 N N . LYS A 1 390 ? -37.202 -4.868 60.224 1.00 88.50 390 LYS A N 1
ATOM 3120 C CA . LYS A 1 390 ? -36.038 -5.762 60.154 1.00 88.50 390 LYS A CA 1
ATOM 3121 C C . LYS A 1 390 ? -36.112 -6.693 58.946 1.00 88.50 390 LYS A C 1
ATOM 3123 O O . LYS A 1 390 ? -35.095 -6.894 58.289 1.00 88.50 390 LYS A O 1
ATOM 3128 N N . TYR A 1 391 ? -37.300 -7.200 58.623 1.00 87.88 391 TYR A N 1
ATOM 3129 C CA . TYR A 1 391 ? -37.529 -7.974 57.407 1.00 87.88 391 TYR A CA 1
ATOM 3130 C C . TYR A 1 391 ? -37.302 -7.146 56.143 1.00 87.88 391 TYR A C 1
ATOM 3132 O O . TYR A 1 391 ? -36.530 -7.568 55.284 1.00 87.88 391 TYR A O 1
ATOM 3140 N N . ASP A 1 392 ? -37.882 -5.947 56.062 1.00 85.38 392 ASP A N 1
ATOM 3141 C CA . ASP A 1 392 ? -37.681 -5.035 54.931 1.00 85.38 392 ASP A CA 1
ATOM 3142 C C . ASP A 1 392 ? -36.193 -4.705 54.730 1.00 85.38 392 ASP A C 1
ATOM 3144 O O . ASP A 1 392 ? -35.692 -4.745 53.604 1.00 85.38 392 ASP A O 1
ATOM 3148 N N . LEU A 1 393 ? -35.468 -4.433 55.824 1.00 86.44 393 LEU A N 1
ATOM 3149 C CA . LEU A 1 393 ? -34.026 -4.182 55.804 1.00 86.44 393 LEU A CA 1
ATOM 3150 C C . LEU A 1 393 ? -33.255 -5.394 55.264 1.00 86.44 393 LEU A C 1
ATOM 3152 O O . LEU A 1 393 ? -32.432 -5.239 54.368 1.00 86.44 393 LEU A O 1
ATOM 3156 N N . GLN A 1 394 ? -33.559 -6.599 55.750 1.00 83.62 394 GLN A N 1
ATOM 3157 C CA . GLN A 1 394 ? -32.899 -7.830 55.310 1.00 83.62 394 GLN A CA 1
ATOM 3158 C C . GLN A 1 394 ? -33.200 -8.162 53.836 1.00 83.62 394 GLN A C 1
ATOM 3160 O O . GLN A 1 394 ? -32.341 -8.679 53.120 1.00 83.62 394 GLN A O 1
ATOM 3165 N N . VAL A 1 395 ? -34.417 -7.876 53.361 1.00 83.25 395 VAL A N 1
ATOM 3166 C CA . VAL A 1 395 ? -34.793 -8.017 51.945 1.00 83.25 395 VAL A CA 1
ATOM 3167 C C . VAL A 1 395 ? -34.032 -7.006 51.084 1.00 83.25 395 VAL A C 1
ATOM 3169 O O . VAL A 1 395 ? -33.526 -7.371 50.024 1.00 83.25 395 VAL A O 1
ATOM 3172 N N . ALA A 1 396 ? -33.902 -5.756 51.534 1.00 78.25 396 ALA A N 1
ATOM 3173 C CA . ALA A 1 396 ? -33.123 -4.736 50.835 1.00 78.25 396 ALA A CA 1
ATOM 3174 C C . ALA A 1 396 ? -31.616 -5.060 50.816 1.00 78.25 396 ALA A C 1
ATOM 3176 O O . ALA A 1 396 ? -30.951 -4.836 49.808 1.00 78.25 396 ALA A O 1
ATOM 3177 N N . GLU A 1 397 ? -31.066 -5.624 51.895 1.00 77.56 397 GLU A N 1
ATOM 3178 C CA . GLU A 1 397 ? -29.678 -6.104 51.963 1.00 77.56 397 GLU A CA 1
ATOM 3179 C C . GLU A 1 397 ? -29.405 -7.244 50.987 1.00 77.56 397 GLU A C 1
ATOM 3181 O O . GLU A 1 397 ? -28.437 -7.156 50.233 1.00 77.56 397 GLU A O 1
ATOM 3186 N N . ARG A 1 398 ? -30.289 -8.247 50.916 1.00 78.50 398 ARG A N 1
ATOM 3187 C CA . ARG A 1 398 ? -30.173 -9.332 49.930 1.00 78.50 398 ARG A CA 1
ATOM 3188 C C . ARG A 1 398 ? -30.290 -8.830 48.494 1.00 78.50 398 ARG A C 1
ATOM 3190 O O . ARG A 1 398 ? -29.441 -9.168 47.683 1.00 78.50 398 ARG A O 1
ATOM 3197 N N . LYS A 1 399 ? -31.253 -7.951 48.193 1.00 73.00 399 LYS A N 1
ATOM 3198 C CA . LYS A 1 399 ? -31.351 -7.312 46.866 1.00 73.00 399 LYS A CA 1
ATOM 3199 C C . LYS A 1 399 ? -30.096 -6.515 46.508 1.00 73.00 399 LYS A C 1
ATOM 3201 O O . LYS A 1 399 ? -29.679 -6.535 45.361 1.00 73.00 399 LYS A O 1
ATOM 3206 N N . GLY A 1 400 ? -29.483 -5.840 47.480 1.00 65.38 400 GLY A N 1
ATOM 3207 C CA . GLY A 1 400 ? -28.221 -5.127 47.281 1.00 65.38 400 GLY A CA 1
ATOM 3208 C C . GLY A 1 400 ? -27.026 -6.046 47.002 1.00 65.38 400 GLY A C 1
ATOM 3209 O O . GLY A 1 400 ? -26.154 -5.659 46.236 1.00 65.38 400 GLY A O 1
ATOM 3210 N N . ALA A 1 401 ? -26.991 -7.237 47.607 1.00 64.94 401 ALA A N 1
ATOM 3211 C CA . ALA A 1 401 ? -25.929 -8.228 47.409 1.00 64.94 401 ALA A CA 1
ATOM 3212 C C . ALA A 1 401 ? -26.099 -9.052 46.120 1.00 64.94 401 ALA A C 1
ATOM 3214 O O . ALA A 1 401 ? -25.108 -9.429 45.510 1.00 64.94 401 ALA A O 1
ATOM 3215 N N . MET A 1 402 ? -27.345 -9.305 45.708 1.00 63.31 402 MET A N 1
ATOM 3216 C CA . MET A 1 402 ? -27.688 -10.069 44.502 1.00 63.31 402 MET A CA 1
ATOM 3217 C C . MET A 1 402 ? -27.567 -9.237 43.215 1.00 63.31 402 MET A C 1
ATOM 3219 O O . MET A 1 402 ? -27.487 -9.784 42.121 1.00 63.31 402 MET A O 1
ATOM 3223 N N . LEU A 1 403 ? -27.544 -7.904 43.323 1.00 60.25 403 LEU A N 1
ATOM 3224 C CA . LEU A 1 403 ? -27.211 -7.043 42.192 1.00 60.25 403 LEU A CA 1
ATOM 3225 C C . LEU A 1 403 ? -25.748 -7.291 41.811 1.00 60.25 403 LEU A C 1
ATOM 3227 O O . LEU A 1 403 ? -24.836 -6.733 42.422 1.00 60.25 403 LEU A O 1
ATOM 3231 N N . THR A 1 404 ? -25.545 -8.068 40.748 1.00 68.25 404 THR A N 1
ATOM 3232 C CA . THR A 1 404 ? -24.281 -8.349 40.041 1.00 68.25 404 THR A CA 1
ATOM 3233 C C . THR A 1 404 ? -23.662 -7.103 39.394 1.00 68.25 404 THR A C 1
ATOM 3235 O O . THR A 1 404 ? -22.942 -7.173 38.403 1.00 68.25 404 THR A O 1
ATOM 3238 N N . PHE A 1 405 ? -23.912 -5.923 39.967 1.00 69.25 405 PHE A N 1
ATOM 3239 C CA . PHE A 1 405 ? -23.434 -4.634 39.491 1.00 69.25 405 PHE A CA 1
ATOM 3240 C C . PHE A 1 405 ? -21.925 -4.643 39.250 1.00 69.25 405 PHE A C 1
ATOM 3242 O O . PHE A 1 405 ? -21.479 -4.116 38.243 1.00 69.25 405 PHE A O 1
ATOM 3249 N N . SER A 1 406 ? -21.156 -5.293 40.131 1.00 74.06 406 SER A N 1
ATOM 3250 C CA . SER A 1 406 ? -19.701 -5.399 39.984 1.00 74.06 406 SER A CA 1
ATOM 3251 C C . SER A 1 406 ? -19.277 -6.215 38.758 1.00 74.06 406 SER A C 1
ATOM 3253 O O . SER A 1 406 ? -18.252 -5.910 38.159 1.00 74.06 406 SER A O 1
ATOM 3255 N N . GLU A 1 407 ? -20.031 -7.251 38.389 1.00 79.81 407 GLU A N 1
ATOM 3256 C CA . GLU A 1 407 ? -19.746 -8.070 37.205 1.00 79.81 407 GLU A CA 1
ATOM 3257 C C . GLU A 1 407 ? -20.156 -7.331 35.930 1.00 79.81 407 GLU A C 1
ATOM 3259 O O . GLU A 1 407 ? -19.422 -7.338 34.945 1.00 79.81 407 GLU A O 1
ATOM 3264 N N . LEU A 1 408 ? -21.301 -6.641 35.968 1.00 76.75 408 LEU A N 1
ATOM 3265 C CA . LEU A 1 408 ? -21.787 -5.820 34.863 1.00 76.75 408 LEU A CA 1
ATOM 3266 C C . LEU A 1 408 ? -20.867 -4.620 34.584 1.00 76.75 408 LEU A C 1
ATOM 3268 O O . LEU A 1 408 ? -20.584 -4.329 33.426 1.00 76.75 408 LEU A O 1
ATOM 3272 N N . GLU A 1 409 ? -20.389 -3.943 35.632 1.00 74.25 409 GLU A N 1
ATOM 3273 C CA . GLU A 1 409 ? -19.432 -2.832 35.546 1.00 74.25 409 GLU A CA 1
ATOM 3274 C C . GLU A 1 409 ? -18.099 -3.306 34.957 1.00 74.25 409 GLU A C 1
ATOM 3276 O O . GLU A 1 409 ? -17.613 -2.712 33.999 1.00 74.25 409 GLU A O 1
ATOM 3281 N N . LYS A 1 410 ? -17.578 -4.446 35.430 1.00 84.56 410 LYS A N 1
ATOM 3282 C CA . LYS A 1 410 ? -16.371 -5.057 34.863 1.00 84.56 410 LYS A CA 1
ATOM 3283 C C . LYS A 1 410 ? -16.548 -5.422 33.385 1.00 84.56 410 LYS A C 1
ATOM 3285 O O . LYS A 1 410 ? -15.673 -5.131 32.577 1.00 84.56 410 LYS A O 1
ATOM 3290 N N . LYS A 1 411 ? -17.687 -6.019 33.011 1.00 80.81 411 LYS A N 1
ATOM 3291 C CA . LYS A 1 411 ? -17.977 -6.350 31.608 1.00 80.81 411 LYS A CA 1
ATOM 3292 C C . LYS A 1 411 ? -18.052 -5.090 30.738 1.00 80.81 411 LYS A C 1
ATOM 3294 O O . LYS A 1 411 ? -17.544 -5.092 29.623 1.00 80.81 411 LYS A O 1
ATOM 3299 N N . TYR A 1 412 ? -18.674 -4.019 31.235 1.00 76.25 412 TYR A N 1
ATOM 3300 C CA . TYR A 1 412 ? -18.713 -2.734 30.536 1.00 76.25 412 TYR A CA 1
ATOM 3301 C C . TYR A 1 412 ? -17.300 -2.185 30.295 1.00 76.25 412 TYR A C 1
ATOM 3303 O O . TYR A 1 412 ? -16.987 -1.817 29.167 1.00 76.25 412 TYR A O 1
ATOM 3311 N N . GLU A 1 413 ? -16.434 -2.189 31.313 1.00 85.69 413 GLU A N 1
ATOM 3312 C CA . GLU A 1 413 ? -15.038 -1.751 31.179 1.00 85.69 413 GLU A CA 1
ATOM 3313 C C . GLU A 1 413 ? -14.261 -2.581 30.144 1.00 85.69 413 GLU A C 1
ATOM 3315 O O . GLU A 1 413 ? -13.591 -2.009 29.287 1.00 85.69 413 GLU A O 1
ATOM 3320 N N . GLU A 1 414 ? -14.386 -3.913 30.167 1.00 86.62 414 GLU A N 1
ATOM 3321 C CA . GLU A 1 414 ? -13.726 -4.805 29.199 1.00 86.62 414 GLU A CA 1
ATOM 3322 C C . GLU A 1 414 ? -14.161 -4.526 27.748 1.00 86.62 414 GLU A C 1
ATOM 3324 O O . GLU A 1 414 ? -13.322 -4.489 26.843 1.00 86.62 414 GLU A O 1
ATOM 3329 N N . VAL A 1 415 ? -15.461 -4.301 27.516 1.00 79.25 415 VAL A N 1
ATOM 3330 C CA . VAL A 1 415 ? -15.995 -3.996 26.177 1.00 79.25 415 VAL A CA 1
ATOM 3331 C C . VAL A 1 415 ? -15.555 -2.606 25.708 1.00 79.25 415 VAL A C 1
ATOM 3333 O O . VAL A 1 415 ? -15.221 -2.454 24.537 1.00 79.25 415 VAL A O 1
ATOM 3336 N N . VAL A 1 416 ? -15.497 -1.609 26.600 1.00 78.81 416 VAL A N 1
ATOM 3337 C CA . VAL A 1 416 ? -14.987 -0.265 26.269 1.00 78.81 416 VAL A CA 1
ATOM 3338 C C . VAL A 1 416 ? -13.517 -0.322 25.857 1.00 78.81 416 VAL A C 1
ATOM 3340 O O . VAL A 1 416 ? -13.181 0.176 24.789 1.00 78.81 416 VAL A O 1
ATOM 3343 N N . ILE A 1 417 ? -12.664 -0.995 26.638 1.00 89.62 417 ILE A N 1
ATOM 3344 C CA . ILE A 1 417 ? -11.241 -1.169 26.296 1.00 89.62 417 ILE A CA 1
ATOM 3345 C C . ILE A 1 417 ? -11.101 -1.855 24.930 1.00 89.62 417 ILE A C 1
ATOM 3347 O O . ILE A 1 417 ? -10.323 -1.419 24.087 1.00 89.62 417 ILE A O 1
ATOM 3351 N N . SER A 1 418 ? -11.902 -2.896 24.681 1.00 83.56 418 SER A N 1
ATOM 3352 C CA . SER A 1 418 ? -11.887 -3.609 23.399 1.00 83.56 418 SER A CA 1
ATOM 3353 C C . SER A 1 418 ? -12.325 -2.726 22.221 1.00 83.56 418 SER A C 1
ATOM 3355 O O . SER A 1 418 ? -11.802 -2.878 21.117 1.00 83.56 418 SER A O 1
ATOM 3357 N N . ALA A 1 419 ? -13.287 -1.820 22.427 1.00 77.44 419 ALA A N 1
ATOM 3358 C CA . ALA A 1 419 ? -13.723 -0.870 21.405 1.00 77.44 419 ALA A CA 1
ATOM 3359 C C . ALA A 1 419 ? -12.619 0.153 21.079 1.00 77.44 419 ALA A C 1
ATOM 3361 O O . ALA A 1 419 ? -12.338 0.372 19.900 1.00 77.44 419 ALA A O 1
ATOM 3362 N N . ASP A 1 420 ? -11.947 0.693 22.100 1.00 82.75 420 ASP A N 1
ATOM 3363 C CA . ASP A 1 420 ? -10.827 1.630 21.938 1.00 82.75 420 ASP A CA 1
ATOM 3364 C C . ASP A 1 420 ? -9.644 0.975 21.185 1.00 82.75 420 ASP A C 1
ATOM 3366 O O . ASP A 1 420 ? -9.110 1.549 20.230 1.00 82.75 420 ASP A O 1
ATOM 3370 N N . ASP A 1 421 ? -9.281 -0.269 21.533 1.00 84.94 421 ASP A N 1
ATOM 3371 C CA . ASP A 1 421 ? -8.227 -1.042 20.847 1.00 84.94 421 ASP A CA 1
ATOM 3372 C C . ASP A 1 421 ? -8.557 -1.282 19.355 1.00 84.94 421 ASP A C 1
ATOM 3374 O O . ASP A 1 421 ? -7.683 -1.247 18.471 1.00 84.94 421 ASP A O 1
ATOM 3378 N N . LEU A 1 422 ? -9.836 -1.528 19.044 1.00 79.25 422 LEU A N 1
ATOM 3379 C CA . LEU A 1 422 ? -10.317 -1.670 17.667 1.00 79.25 422 LEU A CA 1
ATOM 3380 C C . LEU A 1 422 ? -10.248 -0.341 16.906 1.00 79.25 422 LEU A C 1
ATOM 3382 O O . LEU A 1 422 ? -9.854 -0.340 15.735 1.00 79.25 422 LEU A O 1
ATOM 3386 N N . GLU A 1 423 ? -10.581 0.782 17.545 1.00 82.69 423 GLU A N 1
ATOM 3387 C CA . GLU A 1 423 ? -10.462 2.113 16.944 1.00 82.69 423 GLU A CA 1
ATOM 3388 C C . GLU A 1 423 ? -9.003 2.424 16.569 1.00 82.69 423 GLU A C 1
ATOM 3390 O O . GLU A 1 423 ? -8.720 2.801 15.424 1.00 82.69 423 GLU A O 1
ATOM 3395 N N . GLU A 1 424 ? -8.047 2.171 17.470 1.00 88.31 424 GLU A N 1
ATOM 3396 C CA . GLU A 1 424 ? -6.617 2.345 17.183 1.00 88.31 424 GLU A CA 1
ATOM 3397 C C . GLU A 1 424 ? -6.159 1.448 16.016 1.00 88.31 424 GLU A C 1
ATOM 3399 O O . GLU A 1 424 ? -5.430 1.885 15.112 1.00 88.31 424 GLU A O 1
ATOM 3404 N N . THR A 1 425 ? -6.646 0.204 15.970 1.00 80.81 425 THR A N 1
ATOM 3405 C CA . THR A 1 425 ? -6.364 -0.740 14.878 1.00 80.81 425 THR A CA 1
ATOM 3406 C C . THR A 1 425 ? -6.898 -0.238 13.530 1.00 80.81 425 THR A C 1
ATOM 3408 O O . THR A 1 425 ? -6.199 -0.345 12.510 1.00 80.81 425 THR A O 1
ATOM 3411 N N . ILE A 1 426 ? -8.095 0.361 13.500 1.00 84.69 426 ILE A N 1
ATOM 3412 C CA . ILE A 1 426 ? -8.672 0.988 12.300 1.00 84.69 426 ILE A CA 1
ATOM 3413 C C . ILE A 1 426 ? -7.792 2.155 11.841 1.00 84.69 426 ILE A C 1
ATOM 3415 O O . ILE A 1 426 ? -7.408 2.200 10.667 1.00 84.69 426 ILE A O 1
ATOM 3419 N N . ILE A 1 427 ? -7.411 3.056 12.752 1.00 90.94 427 ILE A N 1
ATOM 3420 C CA . ILE A 1 427 ? -6.553 4.216 12.453 1.00 90.94 427 ILE A CA 1
ATOM 3421 C C . ILE A 1 427 ? -5.208 3.756 11.866 1.00 90.94 427 ILE A C 1
ATOM 3423 O O . ILE A 1 427 ? -4.769 4.245 10.817 1.00 90.94 427 ILE A O 1
ATOM 3427 N N . CYS A 1 428 ? -4.567 2.766 12.491 1.00 90.81 428 CYS A N 1
ATOM 3428 C CA . CYS A 1 428 ? -3.306 2.192 12.024 1.00 90.81 428 CYS A CA 1
ATOM 3429 C C . CYS A 1 428 ? -3.439 1.561 10.624 1.00 90.81 428 CYS A C 1
ATOM 3431 O O . CYS A 1 428 ? -2.580 1.752 9.753 1.00 90.81 428 CYS A O 1
ATOM 3433 N N . THR A 1 429 ? -4.535 0.841 10.370 1.00 82.50 429 THR A N 1
ATOM 3434 C CA . THR A 1 429 ? -4.816 0.216 9.068 1.00 82.50 429 THR A CA 1
ATOM 3435 C C . THR A 1 429 ? -5.045 1.263 7.975 1.00 82.50 429 THR A C 1
ATOM 3437 O O . THR A 1 429 ? -4.467 1.154 6.888 1.00 82.50 429 THR A O 1
ATOM 3440 N N . GLN A 1 430 ? -5.777 2.338 8.272 1.00 85.50 430 GLN A N 1
ATOM 3441 C CA . GLN A 1 430 ? -5.976 3.464 7.353 1.00 85.50 430 GLN A CA 1
ATOM 3442 C C . GLN A 1 430 ? -4.667 4.194 7.019 1.00 85.50 430 GLN A C 1
ATOM 3444 O O . GLN A 1 430 ? -4.422 4.529 5.855 1.00 85.50 430 GLN A O 1
ATOM 3449 N N . ALA A 1 431 ? -3.779 4.393 7.998 1.00 92.25 431 ALA A N 1
ATOM 3450 C CA . ALA A 1 431 ? -2.459 4.984 7.767 1.00 92.25 431 ALA A CA 1
ATOM 3451 C C . ALA A 1 431 ? -1.580 4.109 6.848 1.00 92.25 431 ALA A C 1
ATOM 3453 O O . ALA A 1 431 ? -0.950 4.608 5.903 1.00 92.25 431 ALA A O 1
ATOM 3454 N N . LYS A 1 432 ? -1.577 2.785 7.066 1.00 89.81 432 LYS A N 1
ATOM 3455 C CA . LYS A 1 432 ? -0.907 1.814 6.180 1.00 89.81 432 LYS A CA 1
ATOM 3456 C C . LYS A 1 432 ? -1.486 1.850 4.763 1.00 89.81 432 LYS A C 1
ATOM 3458 O O . LYS A 1 432 ? -0.719 1.856 3.798 1.00 89.81 432 LYS A O 1
ATOM 3463 N N . LEU A 1 433 ? -2.811 1.924 4.629 1.00 86.62 433 LEU A N 1
ATOM 3464 C CA . LEU A 1 433 ? -3.508 2.024 3.345 1.00 86.62 433 LEU A CA 1
ATOM 3465 C C . LEU A 1 433 ? -3.140 3.312 2.592 1.00 86.62 433 LEU A C 1
ATOM 3467 O O . LEU A 1 433 ? -2.846 3.258 1.396 1.00 86.62 433 LEU A O 1
ATOM 3471 N N . LYS A 1 434 ? -3.092 4.459 3.282 1.00 93.75 434 LYS A N 1
ATOM 3472 C CA . LYS A 1 434 ? -2.638 5.735 2.706 1.00 93.75 434 LYS A CA 1
ATOM 3473 C C . LYS A 1 434 ? -1.205 5.629 2.175 1.00 93.75 434 LYS A C 1
ATOM 3475 O O . LYS A 1 434 ? -0.958 5.929 1.009 1.00 93.75 434 LYS A O 1
ATOM 3480 N N . THR A 1 435 ? -0.296 5.096 2.989 1.00 93.19 435 THR A N 1
ATOM 3481 C CA . THR A 1 435 ? 1.120 4.921 2.623 1.00 93.19 435 THR A CA 1
ATOM 3482 C C . THR A 1 435 ? 1.283 3.983 1.419 1.00 93.19 435 THR A C 1
ATOM 3484 O O . THR A 1 435 ? 2.086 4.236 0.522 1.00 93.19 435 THR A O 1
ATOM 3487 N N . ALA A 1 436 ? 0.516 2.889 1.360 1.00 86.19 436 ALA A N 1
ATOM 3488 C CA . ALA A 1 436 ? 0.543 1.953 0.235 1.00 86.19 436 ALA A CA 1
ATOM 3489 C C . ALA A 1 436 ? 0.036 2.594 -1.071 1.00 86.19 436 ALA A C 1
ATOM 3491 O O . ALA A 1 436 ? 0.640 2.393 -2.126 1.00 86.19 436 ALA A O 1
ATOM 3492 N N . LYS A 1 437 ? -1.023 3.414 -1.006 1.00 89.56 437 LYS A N 1
ATOM 3493 C CA . LYS A 1 437 ? -1.515 4.194 -2.156 1.00 89.56 437 LYS A CA 1
ATOM 3494 C C . LYS A 1 437 ? -0.466 5.192 -2.658 1.00 89.56 437 LYS A C 1
ATOM 3496 O O . LYS A 1 437 ? -0.221 5.250 -3.858 1.00 89.56 437 LYS A O 1
ATOM 3501 N N . GLU A 1 438 ? 0.199 5.919 -1.763 1.00 94.94 438 GLU A N 1
ATOM 3502 C CA . GLU A 1 438 ? 1.271 6.857 -2.134 1.00 94.94 438 GLU A CA 1
ATOM 3503 C C . GLU A 1 438 ? 2.456 6.143 -2.801 1.00 94.94 438 GLU A C 1
ATOM 3505 O O . GLU A 1 438 ? 2.938 6.585 -3.847 1.00 94.94 438 GLU A O 1
ATOM 3510 N N . LYS A 1 439 ? 2.880 4.991 -2.258 1.00 91.06 439 LYS A N 1
ATOM 3511 C CA . LYS A 1 439 ? 3.915 4.142 -2.874 1.00 91.06 439 LYS A CA 1
ATOM 3512 C C . LYS A 1 439 ? 3.507 3.674 -4.272 1.00 91.06 439 LYS A C 1
ATOM 3514 O O . LYS A 1 439 ? 4.314 3.769 -5.192 1.00 91.06 439 LYS A O 1
ATOM 3519 N N . LYS A 1 440 ? 2.258 3.236 -4.462 1.00 92.31 440 LYS A N 1
ATOM 3520 C CA . LYS A 1 440 ? 1.726 2.849 -5.781 1.00 92.31 440 LYS A CA 1
ATOM 3521 C C . LYS A 1 440 ? 1.834 3.988 -6.798 1.00 92.31 440 LYS A C 1
ATOM 3523 O O . LYS A 1 440 ? 2.313 3.769 -7.907 1.00 92.31 440 LYS A O 1
ATOM 3528 N N . GLU A 1 441 ? 1.411 5.197 -6.428 1.00 94.56 441 GLU A N 1
ATOM 3529 C CA . GLU A 1 441 ? 1.472 6.367 -7.317 1.00 94.56 441 GLU A CA 1
ATOM 3530 C C . GLU A 1 441 ? 2.910 6.838 -7.576 1.00 94.56 441 GLU A C 1
ATOM 3532 O O . GLU A 1 441 ? 3.219 7.367 -8.642 1.00 94.56 441 GLU A O 1
ATOM 3537 N N . HIS A 1 442 ? 3.828 6.629 -6.631 1.00 93.56 442 HIS A N 1
ATOM 3538 C CA . HIS A 1 442 ? 5.251 6.850 -6.874 1.00 93.56 442 HIS A CA 1
ATOM 3539 C C . HIS A 1 442 ? 5.818 5.873 -7.914 1.00 93.56 442 HIS A C 1
ATOM 3541 O O . HIS A 1 442 ? 6.462 6.311 -8.865 1.00 93.56 442 HIS A O 1
ATOM 3547 N N . VAL A 1 443 ? 5.542 4.572 -7.774 1.00 90.19 443 VAL A N 1
ATOM 3548 C CA . VAL A 1 443 ? 6.025 3.548 -8.716 1.00 90.19 443 VAL A CA 1
ATOM 3549 C C . VAL A 1 443 ? 5.437 3.759 -10.116 1.00 90.19 443 VAL A C 1
ATOM 3551 O O . VAL A 1 443 ? 6.169 3.670 -11.097 1.00 90.19 443 VAL A O 1
ATOM 3554 N N . LYS A 1 444 ? 4.155 4.133 -10.235 1.00 92.62 444 LYS A N 1
ATOM 3555 C CA . LYS A 1 444 ? 3.553 4.499 -11.532 1.00 92.62 444 LYS A CA 1
ATOM 3556 C C . LYS A 1 444 ? 4.298 5.634 -12.239 1.00 92.62 444 LYS A C 1
ATOM 3558 O O . LYS A 1 444 ? 4.593 5.509 -13.420 1.00 92.62 444 LYS A O 1
ATOM 3563 N N . ARG A 1 445 ? 4.658 6.701 -11.516 1.00 95.25 445 ARG A N 1
ATOM 3564 C CA . ARG A 1 445 ? 5.450 7.810 -12.077 1.00 95.25 445 ARG A CA 1
ATOM 3565 C C . ARG A 1 445 ? 6.844 7.369 -12.529 1.00 95.25 445 ARG A C 1
ATOM 3567 O O . ARG A 1 445 ? 7.381 7.933 -13.474 1.00 95.25 445 ARG A O 1
ATOM 3574 N N . GLN A 1 446 ? 7.456 6.388 -11.859 1.00 88.81 446 GLN A N 1
ATOM 3575 C CA . GLN A 1 446 ? 8.727 5.821 -12.325 1.00 88.81 446 GLN A CA 1
ATOM 3576 C C . GLN A 1 446 ? 8.557 5.018 -13.621 1.00 88.81 446 GLN A C 1
ATOM 3578 O O . GLN A 1 446 ? 9.408 5.125 -14.499 1.00 88.81 446 GLN A O 1
ATOM 3583 N N . ILE A 1 447 ? 7.466 4.253 -13.752 1.00 90.88 447 ILE A N 1
ATOM 3584 C CA . ILE A 1 447 ? 7.136 3.528 -14.989 1.00 90.88 447 ILE A CA 1
ATOM 3585 C C . ILE A 1 447 ? 6.991 4.510 -16.154 1.00 90.88 447 ILE A C 1
ATOM 3587 O O . ILE A 1 447 ? 7.643 4.315 -17.171 1.00 90.88 447 ILE A O 1
ATOM 3591 N N . GLU A 1 448 ? 6.221 5.586 -15.979 1.00 94.31 448 GLU A N 1
ATOM 3592 C CA . GLU A 1 448 ? 6.014 6.623 -17.003 1.00 94.31 448 GLU A CA 1
ATOM 3593 C C . GLU A 1 448 ? 7.339 7.256 -17.456 1.00 94.31 448 GLU A C 1
ATOM 3595 O O . GLU A 1 448 ? 7.655 7.269 -18.643 1.00 94.31 448 GLU A O 1
ATOM 3600 N N . LYS A 1 449 ? 8.194 7.664 -16.507 1.00 92.69 449 LYS A N 1
ATOM 3601 C CA . LYS A 1 449 ? 9.541 8.175 -16.818 1.00 92.69 449 LYS A CA 1
ATOM 3602 C C . LYS A 1 449 ? 10.407 7.157 -17.561 1.00 92.69 449 LYS A C 1
ATOM 3604 O O . LYS A 1 449 ? 11.176 7.533 -18.441 1.00 92.69 449 LYS A O 1
ATOM 3609 N N . GLY A 1 450 ? 10.322 5.879 -17.192 1.00 87.25 450 GLY A N 1
ATOM 3610 C CA . GLY A 1 450 ? 11.025 4.803 -17.889 1.00 87.25 450 GLY A CA 1
ATOM 3611 C C . GLY A 1 450 ? 10.532 4.634 -19.328 1.00 87.25 450 GLY A C 1
ATOM 3612 O O . GLY A 1 450 ? 11.344 4.485 -20.240 1.00 87.25 450 GLY A O 1
ATOM 3613 N N . GLU A 1 451 ? 9.218 4.704 -19.545 1.00 92.12 451 GLU A N 1
ATOM 3614 C CA . GLU A 1 451 ? 8.601 4.623 -20.873 1.00 92.12 451 GLU A CA 1
ATOM 3615 C C . GLU A 1 451 ? 9.028 5.807 -21.762 1.00 92.12 451 GLU A C 1
ATOM 3617 O O . GLU A 1 451 ? 9.373 5.594 -22.926 1.00 92.12 451 GLU A O 1
ATOM 3622 N N . GLU A 1 452 ? 9.140 7.020 -21.211 1.00 94.88 452 GLU A N 1
ATOM 3623 C CA . GLU A 1 452 ? 9.715 8.172 -21.921 1.00 94.88 452 GLU A CA 1
ATOM 3624 C C . GLU A 1 452 ? 11.192 7.976 -22.305 1.00 94.88 452 GLU A C 1
ATOM 3626 O O . GLU A 1 452 ? 11.606 8.356 -23.400 1.00 94.88 452 GLU A O 1
ATOM 3631 N N . VAL A 1 453 ? 12.014 7.403 -21.414 1.00 91.06 453 VAL A N 1
ATOM 3632 C CA . VAL A 1 453 ? 13.425 7.106 -21.725 1.00 91.06 453 VAL A CA 1
ATOM 3633 C C . VAL A 1 453 ? 13.513 6.111 -22.878 1.00 91.06 453 VAL A C 1
ATOM 3635 O O . VAL A 1 453 ? 14.283 6.334 -23.807 1.00 91.06 453 VAL A O 1
ATOM 3638 N N . ILE A 1 454 ? 12.695 5.054 -22.862 1.00 90.69 454 ILE A N 1
ATOM 3639 C CA . ILE A 1 454 ? 12.630 4.094 -23.970 1.00 90.69 454 ILE A CA 1
ATOM 3640 C C . ILE A 1 454 ? 12.216 4.786 -25.270 1.00 90.69 454 ILE A C 1
ATOM 3642 O O . ILE A 1 454 ? 12.784 4.477 -26.314 1.00 90.69 454 ILE A O 1
ATOM 3646 N N . HIS A 1 455 ? 11.253 5.712 -25.227 1.00 96.19 455 HIS A N 1
ATOM 3647 C CA . HIS A 1 455 ? 10.853 6.479 -26.407 1.00 96.19 455 HIS A CA 1
ATOM 3648 C C . HIS A 1 455 ? 12.028 7.276 -26.988 1.00 96.19 455 HIS A C 1
ATOM 3650 O O . HIS A 1 455 ? 12.339 7.122 -28.164 1.00 96.19 455 HIS A O 1
ATOM 3656 N N . ARG A 1 456 ? 12.738 8.046 -26.152 1.00 93.81 456 ARG A N 1
ATOM 3657 C CA . ARG A 1 456 ? 13.918 8.818 -26.580 1.00 93.81 456 ARG A CA 1
ATOM 3658 C C . ARG A 1 456 ? 15.028 7.929 -27.143 1.00 93.81 456 ARG A C 1
ATOM 3660 O O . ARG A 1 456 ? 15.622 8.256 -28.161 1.00 93.81 456 ARG A O 1
ATOM 3667 N N . LEU A 1 457 ? 15.301 6.782 -26.518 1.00 89.69 457 LEU A N 1
ATOM 3668 C CA . LEU A 1 457 ? 16.307 5.843 -27.028 1.00 89.69 457 LEU A CA 1
ATOM 3669 C C . LEU A 1 457 ? 15.903 5.244 -28.382 1.00 89.69 457 LEU A C 1
ATOM 3671 O O . LEU A 1 457 ? 16.762 5.049 -29.232 1.00 89.69 457 LEU A O 1
ATOM 3675 N N . LYS A 1 458 ? 14.610 4.987 -28.614 1.00 93.69 458 LYS A N 1
ATOM 3676 C CA . LYS A 1 458 ? 14.117 4.550 -29.930 1.00 93.69 458 LYS A CA 1
ATOM 3677 C C . LYS A 1 458 ? 14.294 5.622 -31.002 1.00 93.69 458 LYS A C 1
ATOM 3679 O O . LYS A 1 458 ? 14.636 5.276 -32.125 1.00 93.69 458 LYS A O 1
ATOM 3684 N N . GLU A 1 459 ? 14.094 6.896 -30.664 1.00 96.06 459 GLU A N 1
ATOM 3685 C CA . GLU A 1 459 ? 14.396 7.999 -31.583 1.00 96.06 459 GLU A CA 1
ATOM 3686 C C . GLU A 1 459 ? 15.884 8.007 -31.943 1.00 96.06 459 GLU A C 1
ATOM 3688 O O . GLU A 1 459 ? 16.211 8.102 -33.119 1.00 96.06 459 GLU A O 1
ATOM 3693 N N . VAL A 1 460 ? 16.785 7.834 -30.968 1.00 92.00 460 VAL A N 1
ATOM 3694 C CA . VAL A 1 460 ? 18.235 7.739 -31.228 1.00 92.00 460 VAL A CA 1
ATOM 3695 C C . VAL A 1 460 ? 18.568 6.563 -32.150 1.00 92.00 460 VAL A C 1
ATOM 3697 O O . VAL A 1 460 ? 19.326 6.751 -33.094 1.00 92.00 460 VAL A O 1
ATOM 3700 N N . VAL A 1 461 ? 17.974 5.381 -31.934 1.00 90.00 461 VAL A N 1
ATOM 3701 C CA . VAL A 1 461 ? 18.154 4.232 -32.844 1.00 90.00 461 VAL A CA 1
ATOM 3702 C C . VAL A 1 461 ? 17.741 4.594 -34.270 1.00 90.00 461 VAL A C 1
ATOM 3704 O O . VAL A 1 461 ? 18.515 4.349 -35.185 1.00 90.00 461 VAL A O 1
ATOM 3707 N N . ALA A 1 462 ? 16.585 5.237 -34.459 1.00 93.62 462 ALA A N 1
ATOM 3708 C CA . ALA A 1 462 ? 16.123 5.635 -35.789 1.00 93.62 462 ALA A CA 1
ATOM 3709 C C . ALA A 1 462 ? 17.063 6.647 -36.477 1.00 93.62 462 ALA A C 1
ATOM 3711 O O . ALA A 1 462 ? 17.223 6.603 -37.694 1.00 93.62 462 ALA A O 1
ATOM 3712 N N . HIS A 1 463 ? 17.702 7.544 -35.715 1.00 92.69 463 HIS A N 1
ATOM 3713 C CA . HIS A 1 463 ? 18.714 8.456 -36.263 1.00 92.69 463 HIS A CA 1
ATOM 3714 C C . HIS A 1 463 ? 19.989 7.706 -36.673 1.00 92.69 463 HIS A C 1
ATOM 3716 O O . HIS A 1 463 ? 20.495 7.941 -37.764 1.00 92.69 463 HIS A O 1
ATOM 3722 N N . ILE A 1 464 ? 20.479 6.776 -35.842 1.00 88.62 464 ILE A N 1
ATOM 3723 C CA . ILE A 1 464 ? 21.663 5.962 -36.168 1.00 88.62 464 ILE A CA 1
ATOM 3724 C C . ILE A 1 464 ? 21.398 5.082 -37.397 1.00 88.62 464 ILE A C 1
ATOM 3726 O O . ILE A 1 464 ? 22.257 4.985 -38.265 1.00 88.62 464 ILE A O 1
ATOM 3730 N N . GLU A 1 465 ? 20.211 4.476 -37.503 1.00 90.56 465 GLU A N 1
ATOM 3731 C CA . GLU A 1 465 ? 19.805 3.682 -38.674 1.00 90.56 465 GLU A CA 1
ATOM 3732 C C . GLU A 1 465 ? 19.810 4.526 -39.956 1.00 90.56 465 GLU A C 1
ATOM 3734 O O . GLU A 1 465 ? 20.343 4.099 -40.978 1.00 90.56 465 GLU A O 1
ATOM 3739 N N . HIS A 1 466 ? 19.280 5.750 -39.894 1.00 94.56 466 HIS A N 1
ATOM 3740 C CA . HIS A 1 466 ? 19.325 6.681 -41.019 1.00 94.56 466 HIS A CA 1
ATOM 3741 C C . HIS A 1 466 ? 20.768 7.056 -41.414 1.00 94.56 466 HIS A C 1
ATOM 3743 O O . HIS A 1 466 ? 21.101 7.093 -42.601 1.00 94.56 466 HIS A O 1
ATOM 3749 N N . ASP A 1 467 ? 21.640 7.320 -40.438 1.00 86.56 467 ASP A N 1
ATOM 3750 C CA . ASP A 1 467 ? 23.044 7.661 -40.694 1.00 86.56 467 ASP A CA 1
ATOM 3751 C C . ASP A 1 467 ? 23.836 6.467 -41.258 1.00 86.56 467 ASP A C 1
ATOM 3753 O O . ASP A 1 467 ? 24.646 6.643 -42.170 1.00 86.56 467 ASP A O 1
ATOM 3757 N N . ASP A 1 468 ? 23.574 5.247 -40.782 1.00 86.44 468 ASP A N 1
ATOM 3758 C CA . ASP A 1 468 ? 24.126 4.000 -41.327 1.00 86.44 468 ASP A CA 1
ATOM 3759 C C . ASP A 1 468 ? 23.710 3.788 -42.793 1.00 86.44 468 ASP A C 1
ATOM 3761 O O . ASP A 1 468 ? 24.554 3.499 -43.646 1.00 86.44 468 ASP A O 1
ATOM 3765 N N . GLU A 1 469 ? 22.435 4.008 -43.133 1.00 92.69 469 GLU A N 1
ATOM 3766 C CA . GLU A 1 469 ? 21.956 3.958 -44.521 1.00 92.69 469 GLU A CA 1
ATOM 3767 C C . GLU A 1 469 ? 22.669 4.985 -45.416 1.00 92.69 469 GLU A C 1
ATOM 3769 O O . GLU A 1 469 ? 23.109 4.650 -46.524 1.00 92.69 469 GLU A O 1
ATOM 3774 N N . HIS A 1 470 ? 22.842 6.217 -44.929 1.00 90.62 470 HIS A N 1
ATOM 3775 C CA . HIS A 1 470 ? 23.574 7.260 -45.647 1.00 90.62 470 HIS A CA 1
ATOM 3776 C C . HIS A 1 470 ? 25.046 6.875 -45.864 1.00 90.62 470 HIS A C 1
ATOM 3778 O O . HIS A 1 470 ? 25.565 6.981 -46.978 1.00 90.62 470 HIS A O 1
ATOM 3784 N N . LEU A 1 471 ? 25.727 6.384 -44.825 1.00 87.50 471 LEU A N 1
ATOM 3785 C CA . LEU A 1 471 ? 27.123 5.949 -44.908 1.00 87.50 471 LEU A CA 1
ATOM 3786 C C . LEU A 1 471 ? 27.299 4.743 -45.842 1.00 87.50 471 LEU A C 1
ATOM 3788 O O . LEU A 1 471 ? 28.277 4.692 -46.587 1.00 87.50 471 LEU A O 1
ATOM 3792 N N . LYS A 1 472 ? 26.351 3.798 -45.868 1.00 89.44 472 LYS A N 1
ATOM 3793 C CA . LYS A 1 472 ? 26.344 2.679 -46.828 1.00 89.44 472 LYS A CA 1
ATOM 3794 C C . LYS A 1 472 ? 26.233 3.169 -48.266 1.00 89.44 472 LYS A C 1
ATOM 3796 O O . LYS A 1 472 ? 26.931 2.661 -49.145 1.00 89.44 472 LYS A O 1
ATOM 3801 N N . HIS A 1 473 ? 25.374 4.155 -48.514 1.00 93.31 473 HIS A N 1
ATOM 3802 C CA . HIS A 1 473 ? 25.261 4.777 -49.829 1.00 93.31 473 HIS A CA 1
ATOM 3803 C C . HIS A 1 473 ? 26.569 5.479 -50.236 1.00 93.31 473 HIS A C 1
ATOM 3805 O O . HIS A 1 473 ? 27.049 5.293 -51.358 1.00 93.31 473 HIS A O 1
ATOM 3811 N N . ASP A 1 474 ? 27.190 6.231 -49.324 1.00 81.06 474 ASP A N 1
ATOM 3812 C CA . ASP A 1 474 ? 28.484 6.877 -49.567 1.00 81.06 474 ASP A CA 1
ATOM 3813 C C . ASP A 1 474 ? 29.602 5.860 -49.833 1.00 81.06 474 ASP A C 1
ATOM 3815 O O . ASP A 1 474 ? 30.360 6.019 -50.790 1.00 81.06 474 ASP A O 1
ATOM 3819 N N . GLU A 1 475 ? 29.676 4.770 -49.065 1.00 86.81 475 GLU A N 1
ATOM 3820 C CA . GLU A 1 475 ? 30.650 3.697 -49.289 1.00 86.81 475 GLU A CA 1
ATOM 3821 C C . GLU A 1 475 ? 30.499 3.097 -50.699 1.00 86.81 475 GLU A C 1
ATOM 3823 O O . GLU A 1 475 ? 31.489 2.894 -51.406 1.00 86.81 475 GLU A O 1
ATOM 3828 N N . GLN A 1 476 ? 29.263 2.851 -51.149 1.00 89.19 476 GLN A N 1
ATOM 3829 C CA . GLN A 1 476 ? 28.991 2.365 -52.506 1.00 89.19 476 GLN A CA 1
ATOM 3830 C C . GLN A 1 476 ? 29.418 3.374 -53.576 1.00 89.19 476 GLN A C 1
ATOM 3832 O O . GLN A 1 476 ? 30.036 2.992 -54.576 1.00 89.19 476 GLN A O 1
ATOM 3837 N N . LYS A 1 477 ? 29.133 4.662 -53.360 1.00 90.62 477 LYS A N 1
ATOM 3838 C CA . LYS A 1 477 ? 29.548 5.752 -54.247 1.00 90.62 477 LYS A CA 1
ATOM 3839 C C . LYS A 1 477 ? 31.073 5.825 -54.366 1.00 90.62 477 LYS A C 1
ATOM 3841 O O . LYS A 1 477 ? 31.583 5.894 -55.486 1.00 90.62 477 LYS A O 1
ATOM 3846 N N . TYR A 1 478 ? 31.803 5.757 -53.252 1.00 80.50 478 TYR A N 1
ATOM 3847 C CA . TYR A 1 478 ? 33.268 5.770 -53.262 1.00 80.50 478 TYR A CA 1
ATOM 3848 C C . TYR A 1 478 ? 33.855 4.508 -53.897 1.00 80.50 478 TYR A C 1
ATOM 3850 O O . TYR A 1 478 ? 34.764 4.619 -54.712 1.00 80.50 478 TYR A O 1
ATOM 3858 N N . LYS A 1 479 ? 33.292 3.318 -53.643 1.00 83.75 479 LYS A N 1
ATOM 3859 C CA . LYS A 1 479 ? 33.704 2.075 -54.327 1.00 83.75 479 LYS A CA 1
ATOM 3860 C C . LYS A 1 479 ? 33.556 2.172 -55.848 1.00 83.75 479 LYS A C 1
ATOM 3862 O O . LYS A 1 479 ? 34.432 1.719 -56.585 1.00 83.75 479 LYS A O 1
ATOM 3867 N N . ALA A 1 480 ? 32.466 2.768 -56.333 1.00 86.50 480 ALA A N 1
ATOM 3868 C CA . ALA A 1 480 ? 32.260 2.989 -57.763 1.00 86.50 480 ALA A CA 1
ATOM 3869 C C . ALA A 1 480 ? 33.269 3.998 -58.348 1.00 86.50 480 ALA A C 1
ATOM 3871 O O . ALA A 1 480 ? 33.820 3.764 -59.429 1.00 86.50 480 ALA A O 1
ATOM 3872 N N . ALA A 1 481 ? 33.545 5.087 -57.623 1.00 79.06 481 ALA A N 1
ATOM 3873 C CA . ALA A 1 481 ? 34.547 6.080 -58.006 1.00 79.06 481 ALA A CA 1
ATOM 3874 C C . ALA A 1 481 ? 35.963 5.479 -58.041 1.00 79.06 481 ALA A C 1
ATOM 3876 O O . ALA A 1 481 ? 36.649 5.629 -59.049 1.00 79.06 481 ALA A O 1
ATOM 3877 N N . HIS A 1 482 ? 36.353 4.716 -57.015 1.00 80.19 482 HIS A N 1
ATOM 3878 C CA . HIS A 1 482 ? 37.634 4.011 -56.945 1.00 80.19 482 HIS A CA 1
ATOM 3879 C C . HIS A 1 482 ? 37.808 3.063 -58.129 1.00 80.19 482 HIS A C 1
ATOM 3881 O O . HIS A 1 482 ? 38.822 3.104 -58.814 1.00 80.19 482 HIS A O 1
ATOM 3887 N N . LYS A 1 483 ? 36.789 2.248 -58.440 1.00 86.69 483 LYS A N 1
ATOM 3888 C CA . LYS A 1 483 ? 36.832 1.340 -59.596 1.00 86.69 483 LYS A CA 1
ATOM 3889 C C . LYS A 1 483 ? 37.038 2.093 -60.915 1.00 86.69 483 LYS A C 1
ATOM 3891 O O . LYS A 1 483 ? 37.731 1.600 -61.798 1.00 86.69 483 LYS A O 1
ATOM 3896 N N . THR A 1 484 ? 36.437 3.273 -61.052 1.00 85.88 484 THR A N 1
ATOM 3897 C CA . THR A 1 484 ? 36.601 4.122 -62.242 1.00 85.88 484 THR A CA 1
ATOM 3898 C C . THR A 1 484 ? 38.014 4.703 -62.314 1.00 85.88 484 THR A C 1
ATOM 3900 O O . THR A 1 484 ? 38.655 4.592 -63.356 1.00 85.88 484 THR A O 1
ATOM 3903 N N . ALA A 1 485 ? 38.514 5.255 -61.204 1.00 75.25 485 ALA A N 1
ATOM 3904 C CA . ALA A 1 485 ? 39.868 5.795 -61.101 1.00 75.25 485 ALA A CA 1
ATOM 3905 C C . ALA A 1 485 ? 40.928 4.713 -61.353 1.00 75.25 485 ALA A C 1
ATOM 3907 O O . ALA A 1 485 ? 41.851 4.933 -62.124 1.00 75.25 485 ALA A O 1
ATOM 3908 N N . GLN A 1 486 ? 40.757 3.511 -60.801 1.00 79.19 486 GLN A N 1
ATOM 3909 C CA . GLN A 1 486 ? 41.666 2.383 -61.002 1.00 79.19 486 GLN A CA 1
ATOM 3910 C C . GLN A 1 486 ? 41.769 1.971 -62.478 1.00 79.19 486 GLN A C 1
ATOM 3912 O O . GLN A 1 486 ? 42.869 1.775 -62.985 1.00 79.19 486 GLN A O 1
ATOM 3917 N N . VAL A 1 487 ? 40.642 1.900 -63.197 1.00 86.88 487 VAL A N 1
ATOM 3918 C CA . VAL A 1 487 ? 40.644 1.636 -64.649 1.00 86.88 487 VAL A CA 1
ATOM 3919 C C . VAL A 1 487 ? 41.384 2.741 -65.412 1.00 86.88 487 VAL A C 1
ATOM 3921 O O . VAL A 1 487 ? 42.064 2.469 -66.402 1.00 86.88 487 VAL A O 1
ATOM 3924 N N . GLU A 1 488 ? 41.268 3.993 -64.965 1.00 80.25 488 GLU A N 1
ATOM 3925 C CA . GLU A 1 488 ? 42.001 5.119 -65.544 1.00 80.25 488 GLU A CA 1
ATOM 3926 C C . GLU A 1 488 ? 43.509 5.036 -65.255 1.00 80.25 488 GLU A C 1
ATOM 3928 O O . GLU A 1 488 ? 44.292 5.203 -66.190 1.00 80.25 488 GLU A O 1
ATOM 3933 N N . VAL A 1 489 ? 43.917 4.684 -64.027 1.00 77.12 489 VAL A N 1
ATOM 3934 C CA . VAL A 1 489 ? 45.321 4.402 -63.663 1.00 77.12 489 VAL A CA 1
ATOM 3935 C C . VAL A 1 489 ? 45.889 3.290 -64.540 1.00 77.12 489 VAL A C 1
ATOM 3937 O O . VAL A 1 489 ? 46.956 3.463 -65.119 1.00 77.12 489 VAL A O 1
ATOM 3940 N N . GLU A 1 490 ? 45.184 2.165 -64.692 1.00 82.88 490 GLU A N 1
ATOM 3941 C CA . GLU A 1 490 ? 45.634 1.037 -65.520 1.00 82.88 490 GLU A CA 1
ATOM 3942 C C . GLU A 1 490 ? 45.810 1.448 -66.989 1.00 82.88 490 GLU A C 1
ATOM 3944 O O . GLU A 1 490 ? 46.817 1.125 -67.626 1.00 82.88 490 GLU A O 1
ATOM 3949 N N . LYS A 1 491 ? 44.852 2.211 -67.530 1.00 87.81 491 LYS A N 1
ATOM 3950 C CA . LYS A 1 491 ? 44.902 2.717 -68.906 1.00 87.81 491 LYS A CA 1
ATOM 3951 C C . LYS A 1 491 ? 46.054 3.701 -69.112 1.00 87.81 491 LYS A C 1
ATOM 3953 O O . LYS A 1 491 ? 46.792 3.564 -70.088 1.00 87.81 491 LYS A O 1
ATOM 3958 N N . LEU A 1 492 ? 46.191 4.702 -68.241 1.00 77.75 492 LEU A N 1
ATOM 3959 C CA . LEU A 1 492 ? 47.256 5.702 -68.330 1.00 77.75 492 LEU A CA 1
ATOM 3960 C C . LEU A 1 492 ? 48.625 5.074 -68.071 1.00 77.75 492 LEU A C 1
ATOM 3962 O O . LEU A 1 492 ? 49.570 5.398 -68.777 1.00 77.75 492 LEU A O 1
ATOM 3966 N N . GLY A 1 493 ? 48.721 4.117 -67.147 1.00 76.56 493 GLY A N 1
ATOM 3967 C CA . GLY A 1 493 ? 49.930 3.332 -66.907 1.00 76.56 493 GLY A CA 1
ATOM 3968 C C . GLY A 1 493 ? 50.365 2.561 -68.153 1.00 76.56 493 GLY A C 1
ATOM 3969 O O . GLY A 1 493 ? 51.532 2.619 -68.537 1.00 76.56 493 GLY A O 1
ATOM 3970 N N . ALA A 1 494 ? 49.425 1.925 -68.862 1.00 85.88 494 ALA A N 1
ATOM 3971 C CA . ALA A 1 494 ? 49.715 1.276 -70.141 1.00 85.88 494 ALA A CA 1
ATOM 3972 C C . ALA A 1 494 ? 50.172 2.276 -71.223 1.00 85.88 494 ALA A C 1
ATOM 3974 O O . ALA A 1 494 ? 51.103 1.988 -71.978 1.00 85.88 494 ALA A O 1
ATOM 3975 N N . GLN A 1 495 ? 49.548 3.459 -71.299 1.00 79.38 495 GLN A N 1
ATOM 3976 C CA . GLN A 1 495 ? 49.960 4.522 -72.226 1.00 79.38 495 GLN A CA 1
ATOM 3977 C C . GLN A 1 495 ? 51.349 5.077 -71.893 1.00 79.38 495 GLN A C 1
ATOM 3979 O O . GLN A 1 495 ? 52.155 5.283 -72.798 1.00 79.38 495 GLN A O 1
ATOM 3984 N N . MET A 1 496 ? 51.637 5.293 -70.611 1.00 78.69 496 MET A N 1
ATOM 3985 C CA . MET A 1 496 ? 52.924 5.769 -70.120 1.00 78.69 496 MET A CA 1
ATOM 3986 C C . MET A 1 496 ? 54.029 4.761 -70.418 1.00 78.69 496 MET A C 1
ATOM 3988 O O . MET A 1 496 ? 55.093 5.156 -70.885 1.00 78.69 496 MET A O 1
ATOM 3992 N N . GLU A 1 497 ? 53.780 3.468 -70.212 1.00 83.19 497 GLU A N 1
ATOM 3993 C CA . GLU A 1 497 ? 54.761 2.430 -70.520 1.00 83.19 497 GLU A CA 1
ATOM 3994 C C . GLU A 1 497 ? 55.041 2.355 -72.027 1.00 83.19 497 GLU A C 1
ATOM 3996 O O . GLU A 1 497 ? 56.198 2.353 -72.442 1.00 83.19 497 GLU A O 1
ATOM 4001 N N . ALA A 1 498 ? 54.002 2.415 -72.867 1.00 84.88 498 ALA A N 1
ATOM 4002 C CA . ALA A 1 498 ? 54.173 2.500 -74.318 1.00 84.88 498 ALA A CA 1
ATOM 4003 C C . ALA A 1 498 ? 54.960 3.756 -74.738 1.00 84.88 498 ALA A C 1
ATOM 4005 O O . ALA A 1 498 ? 55.825 3.689 -75.613 1.00 84.88 498 ALA A O 1
ATOM 4006 N N . ALA A 1 499 ? 54.694 4.897 -74.098 1.00 78.62 499 ALA A N 1
ATOM 4007 C CA . ALA A 1 499 ? 55.414 6.136 -74.355 1.00 78.62 499 ALA A CA 1
ATOM 4008 C C . ALA A 1 499 ? 56.878 6.069 -73.883 1.00 78.62 499 ALA A C 1
ATOM 4010 O O . ALA A 1 499 ? 57.752 6.557 -74.592 1.00 78.62 499 ALA A O 1
ATOM 4011 N N . ARG A 1 500 ? 57.173 5.416 -72.748 1.00 83.12 500 ARG A N 1
ATOM 4012 C CA . ARG A 1 500 ? 58.547 5.158 -72.278 1.00 83.12 500 ARG A CA 1
ATOM 4013 C C . ARG A 1 500 ? 59.320 4.264 -73.238 1.00 83.12 500 ARG A C 1
ATOM 4015 O O . ARG A 1 500 ? 60.481 4.552 -73.518 1.00 83.12 500 ARG A O 1
ATOM 4022 N N . VAL A 1 501 ? 58.687 3.210 -73.756 1.00 86.19 501 VAL A N 1
ATOM 4023 C CA . VAL A 1 501 ? 59.288 2.336 -74.774 1.00 86.19 501 VAL A CA 1
ATOM 4024 C C . VAL A 1 501 ? 59.617 3.140 -76.031 1.00 86.19 501 VAL A C 1
ATOM 4026 O O . VAL A 1 501 ? 60.762 3.115 -76.473 1.00 86.19 501 VAL A O 1
ATOM 4029 N N . MET A 1 502 ? 58.667 3.928 -76.548 1.00 82.25 502 MET A N 1
ATOM 4030 C CA . MET A 1 502 ? 58.920 4.792 -77.708 1.00 82.25 502 MET A CA 1
ATOM 4031 C C . MET A 1 502 ? 60.005 5.840 -77.438 1.00 82.25 502 MET A C 1
ATOM 4033 O O . MET A 1 502 ? 60.859 6.059 -78.288 1.00 82.25 502 MET A O 1
ATOM 4037 N N . GLN A 1 503 ? 60.013 6.476 -76.265 1.00 80.75 503 GLN A N 1
ATOM 4038 C CA . GLN A 1 503 ? 61.049 7.444 -75.899 1.00 80.75 503 GLN A CA 1
ATOM 4039 C C . GLN A 1 503 ? 62.434 6.790 -75.888 1.00 80.75 503 GLN A C 1
ATOM 4041 O O . GLN A 1 503 ? 63.382 7.350 -76.431 1.00 80.75 503 GLN A O 1
ATOM 4046 N N . LYS A 1 504 ? 62.540 5.578 -75.332 1.00 85.06 504 LYS A N 1
ATOM 4047 C CA . LYS A 1 504 ? 63.778 4.799 -75.341 1.00 85.06 504 LYS A CA 1
ATOM 4048 C C . LYS A 1 504 ? 64.231 4.466 -76.766 1.00 85.06 504 LYS A C 1
ATOM 4050 O O . LYS A 1 504 ? 65.406 4.641 -77.068 1.00 85.06 504 LYS A O 1
ATOM 4055 N N . GLU A 1 505 ? 63.319 4.042 -77.642 1.00 85.31 505 GLU A N 1
ATOM 4056 C CA . GLU A 1 505 ? 63.615 3.802 -79.064 1.00 85.31 505 GLU A CA 1
ATOM 4057 C C . GLU A 1 505 ? 64.096 5.081 -79.770 1.00 85.31 505 GLU A C 1
ATOM 4059 O O . GLU A 1 505 ? 65.086 5.048 -80.499 1.00 85.31 505 GLU A O 1
ATOM 4064 N N . ILE A 1 506 ? 63.448 6.225 -79.517 1.00 79.25 506 ILE A N 1
ATOM 4065 C CA . ILE A 1 506 ? 63.854 7.535 -80.047 1.00 79.25 506 ILE A CA 1
ATOM 4066 C C . ILE A 1 506 ? 65.258 7.902 -79.561 1.00 79.25 506 ILE A C 1
ATOM 4068 O O . ILE A 1 506 ? 66.086 8.331 -80.365 1.00 79.25 506 ILE A O 1
ATOM 4072 N N . ASP A 1 507 ? 65.550 7.726 -78.272 1.00 80.69 507 ASP A N 1
ATOM 4073 C CA . ASP A 1 507 ? 66.862 8.027 -77.696 1.00 80.69 507 ASP A CA 1
ATOM 4074 C C . ASP A 1 507 ? 67.952 7.107 -78.266 1.00 80.69 507 ASP A C 1
ATOM 4076 O O . ASP A 1 507 ? 69.036 7.577 -78.617 1.00 80.69 507 ASP A O 1
ATOM 4080 N N . GLU A 1 508 ? 67.667 5.814 -78.438 1.00 86.44 508 GLU A N 1
ATOM 4081 C CA . GLU A 1 508 ? 68.557 4.859 -79.109 1.00 86.44 508 GLU A CA 1
ATOM 4082 C C . GLU A 1 508 ? 68.813 5.255 -80.572 1.00 86.44 508 GLU A C 1
ATOM 4084 O O . GLU A 1 508 ? 69.970 5.333 -80.997 1.00 86.44 508 GLU A O 1
ATOM 4089 N N . CYS A 1 509 ? 67.763 5.586 -81.332 1.00 80.12 509 CYS A N 1
ATOM 4090 C CA . CYS A 1 509 ? 67.877 6.076 -82.706 1.00 80.12 509 CYS A CA 1
ATOM 4091 C C . CYS A 1 509 ? 68.665 7.389 -82.791 1.00 80.12 509 CYS A C 1
ATOM 4093 O O . CYS A 1 509 ? 69.518 7.541 -83.669 1.00 80.12 509 CYS A O 1
ATOM 4095 N N . LYS A 1 510 ? 68.421 8.333 -81.876 1.00 82.00 510 LYS A N 1
ATOM 4096 C CA . LYS A 1 510 ? 69.131 9.616 -81.799 1.00 82.00 510 LYS A CA 1
ATOM 4097 C C . LYS A 1 510 ? 70.610 9.407 -81.499 1.00 82.00 510 LYS A C 1
ATOM 4099 O O . LYS A 1 510 ? 71.447 10.004 -82.173 1.00 82.00 510 LYS A O 1
ATOM 4104 N N . ASN A 1 511 ? 70.940 8.546 -80.540 1.00 85.62 511 ASN A N 1
ATOM 4105 C CA . ASN A 1 511 ? 72.322 8.203 -80.210 1.00 85.62 511 ASN A CA 1
ATOM 4106 C C . ASN A 1 511 ? 73.026 7.519 -81.390 1.00 85.62 511 ASN A C 1
ATOM 4108 O O . ASN A 1 511 ? 74.140 7.907 -81.736 1.00 85.62 511 ASN A O 1
ATOM 4112 N N . ALA A 1 512 ? 72.366 6.576 -82.071 1.00 84.44 512 ALA A N 1
ATOM 4113 C CA . ALA A 1 512 ? 72.904 5.936 -83.272 1.00 84.44 512 ALA A CA 1
ATOM 4114 C C . ALA A 1 512 ? 73.141 6.942 -84.415 1.00 84.44 512 ALA A C 1
ATOM 4116 O O . ALA A 1 512 ? 74.190 6.913 -85.060 1.00 84.44 512 ALA A O 1
ATOM 4117 N N . ALA A 1 513 ? 72.203 7.867 -84.643 1.00 79.62 513 ALA A N 1
ATOM 4118 C CA . ALA A 1 513 ? 72.350 8.929 -85.635 1.00 79.62 513 ALA A CA 1
ATOM 4119 C C . ALA A 1 513 ? 73.491 9.897 -85.279 1.00 79.62 513 ALA A C 1
ATOM 4121 O O . ALA A 1 513 ? 74.259 10.279 -86.161 1.00 79.62 513 ALA A O 1
ATOM 4122 N N . LEU A 1 514 ? 73.637 10.272 -84.002 1.00 82.25 514 LEU A N 1
ATOM 4123 C CA . LEU A 1 514 ? 74.744 11.101 -83.513 1.00 82.25 514 LEU A CA 1
ATOM 4124 C C . LEU A 1 514 ? 76.098 10.414 -83.707 1.00 82.25 514 LEU A C 1
ATOM 4126 O O . LEU A 1 514 ? 77.016 11.039 -84.232 1.00 82.25 514 LEU A O 1
ATOM 4130 N N . GLU A 1 515 ? 76.219 9.136 -83.349 1.00 84.62 515 GLU A N 1
ATOM 4131 C CA . GLU A 1 515 ? 77.431 8.347 -83.595 1.00 84.62 515 GLU A CA 1
A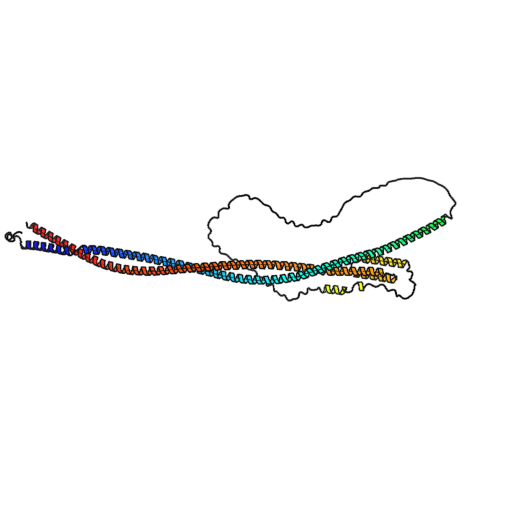TOM 4132 C C . GLU A 1 515 ? 77.745 8.242 -85.093 1.00 84.62 515 GLU A C 1
ATOM 4134 O O . GLU A 1 515 ? 78.893 8.429 -85.498 1.00 84.62 515 GLU A O 1
ATOM 4139 N N . GLY A 1 516 ? 76.730 8.036 -85.940 1.00 82.56 516 GLY A N 1
ATOM 4140 C CA . GLY A 1 516 ? 76.877 8.059 -87.398 1.00 82.56 516 GLY A CA 1
ATOM 4141 C C . GLY A 1 516 ? 77.393 9.406 -87.917 1.00 82.56 516 GLY A C 1
ATOM 4142 O O . GLY A 1 516 ? 78.355 9.448 -88.684 1.00 82.56 516 GLY A O 1
ATOM 4143 N N . ILE A 1 517 ? 76.817 10.519 -87.446 1.00 79.44 517 ILE A N 1
ATOM 4144 C CA . ILE A 1 517 ? 77.271 11.883 -87.767 1.00 79.44 517 ILE A CA 1
ATOM 4145 C C . ILE A 1 517 ? 78.722 12.091 -87.322 1.00 79.44 517 ILE A C 1
ATOM 4147 O O . ILE A 1 517 ? 79.530 12.593 -88.105 1.00 79.44 517 ILE A O 1
ATOM 4151 N N . LEU A 1 518 ? 79.075 11.712 -86.091 1.00 83.44 518 LEU A N 1
ATOM 4152 C CA . LEU A 1 518 ? 80.431 11.853 -85.553 1.00 83.44 518 LEU A CA 1
ATOM 4153 C C . LEU A 1 518 ? 81.439 11.001 -86.330 1.00 83.44 518 LEU A C 1
ATOM 4155 O O . LEU A 1 518 ? 82.528 11.481 -86.638 1.00 83.44 518 LEU A O 1
ATOM 4159 N N . SER A 1 519 ? 81.077 9.765 -86.672 1.00 84.00 519 SER A N 1
ATOM 4160 C CA . SER A 1 519 ? 81.896 8.847 -87.466 1.00 84.00 519 SER A CA 1
ATOM 4161 C C . SER A 1 519 ? 82.153 9.399 -88.869 1.00 84.00 519 SER A C 1
ATOM 4163 O O . SER A 1 519 ? 83.311 9.537 -89.262 1.00 84.00 519 SER A O 1
ATOM 4165 N N . ALA A 1 520 ? 81.103 9.813 -89.590 1.00 77.00 520 ALA A N 1
ATOM 4166 C CA . ALA A 1 520 ? 81.228 10.440 -90.907 1.00 77.00 520 ALA A CA 1
ATOM 4167 C C . ALA A 1 520 ? 82.042 11.743 -90.846 1.00 77.00 520 ALA A C 1
ATOM 4169 O O . ALA A 1 520 ? 82.907 11.976 -91.683 1.00 77.00 520 ALA A O 1
ATOM 4170 N N . THR A 1 521 ? 81.834 12.566 -89.813 1.00 79.69 521 THR A N 1
ATOM 4171 C CA . THR A 1 521 ? 82.610 13.799 -89.604 1.00 79.69 521 THR A CA 1
ATOM 4172 C C . THR A 1 521 ? 84.094 13.499 -89.385 1.00 79.69 521 THR A C 1
ATOM 4174 O O . THR A 1 521 ? 84.931 14.158 -89.993 1.00 79.69 521 THR A O 1
ATOM 4177 N N . ARG A 1 522 ? 84.442 12.489 -88.571 1.00 81.44 522 ARG A N 1
ATOM 4178 C CA . ARG A 1 522 ? 85.841 12.060 -88.386 1.00 81.44 522 ARG A CA 1
ATOM 4179 C C . ARG A 1 522 ? 86.456 11.559 -89.691 1.00 81.44 522 ARG A C 1
ATOM 4181 O O . ARG A 1 522 ? 87.583 11.932 -89.986 1.00 81.44 522 ARG A O 1
ATOM 4188 N N . ARG A 1 523 ? 85.731 10.750 -90.477 1.00 77.44 523 ARG A N 1
ATOM 4189 C CA . ARG A 1 523 ? 86.216 10.270 -91.785 1.00 77.44 523 ARG A CA 1
ATOM 4190 C C . ARG A 1 523 ? 86.501 11.430 -92.733 1.00 77.44 523 ARG A C 1
ATOM 4192 O O . ARG A 1 523 ? 87.583 11.479 -93.301 1.00 77.44 523 ARG A O 1
ATOM 4199 N N . LEU A 1 524 ? 85.591 12.401 -92.810 1.00 74.81 524 LEU A N 1
ATOM 4200 C CA . LEU A 1 524 ? 85.766 13.616 -93.609 1.00 74.81 524 LEU A CA 1
ATOM 4201 C C . LEU A 1 524 ? 86.941 14.485 -93.122 1.00 74.81 524 LEU A C 1
ATOM 4203 O O . LEU A 1 524 ? 87.654 15.040 -93.946 1.00 74.81 524 LEU A O 1
ATOM 4207 N N . GLN A 1 525 ? 87.184 14.570 -91.809 1.00 77.44 525 GLN A N 1
ATOM 4208 C CA . GLN A 1 525 ? 88.339 15.283 -91.235 1.00 77.44 525 GLN A CA 1
ATOM 4209 C C . GLN A 1 525 ? 89.687 14.587 -91.485 1.00 77.44 525 GLN A C 1
ATOM 4211 O O . GLN A 1 525 ? 90.721 15.236 -91.397 1.00 77.44 525 GLN A O 1
ATOM 4216 N N . CYS A 1 526 ? 89.699 13.284 -91.780 1.00 69.19 526 CYS A N 1
ATOM 4217 C CA . CYS A 1 526 ? 90.906 12.537 -92.152 1.00 69.19 526 CYS A CA 1
ATOM 4218 C C . CYS A 1 526 ? 91.214 12.574 -93.663 1.00 69.19 526 CYS A C 1
ATOM 4220 O O . CYS A 1 526 ? 92.162 11.914 -94.087 1.00 69.19 526 CYS A O 1
ATOM 4222 N N . MET A 1 527 ? 90.394 13.263 -94.470 1.00 61.44 527 MET A N 1
ATOM 4223 C CA . MET A 1 527 ? 90.596 13.434 -95.919 1.00 61.44 527 MET A CA 1
ATOM 4224 C C . MET A 1 527 ? 91.243 14.781 -96.299 1.00 61.44 527 MET A C 1
ATOM 4226 O O . MET A 1 527 ? 91.511 14.987 -97.483 1.00 61.44 527 MET A O 1
ATOM 4230 N N . ASP A 1 528 ? 91.491 15.659 -95.321 1.00 50.31 528 ASP A N 1
ATOM 4231 C CA . ASP A 1 528 ? 92.497 16.733 -95.412 1.00 50.31 528 ASP A CA 1
ATOM 4232 C C . ASP A 1 528 ? 93.905 16.145 -95.213 1.00 50.31 528 ASP A C 1
ATOM 4234 O O . ASP A 1 528 ? 94.845 16.608 -95.904 1.00 50.31 528 ASP A O 1
#

Secondary structure (DSSP, 8-state):
---GGGSTTS---HHHHHHHHHHHHHHHHHHHHHHHH--HHHHHHHHHHHHHHHHHHHHHHHHHHHHHHHHHHHHHHHHHHHHHHHHHHHHHHHHHHHHHHHHHHHHHHHHHHHHHHHHHHHHHHHHHHHHHHHHHHHHHHHHHHHHHHHHHHHHHHHHHHHHHHHHHHHHHHHHHHHHHHHHHHHHHHHHHHHHHTT-------------------------------------------------------PPPPPPP--------------------------S-------HHHHHHHHHT-S-GGGGS-PPP--------------HHHHHHHHHHHHHHHHIIIII-S-HHHHHHHHHHHHHHHHHTT---HHHHHHHHHHHHHHHHHHHHHHHHHH-THHHHHHHHHHHHHHHHHHHHHHHHHHHHHHHHHHHHHHHHHHHHHHHHHHHHHHHHHHHHHHHHHHHHHHHHHHHHHHHHHHHHHHHHHHHHHHHHHHHHHHHHHHHHHHHHHHHHHHHHHT--

pLDDT: mean 71.89, std 20.11, range [28.69, 96.88]

Radius of gyration: 77.17 Å; chains: 1; bounding box: 165×54×246 Å